Protein AF-A0A8K0PPT0-F1 (afdb_monomer)

Radius of gyration: 47.22 Å; Cα contacts (8 Å, |Δi|>4): 85; chains: 1; bounding box: 112×60×171 Å

pLDDT: mean 74.48, std 22.19, range [29.77, 98.31]

Structure (mmCIF, N/CA/C/O backbone):
data_AF-A0A8K0PPT0-F1
#
_entry.id   AF-A0A8K0PPT0-F1
#
loop_
_atom_site.group_PDB
_atom_site.id
_atom_site.type_symbol
_atom_site.label_atom_id
_atom_site.label_alt_id
_atom_site.label_comp_id
_atom_site.label_asym_id
_atom_site.label_entity_id
_atom_site.label_seq_id
_atom_site.pdbx_PDB_ins_code
_atom_site.Cartn_x
_atom_site.Cartn_y
_atom_site.Cartn_z
_atom_site.occupancy
_atom_site.B_iso_or_equiv
_atom_site.auth_seq_id
_atom_site.auth_comp_id
_atom_site.auth_asym_id
_atom_site.auth_atom_id
_atom_site.pdbx_PDB_model_num
ATOM 1 N N . MET A 1 1 ? 61.661 -2.785 -95.300 1.00 42.56 1 MET A N 1
ATOM 2 C CA . MET A 1 1 ? 60.464 -2.841 -94.440 1.00 42.56 1 MET A CA 1
ATOM 3 C C . MET A 1 1 ? 60.907 -2.337 -93.086 1.00 42.56 1 MET A C 1
ATOM 5 O O . MET A 1 1 ? 61.481 -3.111 -92.334 1.00 42.56 1 MET A O 1
ATOM 9 N N . ASP A 1 2 ? 60.745 -1.040 -92.836 1.00 41.81 2 ASP A N 1
ATOM 10 C CA . ASP A 1 2 ? 61.093 -0.456 -91.543 1.00 41.81 2 ASP A CA 1
ATOM 11 C C . ASP A 1 2 ? 59.909 -0.618 -90.595 1.00 41.81 2 ASP A C 1
ATOM 13 O O . ASP A 1 2 ? 58.799 -0.149 -90.855 1.00 41.81 2 ASP A O 1
ATOM 17 N N . VAL A 1 3 ? 60.153 -1.366 -89.524 1.00 51.78 3 VAL A N 1
ATOM 18 C CA . VAL A 1 3 ? 59.223 -1.580 -88.421 1.00 51.78 3 VAL A CA 1
ATOM 19 C C . VAL A 1 3 ? 59.287 -0.328 -87.553 1.00 51.78 3 VAL A C 1
ATOM 21 O O . VAL A 1 3 ? 60.290 -0.085 -86.886 1.00 51.78 3 VAL A O 1
ATOM 24 N N . PHE A 1 4 ? 58.238 0.494 -87.592 1.00 50.50 4 PHE A N 1
ATOM 25 C CA . PHE A 1 4 ? 58.084 1.600 -86.652 1.00 50.50 4 PHE A CA 1
ATOM 26 C C . PHE A 1 4 ? 57.902 1.025 -85.245 1.00 50.50 4 PHE A C 1
ATOM 28 O O . PHE A 1 4 ? 56.881 0.418 -84.927 1.00 50.50 4 PHE A O 1
ATOM 35 N N . ASP A 1 5 ? 58.929 1.199 -84.422 1.00 55.47 5 ASP A N 1
ATOM 36 C CA . ASP A 1 5 ? 58.973 0.776 -83.030 1.00 55.47 5 ASP A CA 1
ATOM 37 C C . ASP A 1 5 ? 58.080 1.700 -82.178 1.00 55.47 5 ASP A C 1
ATOM 39 O O . ASP A 1 5 ? 58.487 2.775 -81.736 1.00 55.47 5 ASP A O 1
ATOM 43 N N . THR A 1 6 ? 56.814 1.315 -81.990 1.00 58.84 6 THR A N 1
ATOM 44 C CA . THR A 1 6 ? 55.810 2.047 -81.189 1.00 58.84 6 THR A CA 1
ATOM 45 C C . THR A 1 6 ? 55.800 1.626 -79.711 1.00 58.84 6 THR A C 1
ATOM 47 O O . THR A 1 6 ? 54.778 1.732 -79.035 1.00 58.84 6 THR A O 1
ATOM 50 N N . GLY A 1 7 ? 56.914 1.111 -79.183 1.00 60.75 7 GLY A N 1
ATOM 51 C CA . GLY A 1 7 ? 56.963 0.460 -77.867 1.00 60.75 7 GLY A CA 1
ATOM 52 C C . GLY A 1 7 ? 56.892 1.374 -76.634 1.00 60.75 7 GLY A C 1
ATOM 53 O O . GLY A 1 7 ? 56.820 0.865 -75.516 1.00 60.75 7 GLY A O 1
ATOM 54 N N . LYS A 1 8 ? 56.925 2.708 -76.777 1.00 63.50 8 LYS A N 1
ATOM 55 C CA . LYS A 1 8 ? 56.882 3.643 -75.636 1.00 63.50 8 LYS A CA 1
ATOM 56 C C . LYS A 1 8 ? 55.733 4.637 -75.800 1.00 63.50 8 LYS A C 1
ATOM 58 O O . LYS A 1 8 ? 55.718 5.354 -76.798 1.00 63.50 8 LYS A O 1
ATOM 63 N N . PRO A 1 9 ? 54.795 4.713 -74.836 1.00 66.06 9 PRO A N 1
ATOM 64 C CA . PRO A 1 9 ? 53.750 5.722 -74.873 1.00 66.06 9 PRO A CA 1
ATOM 65 C C . PRO A 1 9 ? 54.385 7.111 -74.874 1.00 66.06 9 PRO A C 1
ATOM 67 O O . PRO A 1 9 ? 55.322 7.373 -74.115 1.00 66.06 9 PRO A O 1
ATOM 70 N N . ASP A 1 10 ? 53.865 7.992 -75.720 1.00 77.50 10 ASP A N 1
ATOM 71 C CA . ASP A 1 10 ? 54.256 9.394 -75.757 1.00 77.50 10 ASP A CA 1
ATOM 72 C C . ASP A 1 10 ? 54.106 10.016 -74.350 1.00 77.50 10 ASP A C 1
ATOM 74 O O . ASP A 1 10 ? 53.098 9.824 -73.659 1.00 77.50 10 ASP A O 1
ATOM 78 N N . ARG A 1 11 ? 55.142 10.727 -73.884 1.00 77.62 11 ARG A N 1
ATOM 79 C CA . ARG A 1 11 ? 55.221 11.284 -72.518 1.00 77.62 11 ARG A CA 1
ATOM 80 C C . ARG A 1 11 ? 54.048 12.213 -72.214 1.00 77.62 11 ARG A C 1
ATOM 82 O O . ARG A 1 11 ? 53.605 12.295 -71.068 1.00 77.62 11 ARG A O 1
ATOM 89 N N . LEU A 1 12 ? 53.525 12.876 -73.243 1.00 79.69 12 LEU A N 1
ATOM 90 C CA . LEU A 1 12 ? 52.355 13.735 -73.137 1.00 79.69 12 LEU A CA 1
ATOM 91 C C . LEU A 1 12 ? 51.091 12.932 -72.798 1.00 79.69 12 LEU A C 1
ATOM 93 O O . LEU A 1 12 ? 50.341 13.315 -71.902 1.00 79.69 12 LEU A O 1
ATOM 97 N N . HIS A 1 13 ? 50.898 11.768 -73.423 1.00 82.19 13 HIS A N 1
ATOM 98 C CA . HIS A 1 13 ? 49.774 10.880 -73.127 1.00 82.19 13 HIS A CA 1
ATOM 99 C C . HIS A 1 13 ? 49.839 10.307 -71.704 1.00 82.19 13 HIS A C 1
ATOM 101 O O . HIS A 1 13 ? 48.805 10.203 -71.041 1.00 82.19 13 HIS A O 1
ATOM 107 N N . GLN A 1 14 ? 51.033 9.987 -71.193 1.00 82.12 14 GLN A N 1
ATOM 108 C CA . GLN A 1 14 ? 51.204 9.542 -69.802 1.00 82.12 14 GLN A CA 1
ATOM 109 C C . GLN A 1 14 ? 50.910 10.662 -68.798 1.00 82.12 14 GLN A C 1
ATOM 111 O O . GLN A 1 14 ? 50.194 10.439 -67.823 1.00 82.12 14 GLN A O 1
ATOM 116 N N . SER A 1 15 ? 51.415 11.875 -69.051 1.00 85.88 15 SER A N 1
ATOM 117 C CA . SER A 1 15 ? 51.165 13.036 -68.191 1.00 85.88 15 SER A CA 1
ATOM 118 C C . SER A 1 15 ? 49.682 13.406 -68.155 1.00 85.88 15 SER A C 1
ATOM 120 O O . SER A 1 15 ? 49.133 13.591 -67.071 1.00 85.88 15 SER A O 1
ATOM 122 N N . LEU A 1 16 ? 49.006 13.420 -69.310 1.00 89.75 16 LEU A N 1
ATOM 123 C CA . LEU A 1 16 ? 47.565 13.661 -69.383 1.00 89.75 16 LEU A CA 1
ATOM 124 C C . LEU A 1 16 ? 46.774 12.564 -68.671 1.00 89.75 16 LEU A C 1
ATOM 126 O O . LEU A 1 16 ? 45.889 12.882 -67.884 1.00 89.75 16 LEU A O 1
ATOM 130 N N . SER A 1 17 ? 47.111 11.290 -68.881 1.00 88.31 17 SER A N 1
ATOM 131 C CA . SER A 1 17 ? 46.432 10.177 -68.200 1.00 88.31 17 SER A CA 1
ATOM 132 C C . SER A 1 17 ? 46.598 10.259 -66.680 1.00 88.31 17 SER A C 1
ATOM 134 O O . SER A 1 17 ? 45.637 10.053 -65.943 1.00 88.31 17 SER A O 1
ATOM 136 N N . SER A 1 18 ? 47.788 10.634 -66.197 1.00 90.88 18 SER A N 1
ATOM 137 C CA . SER A 1 18 ? 48.041 10.851 -64.769 1.00 90.88 18 SER A CA 1
ATOM 138 C C . SER A 1 18 ? 47.299 12.073 -64.222 1.00 90.88 18 SER A C 1
ATOM 140 O O . SER A 1 18 ? 46.777 12.013 -63.109 1.00 90.88 18 SER A O 1
ATOM 142 N N . ALA A 1 19 ? 47.240 13.175 -64.974 1.00 91.94 19 ALA A N 1
ATOM 143 C CA . ALA A 1 19 ? 46.509 14.377 -64.579 1.00 91.94 19 ALA A CA 1
ATOM 144 C C . ALA A 1 19 ? 44.999 14.109 -64.505 1.00 91.94 19 ALA A C 1
ATOM 146 O O . ALA A 1 19 ? 44.356 14.507 -63.538 1.00 91.94 19 ALA A O 1
ATOM 147 N N . TRP A 1 20 ? 44.451 13.360 -65.467 1.00 94.25 20 TRP A N 1
ATOM 148 C CA . TRP A 1 20 ? 43.061 12.907 -65.456 1.00 94.25 20 TRP A CA 1
ATOM 149 C C . TRP A 1 20 ? 42.773 11.940 -64.310 1.00 94.25 20 TRP A C 1
ATOM 151 O O . TRP A 1 20 ? 41.778 12.115 -63.613 1.00 94.25 20 TRP A O 1
ATOM 161 N N . GLY A 1 21 ? 43.655 10.969 -64.060 1.00 94.19 21 GLY A N 1
ATOM 162 C CA . GLY A 1 21 ? 43.535 10.069 -62.911 1.00 94.19 21 GLY A CA 1
ATOM 163 C C . GLY A 1 21 ? 43.525 10.828 -61.582 1.00 94.19 21 GLY A C 1
ATOM 164 O O . GLY A 1 21 ? 42.678 10.565 -60.729 1.00 94.19 21 GLY A O 1
ATOM 165 N N . SER A 1 22 ? 44.404 11.825 -61.432 1.00 94.44 22 SER A N 1
ATOM 166 C CA . SER A 1 22 ? 44.446 12.704 -60.256 1.00 94.44 22 SER A CA 1
ATOM 167 C C . SER A 1 22 ? 43.181 13.559 -60.127 1.00 94.44 22 SER A C 1
ATOM 169 O O . SER A 1 22 ? 42.586 13.614 -59.053 1.00 94.44 22 SER A O 1
ATOM 171 N N . PHE A 1 23 ? 42.711 14.163 -61.223 1.00 95.31 23 PHE A N 1
ATOM 172 C CA . PHE A 1 23 ? 41.484 14.963 -61.241 1.00 95.31 23 PHE A CA 1
ATOM 173 C C . PHE A 1 23 ? 40.248 14.139 -60.854 1.00 95.31 23 PHE A C 1
ATOM 175 O O . PHE A 1 23 ? 39.487 14.550 -59.979 1.00 95.31 23 PHE A O 1
ATOM 182 N N . LEU A 1 24 ? 40.073 12.956 -61.450 1.00 95.69 24 LEU A N 1
ATOM 183 C CA . LEU A 1 24 ? 38.957 12.061 -61.136 1.00 95.69 24 LEU A CA 1
ATOM 184 C C . LEU A 1 24 ? 39.029 11.557 -59.691 1.00 95.69 24 LEU A C 1
ATOM 186 O O . LEU A 1 24 ? 38.005 11.514 -59.012 1.00 95.69 24 LEU A O 1
ATOM 190 N N . SER A 1 25 ? 40.231 11.248 -59.195 1.00 94.31 25 SER A N 1
ATOM 191 C CA . SER A 1 25 ? 40.434 10.867 -57.792 1.00 94.31 25 SER A CA 1
ATOM 192 C C . SER A 1 25 ? 40.076 12.017 -56.846 1.00 94.31 25 SER A C 1
ATOM 194 O O . SER A 1 25 ? 39.369 11.808 -55.867 1.00 94.31 25 SER A O 1
ATOM 196 N N . ALA A 1 26 ? 40.481 13.251 -57.157 1.00 95.00 26 ALA A N 1
ATOM 197 C CA . ALA A 1 26 ? 40.121 14.428 -56.369 1.00 95.00 26 ALA A CA 1
ATOM 198 C C . ALA A 1 26 ? 38.604 14.686 -56.374 1.00 95.00 26 ALA A C 1
ATOM 200 O O . ALA A 1 26 ? 38.029 15.022 -55.336 1.00 95.00 26 ALA A O 1
ATOM 201 N N . GLN A 1 27 ? 37.939 14.486 -57.516 1.00 96.69 27 GLN A N 1
ATOM 202 C CA . GLN A 1 27 ? 36.485 14.601 -57.627 1.00 96.69 27 GLN A CA 1
ATOM 203 C C . GLN A 1 27 ? 35.766 13.518 -56.809 1.00 96.69 27 GLN A C 1
ATOM 205 O O . GLN A 1 27 ? 34.796 13.829 -56.115 1.00 96.69 27 GLN A O 1
ATOM 210 N N . HIS A 1 28 ? 36.263 12.277 -56.837 1.00 95.50 28 HIS A N 1
ATOM 211 C CA . HIS A 1 28 ? 35.758 11.181 -56.010 1.00 95.50 28 HIS A CA 1
ATOM 212 C C . HIS A 1 28 ? 35.899 11.498 -54.519 1.00 95.50 28 HIS A C 1
ATOM 214 O O . HIS A 1 28 ? 34.898 11.506 -53.808 1.00 95.50 28 HIS A O 1
ATOM 220 N N . CYS A 1 29 ? 37.097 11.883 -54.067 1.00 96.44 29 CYS A N 1
ATOM 221 C CA . CYS A 1 29 ? 37.335 12.281 -52.678 1.00 96.44 29 CYS A CA 1
ATOM 222 C C . CYS A 1 29 ? 36.425 13.445 -52.255 1.00 96.44 29 CYS A C 1
ATOM 224 O O . CYS A 1 29 ? 35.881 13.442 -51.154 1.00 96.44 29 CYS A O 1
ATOM 226 N N . SER A 1 30 ? 36.205 14.440 -53.124 1.00 96.44 30 SER A N 1
ATOM 227 C CA . SER A 1 30 ? 35.276 15.541 -52.837 1.00 96.44 30 SER A CA 1
ATOM 228 C C . SER A 1 30 ? 33.835 15.047 -52.672 1.00 96.44 30 SER A C 1
ATOM 230 O O . SER A 1 30 ? 33.116 15.502 -51.780 1.00 96.44 30 SER A O 1
ATOM 232 N N . HIS A 1 31 ? 33.399 14.097 -53.501 1.00 96.38 31 HIS A N 1
ATOM 233 C CA . HIS A 1 31 ? 32.073 13.499 -53.386 1.00 96.38 31 HIS A CA 1
ATOM 234 C C . HIS A 1 31 ? 31.915 12.672 -52.102 1.00 96.38 31 HIS A C 1
ATOM 236 O O . HIS A 1 31 ? 30.899 12.805 -51.415 1.00 96.38 31 HIS A O 1
ATOM 242 N N . GLU A 1 32 ? 32.924 11.881 -51.739 1.00 97.50 32 GLU A N 1
ATOM 243 C CA . GLU A 1 32 ? 32.949 11.112 -50.492 1.00 97.50 32 GLU A CA 1
ATOM 244 C C . GLU A 1 32 ? 32.913 12.027 -49.270 1.00 97.50 32 GLU A C 1
ATOM 246 O O . GLU A 1 32 ? 32.062 11.846 -48.404 1.00 97.50 32 GLU A O 1
ATOM 251 N N . VAL A 1 33 ? 33.748 13.072 -49.231 1.00 97.69 33 VAL A N 1
ATOM 252 C CA . VAL A 1 33 ? 33.750 14.063 -48.142 1.00 97.69 33 VAL A CA 1
ATOM 253 C C . VAL A 1 33 ? 32.383 14.733 -48.012 1.00 97.69 33 VAL A C 1
ATOM 255 O O . VAL A 1 33 ? 31.867 14.870 -46.904 1.00 97.69 33 VAL A O 1
ATOM 258 N N . ASN A 1 34 ? 31.754 15.110 -49.128 1.00 96.75 34 ASN A N 1
ATOM 259 C CA . ASN A 1 34 ? 30.412 15.691 -49.106 1.00 96.75 34 ASN A CA 1
ATOM 260 C C . ASN A 1 34 ? 29.351 14.697 -48.615 1.00 96.75 34 ASN A C 1
ATOM 262 O O . ASN A 1 34 ? 28.421 15.094 -47.915 1.00 96.75 34 ASN A O 1
ATOM 266 N N . THR A 1 35 ? 29.479 13.419 -48.966 1.00 97.38 35 THR A N 1
ATOM 267 C CA . THR A 1 35 ? 28.562 12.366 -48.517 1.00 97.38 35 THR A CA 1
ATOM 268 C C . THR A 1 35 ? 28.712 12.123 -47.020 1.00 97.38 35 THR A C 1
ATOM 270 O O . THR A 1 35 ? 27.717 12.193 -46.303 1.00 97.38 35 THR A O 1
ATOM 273 N N . ILE A 1 36 ? 29.947 11.963 -46.535 1.00 97.50 36 ILE A N 1
ATOM 274 C CA . ILE A 1 36 ? 30.261 11.808 -45.108 1.00 97.50 36 ILE A CA 1
ATOM 275 C C . ILE A 1 36 ? 29.744 13.010 -44.317 1.00 97.50 36 ILE A C 1
ATOM 277 O O . ILE A 1 36 ? 29.098 12.840 -43.284 1.00 97.50 36 ILE A O 1
ATOM 281 N N . ARG A 1 37 ? 29.961 14.229 -44.824 1.00 98.31 37 ARG A N 1
ATOM 282 C CA . ARG A 1 37 ? 29.459 15.452 -44.194 1.00 98.31 37 ARG A CA 1
ATOM 283 C C . ARG A 1 37 ? 27.938 15.435 -44.051 1.00 98.31 37 ARG A C 1
ATOM 285 O O . ARG A 1 37 ? 27.445 15.661 -42.956 1.00 98.31 37 ARG A O 1
ATOM 292 N N . ARG A 1 38 ? 27.198 15.102 -45.117 1.00 97.50 38 ARG A N 1
ATOM 293 C CA . ARG A 1 38 ? 25.728 15.005 -45.052 1.00 97.50 38 ARG A CA 1
ATOM 294 C C . ARG A 1 38 ? 25.264 13.938 -44.066 1.00 97.50 38 ARG A C 1
ATOM 296 O O . ARG A 1 38 ? 24.331 14.187 -43.315 1.00 97.50 38 ARG A O 1
ATOM 303 N N . THR A 1 39 ? 25.906 12.768 -44.049 1.00 97.38 39 THR A N 1
ATOM 304 C CA . THR A 1 39 ? 25.549 11.710 -43.092 1.00 97.38 39 THR A CA 1
ATOM 305 C C . THR A 1 39 ? 25.846 12.116 -41.651 1.00 97.38 39 THR A C 1
ATOM 307 O O . THR A 1 39 ? 25.075 11.785 -40.757 1.00 97.38 39 THR A O 1
ATOM 310 N N . LEU A 1 40 ? 26.927 12.867 -41.420 1.00 97.88 40 LEU A N 1
ATOM 311 C CA . LEU A 1 40 ? 27.264 13.396 -40.102 1.00 97.88 40 LEU A CA 1
ATOM 312 C C . LEU A 1 40 ? 26.242 14.445 -39.651 1.00 97.88 40 LEU A C 1
ATOM 314 O O . LEU A 1 40 ? 25.764 14.366 -38.524 1.00 97.88 40 LEU A O 1
ATOM 318 N N . ASP A 1 41 ? 25.874 15.380 -40.529 1.00 98.00 41 ASP A N 1
ATOM 319 C CA . ASP A 1 41 ? 24.869 16.409 -40.237 1.00 98.00 41 ASP A CA 1
ATOM 320 C C . ASP A 1 41 ? 23.502 15.775 -39.908 1.00 98.00 41 ASP A C 1
ATOM 322 O O . ASP A 1 41 ? 22.847 16.177 -38.946 1.00 98.00 41 ASP A O 1
ATOM 326 N N . GLU A 1 42 ? 23.107 14.729 -40.641 1.00 97.56 42 GLU A N 1
ATOM 327 C CA . GLU A 1 42 ? 21.887 13.959 -40.368 1.00 97.56 42 GLU A CA 1
ATOM 328 C C . GLU A 1 42 ? 21.956 13.237 -39.013 1.00 97.56 42 GLU A C 1
ATOM 330 O O . GLU A 1 42 ? 21.026 13.327 -38.212 1.00 97.56 42 GLU A O 1
ATOM 335 N N . HIS A 1 43 ? 23.076 12.579 -38.695 1.00 98.00 43 HIS A N 1
ATOM 336 C CA . HIS A 1 43 ? 23.259 11.937 -37.391 1.00 98.00 43 HIS A CA 1
ATOM 337 C C . HIS A 1 43 ? 23.243 12.940 -36.231 1.00 98.00 43 HIS A C 1
ATOM 339 O O . HIS A 1 43 ? 22.658 12.654 -35.182 1.00 98.00 43 HIS A O 1
ATOM 345 N N . ILE A 1 44 ? 23.843 14.122 -36.404 1.00 97.44 44 ILE A N 1
ATOM 346 C CA . ILE A 1 44 ? 23.784 15.209 -35.418 1.00 97.44 44 ILE A CA 1
ATOM 347 C C . ILE A 1 44 ? 22.332 15.654 -35.225 1.00 97.44 44 ILE A C 1
ATOM 349 O O . ILE A 1 44 ? 21.880 15.805 -34.089 1.00 97.44 44 ILE A O 1
ATOM 353 N N . HIS A 1 45 ? 21.580 15.823 -36.315 1.00 97.69 45 HIS A N 1
ATOM 354 C CA . HIS A 1 45 ? 20.173 16.204 -36.249 1.00 97.69 45 HIS A CA 1
ATOM 355 C C . HIS A 1 45 ? 19.328 15.161 -35.503 1.00 97.69 45 HIS A C 1
ATOM 357 O O . HIS A 1 45 ? 18.617 15.512 -34.560 1.00 97.69 45 HIS A O 1
ATOM 363 N N . GLN A 1 46 ? 19.468 13.879 -35.850 1.00 97.00 46 GLN A N 1
ATOM 364 C CA . GLN A 1 46 ? 18.771 12.776 -35.181 1.00 97.00 46 GLN A CA 1
ATOM 365 C C . GLN A 1 46 ? 19.131 12.678 -33.695 1.00 97.00 46 GLN A C 1
ATOM 367 O O . GLN A 1 46 ? 18.249 12.486 -32.859 1.00 97.00 46 GLN A O 1
ATOM 372 N N . THR A 1 47 ? 20.407 12.869 -33.351 1.00 96.31 47 THR A N 1
ATOM 373 C CA . THR A 1 47 ? 20.864 12.863 -31.954 1.00 96.31 47 THR A CA 1
ATOM 374 C C . THR A 1 47 ? 20.227 14.005 -31.170 1.00 96.31 47 THR A C 1
ATOM 376 O O . THR A 1 47 ? 19.692 13.776 -30.092 1.00 96.31 47 THR A O 1
ATOM 379 N N . ASN A 1 48 ? 20.187 15.217 -31.728 1.00 97.12 48 ASN A N 1
ATOM 380 C CA . ASN A 1 48 ? 19.549 16.363 -31.078 1.00 97.12 48 ASN A CA 1
ATOM 381 C C . ASN A 1 48 ? 18.039 16.150 -30.872 1.00 97.12 48 ASN A C 1
ATOM 383 O O . ASN A 1 48 ? 17.502 16.497 -29.817 1.00 97.12 48 ASN A O 1
ATOM 387 N N . LEU A 1 49 ? 17.346 15.547 -31.843 1.00 97.31 49 LEU A N 1
ATOM 388 C CA . LEU A 1 49 ? 15.937 15.169 -31.692 1.00 97.31 49 LEU A CA 1
ATOM 389 C C . LEU A 1 49 ? 15.747 14.121 -30.585 1.00 97.31 49 LEU A C 1
ATOM 391 O O . LEU A 1 49 ? 14.859 14.268 -29.747 1.00 97.31 49 LEU A O 1
ATOM 395 N N . ALA A 1 50 ? 16.607 13.103 -30.522 1.00 95.94 50 ALA A N 1
ATOM 396 C CA . ALA A 1 50 ? 16.561 12.100 -29.460 1.00 95.94 50 ALA A CA 1
ATOM 397 C C . ALA A 1 50 ? 16.835 12.715 -28.076 1.00 95.94 50 ALA A C 1
ATOM 399 O O . ALA A 1 50 ? 16.092 12.457 -27.130 1.00 95.94 50 ALA A O 1
ATOM 400 N N . THR A 1 51 ? 17.848 13.579 -27.954 1.00 95.88 51 THR A N 1
ATOM 401 C CA . THR A 1 51 ? 18.181 14.271 -26.700 1.00 95.88 51 THR A CA 1
ATOM 402 C C . THR A 1 51 ? 17.041 15.170 -26.230 1.00 95.88 51 THR A C 1
ATOM 404 O O . THR A 1 51 ? 16.684 15.132 -25.055 1.00 95.88 51 THR A O 1
ATOM 407 N N . THR A 1 52 ? 16.426 15.943 -27.128 1.00 96.25 52 THR A N 1
ATOM 408 C CA . THR A 1 52 ? 15.282 16.802 -26.773 1.00 96.25 52 THR A CA 1
ATOM 409 C C . THR A 1 52 ? 14.046 15.990 -26.388 1.00 96.25 52 THR A C 1
ATOM 411 O O . THR A 1 52 ? 13.365 16.345 -25.426 1.00 96.25 52 THR A O 1
ATOM 414 N N . SER A 1 53 ? 13.785 14.868 -27.067 1.00 96.31 53 SER A N 1
ATOM 415 C CA . SER A 1 53 ? 12.713 13.936 -26.698 1.00 96.31 53 SER A CA 1
ATOM 416 C C . SER A 1 53 ? 12.929 13.343 -25.303 1.00 96.31 53 SER A C 1
ATOM 418 O O . SER A 1 53 ? 12.017 13.380 -24.480 1.00 96.31 53 SER A O 1
ATOM 420 N N . LEU A 1 54 ? 14.138 12.853 -25.010 1.00 95.19 54 LEU A N 1
ATOM 421 C CA . LEU A 1 54 ? 14.487 12.304 -23.695 1.00 95.19 54 LEU A CA 1
ATOM 422 C C . LEU A 1 54 ? 14.412 13.363 -22.593 1.00 95.19 54 LEU A C 1
ATOM 424 O O . LEU A 1 54 ? 13.917 13.087 -21.505 1.00 95.19 54 LEU A O 1
ATOM 428 N N . GLN A 1 55 ? 14.859 14.589 -22.869 1.00 96.44 55 GLN A N 1
ATOM 429 C CA . GLN A 1 55 ? 14.756 15.693 -21.918 1.00 96.44 55 GLN A CA 1
ATOM 430 C C . GLN A 1 55 ? 13.293 16.017 -21.590 1.00 96.44 55 GLN A C 1
ATOM 432 O O . GLN A 1 55 ? 12.961 16.255 -20.427 1.00 96.44 55 GLN A O 1
ATOM 437 N N . LYS A 1 56 ? 12.414 15.995 -22.598 1.00 96.12 56 LYS A N 1
ATOM 438 C CA . LYS A 1 56 ? 10.979 16.198 -22.400 1.00 96.12 56 LYS A CA 1
ATOM 439 C C . LYS A 1 56 ? 10.374 15.074 -21.559 1.00 96.12 56 LYS A C 1
ATOM 441 O O . LYS A 1 56 ? 9.722 15.363 -20.559 1.00 96.12 56 LYS A O 1
ATOM 446 N N . GLU A 1 57 ? 10.648 13.817 -21.897 1.00 95.56 57 GLU A N 1
ATOM 447 C CA . GLU A 1 57 ? 10.165 12.665 -21.129 1.00 95.56 57 GLU A CA 1
ATOM 448 C C . GLU A 1 57 ? 10.651 12.709 -19.672 1.00 95.56 57 GLU A C 1
ATOM 450 O O . GLU A 1 57 ? 9.858 12.533 -18.749 1.00 95.56 57 GLU A O 1
ATOM 455 N N . ALA A 1 58 ? 11.926 13.034 -19.442 1.00 93.94 58 ALA A N 1
ATOM 456 C CA . ALA A 1 58 ? 12.471 13.192 -18.096 1.00 93.94 58 ALA A CA 1
ATOM 457 C C . ALA A 1 58 ? 11.748 14.298 -17.307 1.00 93.94 58 ALA A C 1
ATOM 459 O O . ALA A 1 58 ? 11.438 14.110 -16.130 1.00 93.94 58 ALA A O 1
ATOM 460 N N . SER A 1 59 ? 11.430 15.431 -17.946 1.00 94.69 59 SER A N 1
ATOM 461 C CA . SER A 1 59 ? 10.668 16.508 -17.301 1.00 94.69 59 SER A CA 1
ATOM 462 C C . SER A 1 59 ? 9.235 16.090 -16.947 1.00 94.69 59 SER A C 1
ATOM 464 O O . SER A 1 59 ? 8.795 16.335 -15.825 1.00 94.69 59 SER A O 1
ATOM 466 N N . GLU A 1 60 ? 8.550 15.370 -17.841 1.00 95.12 60 GLU A N 1
ATOM 467 C CA . GLU A 1 60 ? 7.201 14.843 -17.603 1.00 95.12 60 GLU A CA 1
ATOM 468 C C . GLU A 1 60 ? 7.204 13.822 -16.448 1.00 95.12 60 GLU A C 1
ATOM 470 O O . GLU A 1 60 ? 6.334 13.850 -15.576 1.00 95.12 60 GLU A O 1
ATOM 475 N N . LYS A 1 61 ? 8.220 12.951 -16.379 1.00 93.38 61 LYS A N 1
ATOM 476 C CA . LYS A 1 61 ? 8.396 12.002 -15.267 1.00 93.38 61 LYS A CA 1
ATOM 477 C C . LYS A 1 61 ? 8.673 12.708 -13.943 1.00 93.38 61 LYS A C 1
ATOM 479 O O . LYS A 1 61 ? 8.120 12.304 -12.921 1.00 93.38 61 LYS A O 1
ATOM 484 N N . HIS A 1 62 ? 9.494 13.757 -13.942 1.00 94.94 62 HIS A N 1
ATOM 485 C CA . HIS A 1 62 ? 9.739 14.552 -12.739 1.00 94.94 62 HIS A CA 1
ATOM 486 C C . HIS A 1 62 ? 8.469 15.238 -12.228 1.00 94.94 62 HIS A C 1
ATOM 488 O O . HIS A 1 62 ? 8.232 15.230 -11.023 1.00 94.94 62 HIS A O 1
ATOM 494 N N . GLU A 1 63 ? 7.627 15.770 -13.115 1.00 95.31 63 GLU A N 1
ATOM 495 C CA . GLU A 1 63 ? 6.342 16.369 -12.739 1.00 95.31 63 GLU A CA 1
ATOM 496 C C . GLU A 1 63 ? 5.364 15.325 -12.168 1.00 95.31 63 GLU A C 1
ATOM 498 O O . GLU A 1 63 ? 4.742 15.546 -11.126 1.00 95.31 63 GLU A O 1
ATOM 503 N N . GLN A 1 64 ? 5.288 14.139 -12.780 1.00 92.44 64 GLN A N 1
ATOM 504 C CA . GLN A 1 64 ? 4.496 13.014 -12.263 1.00 92.44 64 GLN A CA 1
ATOM 505 C C . GLN A 1 64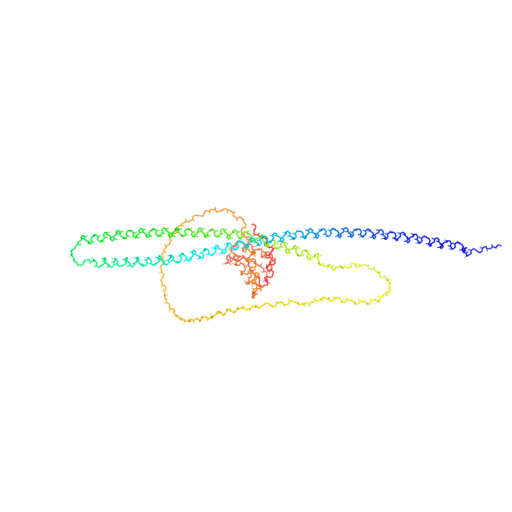 ? 4.978 12.541 -10.884 1.00 92.44 64 GLN A C 1
ATOM 507 O O . GLN A 1 64 ? 4.173 12.230 -10.010 1.00 92.44 64 GLN A O 1
ATOM 512 N N . LEU A 1 65 ? 6.293 12.495 -10.659 1.00 94.62 65 LEU A N 1
ATOM 513 C CA . LEU A 1 65 ? 6.846 12.154 -9.349 1.00 94.62 65 LEU A CA 1
ATOM 514 C C . LEU A 1 65 ? 6.567 13.251 -8.319 1.00 94.62 65 LEU A C 1
ATOM 516 O O . LEU A 1 65 ? 6.194 12.941 -7.193 1.00 94.62 65 LEU A O 1
ATOM 520 N N . ALA A 1 66 ? 6.705 14.524 -8.692 1.00 95.25 66 ALA A N 1
ATOM 521 C CA . ALA A 1 66 ? 6.429 15.644 -7.797 1.00 95.25 66 ALA A CA 1
ATOM 522 C C . ALA A 1 66 ? 4.959 15.670 -7.346 1.00 95.25 66 ALA A C 1
ATOM 524 O O . ALA A 1 66 ? 4.683 15.875 -6.163 1.00 95.25 66 ALA A O 1
ATOM 525 N N . THR A 1 67 ? 4.026 15.408 -8.264 1.00 93.69 67 THR A N 1
ATOM 526 C CA . THR A 1 67 ? 2.590 15.303 -7.956 1.00 93.69 67 THR A CA 1
ATOM 527 C C . THR A 1 67 ? 2.289 14.106 -7.054 1.00 93.69 67 THR A C 1
ATOM 529 O O . THR A 1 67 ? 1.666 14.288 -6.012 1.00 93.69 67 THR A O 1
ATOM 532 N N . ALA A 1 68 ? 2.826 12.919 -7.356 1.00 91.94 68 ALA A N 1
ATOM 533 C CA . ALA A 1 68 ? 2.661 11.737 -6.504 1.00 91.94 68 ALA A CA 1
ATOM 534 C C . ALA A 1 68 ? 3.236 11.937 -5.087 1.00 91.94 68 ALA A C 1
ATOM 536 O O . ALA A 1 68 ? 2.634 11.521 -4.100 1.00 91.94 68 ALA A O 1
ATOM 537 N N . VAL A 1 69 ? 4.387 12.607 -4.959 1.00 94.62 69 VAL A N 1
ATOM 538 C CA . VAL A 1 69 ? 4.980 12.939 -3.652 1.00 94.62 69 VAL A CA 1
ATOM 539 C C . VAL A 1 69 ? 4.095 13.915 -2.872 1.00 94.62 69 VAL A C 1
ATOM 541 O O . VAL A 1 69 ? 3.940 13.757 -1.661 1.00 94.62 69 VAL A O 1
ATOM 544 N N . ALA A 1 70 ? 3.498 14.907 -3.539 1.00 94.31 70 ALA A N 1
ATOM 545 C CA . ALA A 1 70 ? 2.578 15.844 -2.898 1.00 94.31 70 ALA A CA 1
ATOM 546 C C . ALA A 1 70 ? 1.298 15.147 -2.400 1.00 94.31 70 ALA A C 1
ATOM 548 O O . ALA A 1 70 ? 0.868 15.407 -1.276 1.00 94.31 70 ALA A O 1
ATOM 549 N N . GLU A 1 71 ? 0.735 14.228 -3.190 1.00 93.12 71 GLU A N 1
ATOM 550 C CA . GLU A 1 71 ? -0.424 13.414 -2.799 1.00 93.12 71 GLU A CA 1
ATOM 551 C C . GLU A 1 71 ? -0.112 12.540 -1.579 1.00 93.12 71 GLU A C 1
ATOM 553 O O . GLU A 1 71 ? -0.813 12.624 -0.571 1.00 93.12 71 GLU A O 1
ATOM 558 N N . LEU A 1 72 ? 0.992 11.785 -1.608 1.00 93.06 72 LEU A N 1
ATOM 559 C CA . LEU A 1 72 ? 1.408 10.945 -0.478 1.00 93.06 72 LEU A CA 1
ATOM 560 C C . LEU A 1 72 ? 1.662 11.754 0.795 1.00 93.06 72 LEU A C 1
ATOM 562 O O . LEU A 1 72 ? 1.352 11.301 1.896 1.00 93.06 72 LEU A O 1
ATOM 566 N N . LYS A 1 73 ? 2.225 12.959 0.664 1.00 96.31 73 LYS A N 1
ATOM 567 C CA . LYS A 1 73 ? 2.426 13.852 1.806 1.00 96.31 73 LYS A CA 1
ATOM 568 C C . LYS A 1 73 ? 1.088 14.295 2.402 1.00 96.31 73 LYS A C 1
ATOM 570 O O . LYS A 1 73 ? 0.939 14.261 3.621 1.00 96.31 73 LYS A O 1
ATOM 575 N N . SER A 1 74 ? 0.122 14.663 1.561 1.00 94.56 74 SER A N 1
ATOM 576 C CA . SER A 1 74 ? -1.230 15.015 2.007 1.00 94.56 74 SER A CA 1
ATOM 577 C C . SER A 1 74 ? -1.916 13.843 2.716 1.00 94.56 74 SER A C 1
ATOM 579 O O . SER A 1 74 ? -2.533 14.033 3.762 1.00 94.56 74 SER A O 1
ATOM 581 N N . GLU A 1 75 ? -1.783 12.626 2.185 1.00 93.44 75 GLU A N 1
ATOM 582 C CA . GLU A 1 75 ? -2.338 11.411 2.797 1.00 93.44 75 GLU A CA 1
ATOM 583 C C . GLU A 1 75 ? -1.676 11.105 4.150 1.00 93.44 75 GLU A C 1
ATOM 585 O O . GLU A 1 75 ? -2.360 10.808 5.129 1.00 93.44 75 GLU A O 1
ATOM 590 N N . ALA A 1 76 ? -0.354 11.263 4.259 1.00 90.88 76 ALA A N 1
ATOM 591 C CA . ALA A 1 76 ? 0.362 11.088 5.522 1.00 90.88 76 ALA A CA 1
ATOM 592 C C . ALA A 1 76 ? -0.050 12.123 6.587 1.00 90.88 76 ALA A C 1
ATOM 594 O O . ALA A 1 76 ? -0.195 11.787 7.770 1.00 90.88 76 ALA A O 1
ATOM 595 N N . GLU A 1 77 ? -0.260 13.380 6.187 1.00 94.94 77 GLU A N 1
ATOM 596 C CA . GLU A 1 77 ? -0.769 14.436 7.068 1.00 94.94 77 GLU A CA 1
ATOM 597 C C . GLU A 1 77 ? -2.194 14.119 7.553 1.00 94.94 77 GLU A C 1
ATOM 599 O O . GLU A 1 77 ? -2.475 14.251 8.750 1.00 94.94 77 GLU A O 1
ATOM 604 N N . GLN A 1 78 ? -3.056 13.605 6.669 1.00 93.56 78 GLN A N 1
ATOM 605 C CA . GLN A 1 78 ? -4.395 13.137 7.026 1.00 93.56 78 GLN A CA 1
ATOM 606 C C . GLN A 1 78 ? -4.341 11.974 8.030 1.00 93.56 78 GLN A C 1
ATOM 608 O O . GLN A 1 78 ? -4.922 12.089 9.110 1.00 93.56 78 GLN A O 1
ATOM 613 N N . CYS A 1 79 ? -3.577 10.912 7.758 1.00 91.94 79 CYS A N 1
ATOM 614 C CA . CYS A 1 79 ? -3.400 9.787 8.686 1.00 91.94 79 CYS A CA 1
ATOM 615 C C . CYS A 1 79 ? -2.896 10.250 10.062 1.00 91.94 79 CYS A C 1
ATOM 617 O O . CYS A 1 79 ? -3.353 9.784 11.106 1.00 91.94 79 CYS A O 1
ATOM 619 N N . THR A 1 80 ? -1.978 11.217 10.087 1.00 94.00 80 THR A N 1
ATOM 620 C CA . THR A 1 80 ? -1.468 11.790 11.340 1.00 94.00 80 THR A CA 1
ATOM 621 C C . THR A 1 80 ? -2.563 12.523 12.118 1.00 94.00 80 THR A C 1
ATOM 623 O O . THR A 1 80 ? -2.592 12.456 13.350 1.00 94.00 80 THR A O 1
ATOM 626 N N . SER A 1 81 ? -3.467 13.225 11.429 1.00 92.38 81 SER A N 1
ATOM 627 C CA . SER A 1 81 ? -4.615 13.883 12.063 1.00 92.38 81 SER A CA 1
ATOM 628 C C . SER A 1 81 ? -5.600 12.871 12.657 1.00 92.38 81 SER A C 1
ATOM 630 O O . SER A 1 81 ? -5.970 13.000 13.824 1.00 92.38 81 SER A O 1
ATOM 632 N N . GLU A 1 82 ? -5.906 11.795 11.933 1.00 90.81 82 GLU A N 1
ATOM 633 C CA . GLU A 1 82 ? -6.807 10.730 12.386 1.00 90.81 82 GLU A CA 1
ATOM 634 C C . GLU A 1 82 ? -6.237 9.988 13.607 1.00 90.81 82 GLU A C 1
ATOM 636 O O . GLU A 1 82 ? -6.942 9.749 14.588 1.00 90.81 82 GLU A O 1
ATOM 641 N N . ILE A 1 83 ? -4.928 9.705 13.626 1.00 92.19 83 ILE A N 1
ATOM 642 C CA . ILE A 1 83 ? -4.257 9.106 14.793 1.00 92.19 83 ILE A CA 1
ATOM 643 C C . ILE A 1 83 ? -4.390 10.004 16.031 1.00 92.19 83 ILE A C 1
ATOM 645 O O . ILE A 1 83 ? -4.614 9.501 17.139 1.00 92.19 83 ILE A O 1
ATOM 649 N N . LYS A 1 84 ? -4.281 11.331 15.873 1.00 93.50 84 LYS A N 1
ATOM 650 C CA . LYS A 1 84 ? -4.482 12.280 16.982 1.00 93.50 84 LYS A CA 1
ATOM 651 C C . LYS A 1 84 ? -5.920 12.241 17.498 1.00 93.50 84 LYS A C 1
ATOM 653 O O . LYS A 1 84 ? -6.118 12.265 18.714 1.00 93.50 84 LYS A O 1
ATOM 658 N N . GLU A 1 85 ? -6.908 12.128 16.615 1.00 94.00 85 GLU A N 1
ATOM 659 C CA . GLU A 1 85 ? -8.313 11.971 17.010 1.00 94.00 85 GLU A CA 1
ATOM 660 C C . GLU A 1 85 ? -8.550 10.660 17.768 1.00 94.00 85 GLU A C 1
ATOM 662 O O . GLU A 1 85 ? -9.167 10.663 18.835 1.00 94.00 85 GLU A O 1
ATOM 667 N N . VAL A 1 86 ? -7.993 9.544 17.289 1.00 92.12 86 VAL A N 1
ATOM 668 C CA . VAL A 1 86 ? -8.072 8.246 17.978 1.00 92.12 86 VAL A CA 1
ATOM 669 C C . VAL A 1 86 ? -7.414 8.314 19.358 1.00 92.12 86 VAL A C 1
ATOM 671 O O . VAL A 1 86 ? -7.962 7.795 20.335 1.00 92.12 86 VAL A O 1
ATOM 674 N N . ALA A 1 87 ? -6.267 8.987 19.479 1.00 91.50 87 ALA A N 1
ATOM 675 C CA . ALA A 1 87 ? -5.609 9.203 20.764 1.00 91.50 87 ALA A CA 1
ATOM 676 C C . ALA A 1 87 ? -6.482 10.034 21.724 1.00 91.50 87 ALA A C 1
ATOM 678 O O . ALA A 1 87 ? -6.605 9.681 22.901 1.00 91.50 87 ALA A O 1
ATOM 679 N N . ALA A 1 88 ? -7.142 11.085 21.226 1.00 93.06 88 ALA A N 1
ATOM 680 C CA . ALA A 1 88 ? -8.081 11.886 22.008 1.00 93.06 88 ALA A CA 1
ATOM 681 C C . ALA A 1 88 ? -9.291 11.055 22.470 1.00 93.06 88 ALA A C 1
ATOM 683 O O . ALA A 1 88 ? -9.630 11.062 23.655 1.00 93.06 88 ALA A O 1
ATOM 684 N N . LEU A 1 89 ? -9.893 10.260 21.578 1.00 91.69 89 LEU A N 1
ATOM 685 C CA . LEU A 1 89 ? -10.986 9.348 21.925 1.00 91.69 89 LEU A CA 1
ATOM 686 C C . LEU A 1 89 ? -10.553 8.333 22.988 1.00 91.69 89 LEU A C 1
ATOM 688 O O . LEU A 1 89 ? -11.260 8.132 23.977 1.00 91.69 89 LEU A O 1
ATOM 692 N N . ARG A 1 90 ? -9.359 7.750 22.862 1.00 93.12 90 ARG A N 1
ATOM 693 C CA . ARG A 1 90 ? -8.809 6.831 23.866 1.00 93.12 90 ARG A CA 1
ATOM 694 C C . ARG A 1 90 ? -8.658 7.496 25.236 1.00 93.12 90 ARG A C 1
ATOM 696 O O . ARG A 1 90 ? -8.974 6.870 26.249 1.00 93.12 90 ARG A O 1
ATOM 703 N N . ALA A 1 91 ? -8.234 8.760 25.281 1.00 93.44 91 ALA A N 1
ATOM 704 C CA . ALA A 1 91 ? -8.183 9.526 26.523 1.00 93.44 91 ALA A CA 1
ATOM 705 C C . ALA A 1 91 ? -9.586 9.711 27.132 1.00 93.44 91 ALA A C 1
ATOM 707 O O . ALA A 1 91 ? -9.758 9.481 28.329 1.00 93.44 91 ALA A O 1
ATOM 708 N N . THR A 1 92 ? -10.605 10.026 26.321 1.00 94.62 92 THR A N 1
ATOM 709 C CA . THR A 1 92 ? -11.996 10.145 26.809 1.00 94.62 92 THR A CA 1
ATOM 710 C C . THR A 1 92 ? -12.576 8.824 27.322 1.00 94.62 92 THR A C 1
ATOM 712 O O . THR A 1 92 ? -13.296 8.806 28.318 1.00 94.62 92 THR A O 1
ATOM 715 N N . ILE A 1 93 ? -12.230 7.690 26.707 1.00 92.06 93 ILE A N 1
ATOM 716 C CA . ILE A 1 93 ? -12.640 6.369 27.201 1.00 92.06 93 ILE A CA 1
ATOM 717 C C . ILE A 1 93 ? -11.982 6.085 28.552 1.00 92.06 93 ILE A C 1
ATOM 719 O O . ILE A 1 93 ? -12.650 5.618 29.472 1.00 92.06 93 ILE A O 1
ATOM 723 N N . SER A 1 94 ? -10.696 6.408 28.699 1.00 93.94 94 SER A N 1
ATOM 724 C CA . SER A 1 94 ? -9.974 6.234 29.962 1.00 93.94 94 SER A CA 1
ATOM 725 C C . SER A 1 94 ? -10.604 7.052 31.098 1.00 93.94 94 SER A C 1
ATOM 727 O O . SER A 1 94 ? -10.820 6.533 32.197 1.00 93.94 94 SER A O 1
ATOM 729 N N . THR A 1 95 ? -10.992 8.307 30.837 1.00 94.25 95 THR A N 1
ATOM 730 C CA . THR A 1 95 ? -11.673 9.138 31.845 1.00 94.25 95 THR A CA 1
ATOM 731 C C . THR A 1 95 ? -13.059 8.597 32.197 1.00 94.25 95 THR A C 1
ATOM 733 O O . THR A 1 95 ? -13.405 8.536 33.380 1.00 94.25 95 THR A O 1
ATOM 736 N N . LEU A 1 96 ? -13.834 8.130 31.212 1.00 92.25 96 LEU A N 1
ATOM 737 C CA . LEU A 1 96 ? -15.127 7.481 31.450 1.00 92.25 96 LEU A CA 1
ATOM 738 C C . LEU A 1 96 ? -14.984 6.183 32.255 1.00 92.25 96 LEU A C 1
ATOM 740 O O . LEU A 1 96 ? -15.729 5.976 33.211 1.00 92.25 96 LEU A O 1
ATOM 744 N N . GLN A 1 97 ? -13.997 5.341 31.944 1.00 92.88 97 GLN A N 1
ATOM 745 C CA . GLN A 1 97 ? -13.709 4.122 32.705 1.00 92.88 97 GLN A CA 1
ATOM 746 C C . GLN A 1 97 ? -13.342 4.434 34.160 1.00 92.88 97 GLN A C 1
ATOM 748 O O . GLN A 1 97 ? -13.823 3.767 35.078 1.00 92.88 97 GLN A O 1
ATOM 753 N N . GLN A 1 98 ? -12.537 5.473 34.406 1.00 93.88 98 GLN A N 1
ATOM 754 C CA . GLN A 1 98 ? -12.242 5.915 35.772 1.00 93.88 98 GLN A CA 1
ATOM 755 C C . GLN A 1 98 ? -13.497 6.384 36.512 1.00 93.88 98 GLN A C 1
ATOM 757 O O . GLN A 1 98 ? -13.649 6.078 37.697 1.00 93.88 98 GLN A O 1
ATOM 762 N N . LYS A 1 99 ? -14.398 7.100 35.830 1.00 94.12 99 LYS A N 1
ATOM 763 C CA . LYS A 1 99 ? -15.668 7.551 36.407 1.00 94.12 99 LYS A CA 1
ATOM 764 C C . LYS A 1 99 ? -16.565 6.367 36.779 1.00 94.12 99 LYS A C 1
ATOM 766 O O . LYS A 1 99 ? -16.977 6.286 37.931 1.00 94.12 99 LYS A O 1
ATOM 771 N N . ILE A 1 100 ? -16.749 5.404 35.872 1.00 91.31 100 ILE A N 1
ATOM 772 C CA . ILE A 1 100 ? -17.512 4.168 36.126 1.00 91.31 100 ILE A CA 1
ATOM 773 C C . ILE A 1 100 ? -16.927 3.400 37.318 1.00 91.31 100 ILE A C 1
ATOM 775 O O . ILE A 1 100 ? -17.661 2.959 38.198 1.00 91.31 100 ILE A O 1
ATOM 779 N N . ASN A 1 101 ? -15.600 3.279 37.401 1.00 91.12 101 ASN A N 1
ATOM 780 C CA . ASN A 1 101 ? -14.945 2.590 38.514 1.00 91.12 101 ASN A CA 1
ATOM 781 C C . ASN A 1 101 ? -15.127 3.312 39.858 1.00 91.12 101 ASN A C 1
ATOM 783 O O . ASN A 1 101 ? -15.219 2.657 40.899 1.00 91.12 101 ASN A O 1
ATOM 787 N N . LYS A 1 102 ? -15.158 4.651 39.866 1.00 92.88 102 LYS A N 1
ATOM 788 C CA . LYS A 1 102 ? -15.444 5.438 41.075 1.00 92.88 102 LYS A CA 1
ATOM 789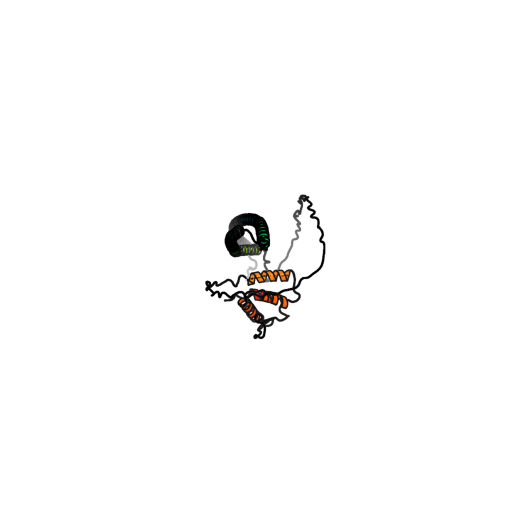 C C . LYS A 1 102 ? -16.900 5.276 41.501 1.00 92.88 102 LYS A C 1
ATOM 791 O O . LYS A 1 102 ? -17.143 4.892 42.642 1.00 92.88 102 LYS A O 1
ATOM 796 N N . GLU A 1 103 ? -17.836 5.477 40.579 1.00 92.94 103 GLU A N 1
ATOM 797 C CA . GLU A 1 103 ? -19.272 5.325 40.833 1.00 92.94 103 GLU A CA 1
ATOM 798 C C . GLU A 1 103 ? -19.600 3.900 41.295 1.00 92.94 103 GLU A C 1
ATOM 800 O O . GLU A 1 103 ? -20.279 3.718 42.301 1.00 92.94 103 GLU A O 1
ATOM 805 N N . GLY A 1 104 ? -19.022 2.874 40.664 1.00 91.81 104 GLY A N 1
ATOM 806 C CA . GLY A 1 104 ? -19.184 1.478 41.078 1.00 91.81 104 GLY A CA 1
ATOM 807 C C . GLY A 1 104 ? -18.730 1.212 42.519 1.00 91.81 104 GLY A C 1
ATOM 808 O O . GLY A 1 104 ? -19.404 0.491 43.256 1.00 91.81 104 GLY A O 1
ATOM 809 N N . LYS A 1 105 ? -17.630 1.834 42.967 1.00 92.81 105 LYS A N 1
ATOM 810 C CA . LYS A 1 105 ? -17.181 1.751 44.370 1.00 92.81 105 LYS A CA 1
ATOM 811 C C . LYS A 1 105 ? -18.138 2.467 45.323 1.00 92.81 105 LYS A C 1
ATOM 813 O O . LYS A 1 105 ? -18.358 1.981 46.431 1.00 92.81 105 LYS A O 1
ATOM 818 N N . GLU A 1 106 ? -18.696 3.605 44.922 1.00 93.31 106 GLU A N 1
ATOM 819 C CA . GLU A 1 106 ? -19.689 4.334 45.718 1.00 93.31 106 GLU A CA 1
ATOM 820 C C . GLU A 1 106 ? -21.002 3.554 45.844 1.00 93.31 106 GLU A C 1
ATOM 822 O O . GLU A 1 106 ? -21.531 3.424 46.949 1.00 93.31 106 GLU A O 1
ATOM 827 N N . PHE A 1 107 ? -21.486 2.960 44.750 1.00 89.75 107 PHE A N 1
ATOM 828 C CA . PHE A 1 107 ? -22.655 2.081 44.765 1.00 89.75 107 PHE A CA 1
ATOM 829 C C . PHE A 1 107 ? -22.424 0.849 45.639 1.00 89.75 107 PHE A C 1
ATOM 831 O O . PHE A 1 107 ? -23.278 0.522 46.461 1.00 89.75 107 PHE A O 1
ATOM 838 N N . ALA A 1 108 ? -21.256 0.205 45.546 1.00 90.81 108 ALA A N 1
ATOM 839 C CA . ALA A 1 108 ? -20.921 -0.935 46.398 1.00 90.81 108 ALA A CA 1
ATOM 840 C C . ALA A 1 108 ? -20.944 -0.573 47.895 1.00 90.81 108 ALA A C 1
ATOM 842 O O . ALA A 1 108 ? -21.477 -1.337 48.701 1.00 90.81 108 ALA A O 1
ATOM 843 N N . LYS A 1 109 ? -20.431 0.609 48.272 1.00 92.88 109 LYS A N 1
ATOM 844 C CA . LYS A 1 109 ? -20.515 1.116 49.653 1.00 92.88 109 LYS A CA 1
ATOM 845 C C . LYS A 1 109 ? -21.962 1.344 50.090 1.00 92.88 109 LYS A C 1
ATOM 847 O O . LYS A 1 109 ? -22.351 0.846 51.140 1.00 92.88 109 LYS A O 1
ATOM 852 N N . LYS A 1 110 ? -22.775 2.020 49.268 1.00 93.88 110 LYS A N 1
ATOM 853 C CA . LYS A 1 110 ? -24.203 2.245 49.563 1.00 93.88 110 LYS A CA 1
ATOM 854 C C . LYS A 1 110 ? -24.966 0.930 49.741 1.00 93.88 110 LYS A C 1
ATOM 856 O O . LYS A 1 110 ? -25.752 0.810 50.676 1.00 93.88 110 LYS A O 1
ATOM 861 N N . ILE A 1 111 ? -24.710 -0.064 48.888 1.00 90.81 111 ILE A N 1
ATOM 862 C CA . ILE A 1 111 ? -25.318 -1.398 48.993 1.00 90.81 111 ILE A CA 1
ATOM 863 C C . ILE A 1 111 ? -24.901 -2.082 50.299 1.00 90.81 111 ILE A C 1
ATOM 865 O O . ILE A 1 111 ? -25.752 -2.662 50.973 1.00 90.81 111 ILE A O 1
ATOM 869 N N . ALA A 1 112 ? -23.625 -2.004 50.687 1.00 91.75 112 ALA A N 1
ATOM 870 C CA . ALA A 1 112 ? -23.150 -2.566 51.951 1.00 91.75 112 ALA A CA 1
ATOM 871 C C . ALA A 1 112 ? -23.801 -1.880 53.168 1.00 91.75 112 ALA A C 1
ATOM 873 O O . ALA A 1 112 ? -24.258 -2.564 54.085 1.00 91.75 112 ALA A O 1
ATOM 874 N N . ASP A 1 113 ? -23.918 -0.550 53.149 1.00 92.81 113 ASP A N 1
ATOM 875 C CA . ASP A 1 113 ? -24.565 0.225 54.212 1.00 92.81 113 ASP A CA 1
ATOM 876 C C . ASP A 1 113 ? -26.062 -0.092 54.328 1.00 92.81 113 ASP A C 1
ATOM 878 O O . ASP A 1 113 ? -26.574 -0.289 55.434 1.00 92.81 113 ASP A O 1
ATOM 882 N N . LEU A 1 114 ? -26.772 -0.186 53.198 1.00 89.88 114 LEU A N 1
ATOM 883 C CA . LEU A 1 114 ? -28.176 -0.602 53.162 1.00 89.88 114 LEU A CA 1
ATOM 884 C C . LEU A 1 114 ? -28.343 -2.041 53.650 1.00 89.88 114 LEU A C 1
ATOM 886 O O . LEU A 1 114 ? -29.216 -2.301 54.472 1.00 89.88 114 LEU A O 1
ATOM 890 N N . SER A 1 115 ? -27.468 -2.956 53.229 1.00 90.25 115 SER A N 1
ATOM 891 C CA . SER A 1 115 ? -27.487 -4.352 53.685 1.00 90.25 115 SER A CA 1
ATOM 892 C C . SER A 1 115 ? -27.287 -4.450 55.199 1.00 90.25 115 SER A C 1
ATOM 894 O O . SER A 1 115 ? -27.993 -5.199 55.870 1.00 90.25 115 SER A O 1
ATOM 896 N N . LYS A 1 116 ? -26.379 -3.643 55.763 1.00 92.31 116 LYS A N 1
ATOM 897 C CA . LYS A 1 116 ? -26.168 -3.555 57.214 1.00 92.31 116 LYS A CA 1
ATOM 898 C C . LYS A 1 116 ? -27.393 -2.989 57.935 1.00 92.31 116 LYS A C 1
ATOM 900 O O . LYS A 1 116 ? -27.773 -3.515 58.978 1.00 92.31 116 LYS A O 1
ATOM 905 N N . LYS A 1 117 ? -28.033 -1.952 57.380 1.00 91.75 117 LYS A N 1
ATOM 906 C CA . LYS A 1 117 ? -29.291 -1.410 57.920 1.00 91.75 117 LYS A CA 1
ATOM 907 C C . LYS A 1 117 ? -30.394 -2.468 57.920 1.00 91.75 117 LYS A C 1
ATOM 909 O O . LYS A 1 117 ? -31.032 -2.644 58.952 1.00 91.75 117 LYS A O 1
ATOM 914 N N . VAL A 1 118 ? -30.569 -3.206 56.824 1.00 89.12 118 VAL A N 1
ATOM 915 C CA . VAL A 1 118 ? -31.543 -4.306 56.729 1.00 89.12 118 VAL A CA 1
ATOM 916 C C . VAL A 1 118 ? -31.251 -5.382 57.773 1.00 89.12 118 VAL A C 1
ATOM 918 O O . VAL A 1 118 ? -32.159 -5.759 58.503 1.00 89.12 118 VAL A O 1
ATOM 921 N N . ALA A 1 119 ? -29.994 -5.811 57.923 1.00 87.69 119 ALA A N 1
ATOM 922 C CA . ALA A 1 119 ? -29.612 -6.786 58.946 1.00 87.69 119 ALA A CA 1
ATOM 923 C C . ALA A 1 119 ? -29.921 -6.288 60.371 1.00 87.69 119 ALA A C 1
ATOM 925 O O . ALA A 1 119 ? -30.514 -7.019 61.155 1.00 87.69 119 ALA A O 1
ATOM 926 N N . SER A 1 120 ? -29.612 -5.024 60.685 1.00 86.44 120 SER A N 1
ATOM 927 C CA . SER A 1 120 ? -29.923 -4.443 62.001 1.00 86.44 120 SER A CA 1
ATOM 928 C C . SER A 1 120 ? -31.429 -4.304 62.264 1.00 86.44 120 SER A C 1
ATOM 930 O O . SER A 1 120 ? -31.882 -4.483 63.391 1.00 86.44 120 SER A O 1
ATOM 932 N N . GLN A 1 121 ? -32.224 -4.009 61.228 1.00 83.31 121 GLN A N 1
ATOM 933 C CA . GLN A 1 121 ? -33.683 -3.967 61.341 1.00 83.31 121 GLN A CA 1
ATOM 934 C C . GLN A 1 121 ? -34.269 -5.375 61.499 1.00 83.31 121 GLN A C 1
ATOM 936 O O . GLN A 1 121 ? -35.204 -5.550 62.275 1.00 83.31 121 GLN A O 1
ATOM 941 N N . GLN A 1 122 ? -33.695 -6.370 60.819 1.00 82.50 122 GLN A N 1
ATOM 942 C CA . GLN A 1 122 ? -34.066 -7.775 60.958 1.00 82.50 122 GLN A CA 1
ATOM 943 C C . GLN A 1 122 ? -33.760 -8.299 62.369 1.00 82.50 122 GLN A C 1
ATOM 945 O O . GLN A 1 122 ? -34.642 -8.883 62.984 1.00 82.50 122 GLN A O 1
ATOM 950 N N . GLU A 1 123 ? -32.578 -8.017 62.931 1.00 81.81 123 GLU A N 1
ATOM 951 C CA . GLU A 1 123 ? -32.246 -8.359 64.327 1.00 81.81 123 GLU A CA 1
ATOM 952 C C . GLU A 1 123 ? -33.185 -7.673 65.332 1.00 81.81 123 GLU A C 1
ATOM 954 O O . GLU A 1 123 ? -33.613 -8.293 66.304 1.00 81.81 123 GLU A O 1
ATOM 959 N N . GLY A 1 124 ? -33.560 -6.411 65.086 1.00 77.94 124 GLY A N 1
ATOM 960 C CA . GLY A 1 124 ? -34.547 -5.701 65.904 1.00 77.94 124 GLY A CA 1
ATOM 961 C C . GLY A 1 124 ? -35.950 -6.319 65.845 1.00 77.94 124 GLY A C 1
ATOM 962 O O . GLY A 1 124 ? -36.654 -6.327 66.853 1.00 77.94 124 GLY A O 1
ATOM 963 N N . LEU A 1 125 ? -36.352 -6.865 64.692 1.00 73.06 125 LEU A N 1
ATOM 964 C CA . LEU A 1 125 ? -37.618 -7.589 64.521 1.00 73.06 125 LEU A CA 1
ATOM 965 C C . LEU A 1 125 ? -37.567 -8.999 65.127 1.00 73.06 125 LEU A C 1
ATOM 967 O O . LEU A 1 125 ? -38.537 -9.425 65.752 1.00 73.06 125 LEU A O 1
ATOM 971 N N . ASP A 1 126 ? -36.439 -9.700 65.009 1.00 69.06 126 ASP A N 1
ATOM 972 C CA . ASP A 1 126 ? -36.232 -11.017 65.623 1.00 69.06 126 ASP A CA 1
ATOM 973 C C . ASP A 1 126 ? -36.133 -10.927 67.160 1.00 69.06 126 ASP A C 1
ATOM 975 O O . ASP A 1 126 ? -36.573 -11.839 67.858 1.00 69.06 126 ASP A O 1
ATOM 979 N N . GLY A 1 127 ? -35.646 -9.804 67.705 1.00 61.97 127 GLY A N 1
ATOM 980 C CA . GLY A 1 127 ? -35.677 -9.489 69.141 1.00 61.97 127 GLY A CA 1
ATOM 981 C C . GLY A 1 127 ? -37.063 -9.107 69.682 1.00 61.97 127 GLY A C 1
ATOM 982 O O . GLY A 1 127 ? -37.281 -9.138 70.889 1.00 61.97 127 GLY A O 1
ATOM 983 N N . LEU A 1 128 ? -38.016 -8.790 68.799 1.00 59.00 128 LEU A N 1
ATOM 984 C CA . LEU A 1 128 ? -39.426 -8.536 69.121 1.00 59.00 128 LEU A CA 1
ATOM 985 C C . LEU A 1 128 ? -40.299 -9.800 69.001 1.00 59.00 128 LEU A C 1
ATOM 987 O O . LEU A 1 128 ? -41.531 -9.729 69.050 1.00 59.00 128 LEU A O 1
ATOM 991 N N . ARG A 1 129 ? -39.671 -10.973 68.868 1.00 51.09 129 ARG A N 1
ATOM 992 C CA . ARG A 1 129 ? -40.338 -12.272 68.950 1.00 51.09 129 ARG A CA 1
ATOM 993 C C . ARG A 1 129 ? -40.868 -12.462 70.386 1.00 51.09 129 ARG A C 1
ATOM 995 O O . ARG A 1 129 ? -40.075 -12.459 71.322 1.00 51.09 129 ARG A O 1
ATOM 1002 N N . PRO A 1 130 ? -42.190 -12.584 70.591 1.00 50.66 130 PRO A N 1
ATOM 1003 C CA . PRO A 1 130 ? -42.791 -12.318 71.893 1.00 50.66 130 PRO A CA 1
ATOM 1004 C C . PRO A 1 130 ? -42.616 -13.482 72.874 1.00 50.66 130 PRO A C 1
ATOM 1006 O O . PRO A 1 130 ? -43.276 -14.513 72.747 1.00 50.66 130 PRO A O 1
ATOM 1009 N N . GLU A 1 131 ? -41.825 -13.265 73.924 1.00 48.47 131 GLU A N 1
ATOM 1010 C CA . GLU A 1 131 ? -42.163 -13.754 75.262 1.00 48.47 131 GLU A CA 1
ATOM 1011 C C . GLU A 1 131 ? -42.958 -12.649 75.977 1.00 48.47 131 GLU A C 1
ATOM 1013 O O . GLU A 1 131 ? -42.395 -11.720 76.542 1.00 48.47 131 GLU A O 1
ATOM 1018 N N . GLY A 1 132 ? -44.290 -12.747 75.922 1.00 43.84 132 GLY A N 1
ATOM 1019 C CA . GLY A 1 132 ? -45.194 -12.029 76.830 1.00 43.84 132 GLY A CA 1
ATOM 1020 C C . GLY A 1 132 ? -45.662 -10.627 76.404 1.00 43.84 132 GLY A C 1
ATOM 1021 O O . GLY A 1 132 ? -44.886 -9.687 76.312 1.00 43.84 132 GLY A O 1
ATOM 1022 N N . PHE A 1 133 ? -46.983 -10.519 76.201 1.00 50.59 133 PHE A N 1
ATOM 1023 C CA . PHE A 1 133 ? -47.872 -9.343 76.324 1.00 50.59 133 PHE A CA 1
ATOM 1024 C C . PHE A 1 133 ? -47.218 -8.060 76.899 1.00 50.59 133 PHE A C 1
ATOM 1026 O O . PHE A 1 133 ? -46.723 -8.073 78.022 1.00 50.59 133 PHE A O 1
ATOM 1033 N N . SER A 1 134 ? -47.297 -6.880 76.269 1.00 48.94 134 SER A N 1
ATOM 1034 C CA . SER A 1 134 ? -48.502 -6.025 76.276 1.00 48.94 134 SER A CA 1
ATOM 1035 C C . SER A 1 134 ? -48.307 -4.757 75.410 1.00 48.94 134 SER A C 1
ATOM 1037 O O . SER A 1 134 ? -48.113 -3.694 75.972 1.00 48.94 134 SER A O 1
ATOM 1039 N N . ASP A 1 135 ? -48.330 -4.838 74.073 1.00 56.69 135 ASP A N 1
ATOM 1040 C CA . ASP A 1 135 ? -48.845 -3.750 73.205 1.00 56.69 135 ASP A CA 1
ATOM 1041 C C . ASP A 1 135 ? -48.959 -4.226 71.741 1.00 56.69 135 ASP A C 1
ATOM 1043 O O . ASP A 1 135 ? -48.085 -4.018 70.898 1.00 56.69 135 ASP A O 1
ATOM 1047 N N . SER A 1 136 ? -50.019 -4.978 71.426 1.00 60.62 136 SER A N 1
ATOM 1048 C CA . SER A 1 136 ? -50.156 -5.602 70.096 1.00 60.62 136 SER A CA 1
ATOM 1049 C C . SER A 1 136 ? -50.299 -4.588 68.953 1.00 60.62 136 SER A C 1
ATOM 1051 O O . SER A 1 136 ? -50.019 -4.925 67.805 1.00 60.62 136 SER A O 1
ATOM 1053 N N . ARG A 1 137 ? -50.696 -3.344 69.261 1.00 66.75 137 ARG A N 1
ATOM 1054 C CA . ARG A 1 137 ? -50.972 -2.311 68.259 1.00 66.75 137 ARG A CA 1
ATOM 1055 C C . ARG A 1 137 ? -49.695 -1.637 67.766 1.00 66.75 137 ARG A C 1
ATOM 1057 O O . ARG A 1 137 ? -49.495 -1.564 66.559 1.00 66.75 137 ARG A O 1
ATOM 1064 N N . GLU A 1 138 ? -48.799 -1.246 68.673 1.00 69.44 138 GLU A N 1
ATOM 1065 C CA . GLU A 1 138 ? -47.482 -0.711 68.293 1.00 69.44 138 GLU A CA 1
ATOM 1066 C C . GLU A 1 138 ? -46.631 -1.749 67.554 1.00 69.44 138 GLU A C 1
ATOM 1068 O O . GLU A 1 138 ? -45.895 -1.417 66.623 1.00 69.44 138 GLU A O 1
ATOM 1073 N N . LEU A 1 139 ? -46.731 -3.023 67.947 1.00 70.69 139 LEU A N 1
ATOM 1074 C CA . LEU A 1 139 ? -46.017 -4.102 67.271 1.00 70.69 139 LEU A CA 1
ATOM 1075 C C . LEU A 1 139 ? -46.541 -4.296 65.842 1.00 70.69 139 LEU A C 1
ATOM 1077 O O . LEU A 1 139 ? -45.754 -4.409 64.904 1.00 70.69 139 LEU A O 1
ATOM 1081 N N . GLN A 1 140 ? -47.865 -4.286 65.669 1.00 77.19 140 GLN A N 1
ATOM 1082 C CA . GLN A 1 140 ? -48.506 -4.390 64.362 1.00 77.19 140 GLN A CA 1
ATOM 1083 C C . GLN A 1 140 ? -48.158 -3.199 63.458 1.00 77.19 140 GLN A C 1
ATOM 1085 O O . GLN A 1 140 ? -47.815 -3.416 62.298 1.00 77.19 140 GLN A O 1
ATOM 1090 N N . GLU A 1 141 ? -48.153 -1.970 63.984 1.00 79.00 141 GLU A N 1
ATOM 1091 C CA . GLU A 1 141 ? -47.729 -0.777 63.237 1.00 79.00 141 GLU A CA 1
ATOM 1092 C C . GLU A 1 141 ? -46.249 -0.847 62.833 1.00 79.00 141 GLU A C 1
ATOM 1094 O O . GLU A 1 141 ? -45.913 -0.546 61.689 1.00 79.00 141 GLU A O 1
ATOM 1099 N N . LYS A 1 142 ? -45.357 -1.332 63.709 1.00 77.69 142 LYS A N 1
ATOM 1100 C CA . LYS A 1 142 ? -43.939 -1.548 63.363 1.00 77.69 142 LYS A CA 1
ATOM 1101 C C . LYS A 1 142 ? -43.747 -2.607 62.280 1.00 77.69 142 LYS A C 1
ATOM 1103 O O . LYS A 1 142 ? -42.899 -2.423 61.408 1.00 77.69 142 LYS A O 1
ATOM 1108 N N . PHE A 1 143 ? -44.527 -3.689 62.303 1.00 78.81 143 PHE A N 1
ATOM 1109 C CA . PHE A 1 143 ? -44.507 -4.684 61.228 1.00 78.81 143 PHE A CA 1
ATOM 1110 C C . PHE A 1 143 ? -45.017 -4.098 59.913 1.00 78.81 143 PHE A C 1
ATOM 1112 O O . PHE A 1 143 ? -44.398 -4.314 58.876 1.00 78.81 143 PHE A O 1
ATOM 1119 N N . GLN A 1 144 ? -46.099 -3.323 59.951 1.00 84.19 144 GLN A N 1
ATOM 1120 C CA . GLN A 1 144 ? -46.697 -2.718 58.763 1.00 84.19 144 GLN A CA 1
ATOM 1121 C C . GLN A 1 144 ? -45.748 -1.704 58.107 1.00 84.19 144 GLN A C 1
ATOM 1123 O O . GLN A 1 144 ? -45.495 -1.779 56.907 1.00 84.19 144 GLN A O 1
ATOM 1128 N N . LEU A 1 145 ? -45.107 -0.860 58.916 1.00 87.19 145 LEU A N 1
ATOM 1129 C CA . LEU A 1 145 ? -44.097 0.103 58.469 1.00 87.19 145 LEU A CA 1
ATOM 1130 C C . LEU A 1 145 ? -42.810 -0.595 57.986 1.00 87.19 145 LEU A C 1
ATOM 1132 O O . LEU A 1 145 ? -42.137 -0.132 57.065 1.00 87.19 145 LEU A O 1
ATOM 1136 N N . GLY A 1 146 ? -42.479 -1.751 58.571 1.00 86.81 146 GLY A N 1
ATOM 1137 C CA . GLY A 1 146 ? -41.420 -2.636 58.085 1.00 86.81 146 GLY A CA 1
ATOM 1138 C C . GLY A 1 146 ? -41.721 -3.218 56.702 1.00 86.81 146 GLY A C 1
ATOM 1139 O O . GLY A 1 146 ? -40.842 -3.213 55.843 1.00 86.81 146 GLY A O 1
ATOM 1140 N N . PHE A 1 147 ? -42.958 -3.662 56.461 1.00 86.38 147 PHE A N 1
ATOM 1141 C CA . PHE A 1 147 ? -43.386 -4.176 55.158 1.00 86.38 147 PHE A CA 1
ATOM 1142 C C . PHE A 1 147 ? -43.371 -3.096 54.073 1.00 86.38 147 PHE A C 1
ATOM 1144 O O . PHE A 1 147 ? -42.805 -3.344 53.011 1.00 86.38 147 PHE A O 1
ATOM 1151 N N . GLU A 1 148 ? -43.876 -1.891 54.351 1.00 89.31 148 GLU A N 1
ATOM 1152 C CA . GLU A 1 148 ? -43.797 -0.757 53.411 1.00 89.31 148 GLU A CA 1
ATOM 1153 C C . GLU A 1 148 ? -42.340 -0.404 53.068 1.00 89.31 148 GLU A C 1
ATOM 1155 O O . GLU A 1 148 ? -41.984 -0.127 51.919 1.00 89.31 148 GLU A O 1
ATOM 1160 N N . LYS A 1 149 ? -41.444 -0.469 54.057 1.00 91.62 149 LYS A N 1
ATOM 1161 C CA . LYS A 1 149 ? -40.019 -0.216 53.832 1.00 91.62 149 LYS A CA 1
ATOM 1162 C C . LYS A 1 149 ? -39.334 -1.316 53.016 1.00 91.62 149 LYS A C 1
ATOM 1164 O O . LYS A 1 149 ? -38.428 -1.034 52.237 1.00 91.62 149 LYS A O 1
ATOM 1169 N N . VAL A 1 150 ? -39.744 -2.571 53.183 1.00 88.62 150 VAL A N 1
ATOM 1170 C CA . VAL A 1 150 ? -39.263 -3.673 52.337 1.00 88.62 150 VAL A CA 1
ATOM 1171 C C . VAL A 1 150 ? -39.778 -3.513 50.908 1.00 88.62 150 VAL A C 1
ATOM 1173 O O . VAL A 1 150 ? -39.009 -3.723 49.975 1.00 88.62 150 VAL A O 1
ATOM 1176 N N . GLU A 1 151 ? -41.032 -3.100 50.729 1.00 91.31 151 GLU A N 1
ATOM 1177 C CA . GLU A 1 151 ? -41.636 -2.880 49.413 1.00 91.31 151 GLU A CA 1
ATOM 1178 C C . GLU A 1 151 ? -40.922 -1.760 48.644 1.00 91.31 151 GLU A C 1
ATOM 1180 O O . GLU A 1 151 ? -40.466 -1.984 47.523 1.00 91.31 151 GLU A O 1
ATOM 1185 N N . THR A 1 152 ? -40.695 -0.608 49.283 1.00 90.94 152 THR A N 1
ATOM 1186 C CA . THR A 1 152 ? -39.914 0.500 48.697 1.00 90.94 152 THR A CA 1
ATOM 1187 C C . THR A 1 152 ? -38.490 0.089 48.317 1.00 90.94 152 THR A C 1
ATOM 1189 O O . THR A 1 152 ? -38.055 0.345 47.197 1.00 90.94 152 THR A O 1
ATOM 1192 N N . LEU A 1 153 ? -37.769 -0.630 49.186 1.00 89.94 153 LEU A N 1
ATOM 1193 C CA . LEU A 1 153 ? -36.431 -1.142 48.856 1.00 89.94 153 LEU A CA 1
ATOM 1194 C C . LEU A 1 153 ? -36.463 -2.154 47.703 1.00 89.94 153 LEU A C 1
ATOM 1196 O O . LEU A 1 153 ? -35.524 -2.236 46.909 1.00 89.94 153 LEU A O 1
ATOM 1200 N N . GLN A 1 154 ? -37.527 -2.949 47.599 1.00 90.94 154 GLN A N 1
ATOM 1201 C CA . GLN A 1 154 ? -37.699 -3.905 46.512 1.00 90.94 154 GLN A CA 1
ATOM 1202 C C . GLN A 1 154 ? -37.975 -3.199 45.177 1.00 90.94 154 GLN A C 1
ATOM 1204 O O . GLN A 1 154 ? -37.561 -3.697 44.125 1.00 90.94 154 GLN A O 1
ATOM 1209 N N . GLU A 1 155 ? -38.639 -2.046 45.216 1.00 90.38 155 GLU A N 1
ATOM 1210 C CA . GLU A 1 155 ? -38.893 -1.186 44.063 1.00 90.38 155 GLU A CA 1
ATOM 1211 C C . GLU A 1 155 ? -37.620 -0.456 43.606 1.00 90.38 155 GLU A C 1
ATOM 1213 O O . GLU A 1 155 ? -37.249 -0.575 42.437 1.00 90.38 155 GLU A O 1
ATOM 1218 N N . GLU A 1 156 ? -36.852 0.132 44.530 1.00 90.38 156 GLU A N 1
ATOM 1219 C CA . GLU A 1 156 ? -35.527 0.713 44.243 1.00 90.38 156 GLU A CA 1
ATOM 1220 C C . GLU A 1 156 ? -34.569 -0.319 43.622 1.00 90.38 156 GLU A C 1
ATOM 1222 O O . GLU A 1 156 ? -33.807 -0.014 42.701 1.00 90.38 156 GLU A O 1
ATOM 1227 N N . LEU A 1 157 ? -34.619 -1.576 44.083 1.00 89.31 157 LEU A N 1
ATOM 1228 C CA . LEU A 1 157 ? -33.795 -2.666 43.549 1.00 89.31 157 LEU A CA 1
ATOM 1229 C C . LEU A 1 157 ? -34.210 -3.048 42.118 1.00 89.31 157 LEU A C 1
ATOM 1231 O O . LEU A 1 157 ? -33.362 -3.390 41.287 1.00 89.31 157 LEU A O 1
ATOM 1235 N N . LYS A 1 158 ? -35.509 -2.989 41.797 1.00 91.81 158 LYS A N 1
ATOM 1236 C CA . LYS A 1 158 ? -35.988 -3.166 40.417 1.00 91.81 158 LYS A CA 1
ATOM 1237 C C . LYS A 1 158 ? -35.520 -2.018 39.526 1.00 91.81 158 LYS A C 1
ATOM 1239 O O . LYS A 1 158 ? -35.052 -2.290 38.421 1.00 91.81 158 LYS A O 1
ATOM 1244 N N . GLU A 1 159 ? -35.595 -0.782 40.009 1.00 91.62 159 GLU A N 1
ATOM 1245 C CA . GLU A 1 159 ? -35.144 0.404 39.278 1.00 91.62 159 GLU A CA 1
ATOM 1246 C C . GLU A 1 159 ? -33.641 0.337 38.977 1.00 91.62 159 GLU A C 1
ATOM 1248 O O . GLU A 1 159 ? -33.242 0.398 37.815 1.00 91.62 159 GLU A O 1
ATOM 1253 N N . THR A 1 160 ? -32.804 0.039 39.975 1.00 89.19 160 THR A N 1
ATOM 1254 C CA . THR A 1 160 ? -31.351 -0.118 39.754 1.00 89.19 160 THR A CA 1
ATOM 1255 C C . THR A 1 160 ? -31.013 -1.259 38.795 1.00 89.19 160 THR A C 1
ATOM 1257 O O . THR A 1 160 ? -30.053 -1.168 38.026 1.00 89.19 160 THR A O 1
ATOM 1260 N N . ARG A 1 161 ? -31.786 -2.353 38.793 1.00 89.38 161 ARG A N 1
ATOM 1261 C CA . ARG A 1 161 ? -31.615 -3.424 37.795 1.00 89.38 161 ARG A CA 1
ATOM 1262 C C . ARG A 1 161 ? -31.961 -2.954 36.383 1.00 89.38 161 ARG A C 1
ATOM 1264 O O . ARG A 1 161 ? -31.269 -3.357 35.450 1.00 89.38 161 ARG A O 1
ATOM 1271 N N . ALA A 1 162 ? -32.986 -2.119 36.225 1.00 89.94 162 ALA A N 1
ATOM 1272 C CA . ALA A 1 162 ? -33.343 -1.535 34.936 1.00 89.94 162 ALA A CA 1
ATOM 1273 C C . ALA A 1 162 ? -32.260 -0.561 34.441 1.00 89.94 162 ALA A C 1
ATOM 1275 O O . ALA A 1 162 ? -31.840 -0.646 33.287 1.00 89.94 162 ALA A O 1
ATOM 1276 N N . GLU A 1 163 ? -31.732 0.293 35.321 1.00 88.19 163 GLU A N 1
ATOM 1277 C CA . GLU A 1 163 ? -30.632 1.209 34.992 1.00 88.19 163 GLU A CA 1
ATOM 1278 C C . GLU A 1 163 ? -29.355 0.467 34.576 1.00 88.19 163 GLU A C 1
ATOM 1280 O O . GLU A 1 163 ? -28.711 0.842 33.592 1.00 88.19 163 GLU A O 1
ATOM 1285 N N . LYS A 1 164 ? -29.012 -0.625 35.275 1.00 90.94 164 LYS A N 1
ATOM 1286 C CA . LYS A 1 164 ? -27.881 -1.489 34.909 1.00 90.94 164 LYS A CA 1
ATOM 1287 C C . LYS A 1 164 ? -28.036 -2.045 33.494 1.00 90.94 164 LYS A C 1
ATOM 1289 O O . LYS A 1 164 ? -27.081 -2.015 32.723 1.00 90.94 164 LYS A O 1
ATOM 1294 N N . LEU A 1 165 ? -29.229 -2.530 33.152 1.00 90.38 165 LEU A N 1
ATOM 1295 C CA . LEU A 1 165 ? -29.517 -3.103 31.836 1.00 90.38 165 LEU A CA 1
ATOM 1296 C C . LEU A 1 165 ? -29.405 -2.031 30.737 1.00 90.38 165 LEU A C 1
ATOM 1298 O O . LEU A 1 165 ? -28.745 -2.250 29.725 1.00 90.38 165 LEU A O 1
ATOM 1302 N N . ALA A 1 166 ? -29.923 -0.824 30.985 1.00 89.56 166 ALA A N 1
ATOM 1303 C CA . ALA A 1 166 ? -29.781 0.307 30.066 1.00 89.56 166 ALA A CA 1
ATOM 1304 C C . ALA A 1 166 ? -28.313 0.744 29.871 1.00 89.56 166 ALA A C 1
ATOM 1306 O O . ALA A 1 166 ? -27.916 1.170 28.783 1.00 89.56 166 ALA A O 1
ATOM 1307 N N . ALA A 1 167 ? -27.483 0.654 30.915 1.00 84.25 167 ALA A N 1
ATOM 1308 C CA . ALA A 1 167 ? -26.050 0.919 30.809 1.00 84.25 167 ALA A CA 1
ATOM 1309 C C . ALA A 1 167 ? -25.323 -0.156 29.981 1.00 84.25 167 ALA A C 1
ATOM 1311 O O . ALA A 1 167 ? -24.490 0.192 29.144 1.00 84.25 167 ALA A O 1
ATOM 1312 N N . GLU A 1 168 ? -25.665 -1.435 30.163 1.00 86.62 168 GLU A N 1
ATOM 1313 C CA . GLU A 1 168 ? -25.129 -2.550 29.369 1.00 86.62 168 GLU A CA 1
ATOM 1314 C C . GLU A 1 168 ? -25.497 -2.421 27.882 1.00 86.62 168 GLU A C 1
ATOM 1316 O O . GLU A 1 168 ? -24.634 -2.594 27.021 1.00 86.62 168 GLU A O 1
ATOM 1321 N N . GLU A 1 169 ? -26.732 -2.024 27.562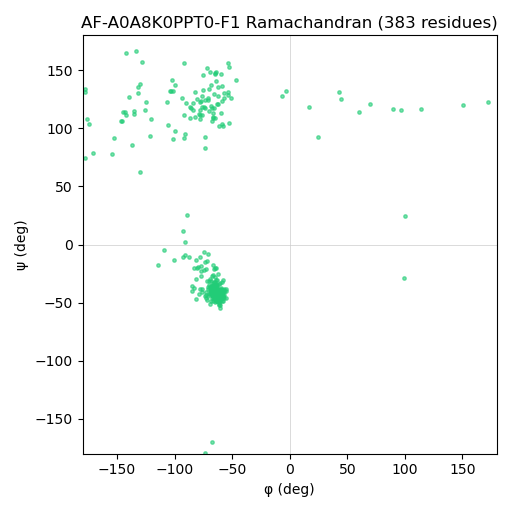 1.00 89.81 169 GLU A N 1
ATOM 1322 C CA . GLU A 1 169 ? -27.162 -1.762 26.181 1.00 89.81 169 GLU A CA 1
ATOM 1323 C C . GLU A 1 169 ? -26.376 -0.615 25.527 1.00 89.81 169 GLU A C 1
ATOM 1325 O O . GLU A 1 169 ? -25.955 -0.727 24.372 1.00 89.81 169 GLU A O 1
ATOM 1330 N N . ARG A 1 170 ? -26.112 0.477 26.260 1.00 90.88 170 ARG A N 1
ATOM 1331 C CA . ARG A 1 170 ? -25.263 1.575 25.761 1.00 90.88 170 ARG A CA 1
ATOM 1332 C C . ARG A 1 170 ? -23.827 1.123 25.506 1.00 90.88 170 ARG A C 1
ATOM 1334 O O . ARG A 1 170 ? -23.218 1.566 24.532 1.00 90.88 170 ARG A O 1
ATOM 1341 N N . LEU A 1 171 ? -23.294 0.253 26.362 1.00 86.62 171 LEU A N 1
ATOM 1342 C CA . LEU A 1 171 ? -21.951 -0.308 26.213 1.00 86.62 171 LEU A CA 1
ATOM 1343 C C . LEU A 1 171 ? -21.872 -1.195 24.963 1.00 86.62 171 LEU A C 1
ATOM 1345 O O . LEU A 1 171 ? -20.992 -0.990 24.131 1.00 86.62 171 LEU A O 1
ATOM 1349 N N . ALA A 1 172 ? -22.859 -2.070 24.758 1.00 85.25 172 ALA A N 1
ATOM 1350 C CA . ALA A 1 172 ? -22.967 -2.894 23.555 1.00 85.25 172 ALA A CA 1
ATOM 1351 C C . ALA A 1 172 ? -23.101 -2.050 22.270 1.00 85.25 172 ALA A C 1
ATOM 1353 O O . ALA A 1 172 ? -22.486 -2.358 21.246 1.00 85.25 172 ALA A O 1
ATOM 1354 N N . ALA A 1 173 ? -23.856 -0.947 22.311 1.00 87.19 173 ALA A N 1
ATOM 1355 C CA . ALA A 1 173 ? -23.971 -0.023 21.181 1.00 87.19 173 ALA A CA 1
ATOM 1356 C C . ALA A 1 173 ? -22.634 0.669 20.851 1.00 87.19 173 ALA A C 1
ATOM 1358 O O . ALA A 1 173 ? -22.290 0.830 19.677 1.00 87.19 173 ALA A O 1
ATOM 1359 N N . LEU A 1 174 ? -21.857 1.051 21.870 1.00 83.94 174 LEU A N 1
ATOM 1360 C CA . LEU A 1 174 ? -20.521 1.624 21.689 1.00 83.94 174 LEU A CA 1
ATOM 1361 C C . LEU A 1 174 ? -19.528 0.603 21.126 1.00 83.94 174 LEU A C 1
ATOM 1363 O O . LEU A 1 174 ? -18.796 0.933 20.194 1.00 83.94 174 LEU A O 1
ATOM 1367 N N . GLU A 1 175 ? -19.537 -0.633 21.625 1.00 86.62 175 GLU A N 1
ATOM 1368 C CA . GLU A 1 175 ? -18.718 -1.727 21.087 1.00 86.62 175 GLU A CA 1
ATOM 1369 C C . GLU A 1 175 ? -19.041 -1.995 19.612 1.00 86.62 175 GLU A C 1
ATOM 1371 O O . GLU A 1 175 ? -18.133 -2.082 18.783 1.00 86.62 175 GLU A O 1
ATOM 1376 N N . SER A 1 176 ? -20.330 -2.028 19.253 1.00 82.25 176 SER A N 1
ATOM 1377 C CA . SER A 1 176 ? -20.759 -2.167 17.858 1.00 82.25 176 SER A CA 1
ATOM 1378 C C . SER A 1 176 ? -20.266 -1.010 16.987 1.00 82.25 176 SER A C 1
ATOM 1380 O O . SER A 1 176 ? -19.843 -1.236 15.854 1.00 82.25 176 SER A O 1
ATOM 1382 N N . ARG A 1 177 ? -20.291 0.226 17.502 1.00 83.31 177 ARG A N 1
ATOM 1383 C CA . ARG A 1 177 ? -19.802 1.403 16.773 1.00 83.31 177 ARG A CA 1
ATOM 1384 C C . ARG A 1 177 ? -18.282 1.357 16.582 1.00 83.31 177 ARG A C 1
ATOM 1386 O O . ARG A 1 177 ? -17.775 1.735 15.526 1.00 83.31 177 ARG A O 1
ATOM 1393 N N . MET A 1 178 ? -17.556 0.837 17.567 1.00 76.00 178 MET A N 1
ATOM 1394 C CA . MET A 1 178 ? -16.112 0.640 17.486 1.00 76.00 178 MET A CA 1
ATOM 1395 C C . MET A 1 178 ? -15.749 -0.436 16.457 1.00 76.00 178 MET A C 1
ATOM 1397 O O . MET A 1 178 ? -14.848 -0.211 15.652 1.00 76.00 178 MET A O 1
ATOM 1401 N N . MET A 1 179 ? -16.495 -1.546 16.418 1.00 74.56 179 MET A N 1
ATOM 1402 C CA . MET A 1 179 ? -16.371 -2.598 15.398 1.00 74.56 179 MET A CA 1
ATOM 1403 C C . MET A 1 179 ? -16.628 -2.062 13.984 1.00 74.56 179 MET A C 1
ATOM 1405 O O . MET A 1 179 ? -15.921 -2.432 13.056 1.00 74.56 179 MET A O 1
ATOM 1409 N N . THR A 1 180 ? -17.586 -1.146 13.795 1.00 75.31 180 THR A N 1
ATOM 1410 C CA . THR A 1 180 ? -17.792 -0.508 12.481 1.00 75.31 180 THR A CA 1
ATOM 1411 C C . THR A 1 180 ? -16.654 0.428 12.080 1.00 75.31 180 THR A C 1
ATOM 1413 O O . THR A 1 180 ? -16.296 0.460 10.909 1.00 75.31 180 THR A O 1
ATOM 1416 N N . ILE A 1 181 ? -16.058 1.162 13.025 1.00 71.00 181 ILE A N 1
ATOM 1417 C CA . ILE A 1 181 ? -14.916 2.048 12.739 1.00 71.00 181 ILE A CA 1
ATOM 1418 C C . ILE A 1 181 ? -13.661 1.218 12.433 1.00 71.00 181 ILE A C 1
ATOM 1420 O O . ILE A 1 181 ? -12.970 1.484 11.456 1.00 71.00 181 ILE A O 1
ATOM 1424 N N . THR A 1 182 ? -13.395 0.169 13.214 1.00 67.56 182 THR A N 1
ATOM 1425 C CA . THR A 1 182 ? -12.275 -0.754 12.953 1.00 67.56 182 THR A CA 1
ATOM 1426 C C . THR A 1 182 ? -12.485 -1.566 11.676 1.00 67.56 182 THR A C 1
ATOM 1428 O O . THR A 1 182 ? -11.549 -1.708 10.899 1.00 67.56 182 THR A O 1
ATOM 1431 N N . GLY A 1 183 ? -13.710 -2.006 11.382 1.00 60.12 183 GLY A N 1
ATOM 1432 C CA . GLY A 1 183 ? -14.044 -2.658 10.113 1.00 60.12 183 GLY A CA 1
ATOM 1433 C C . GLY A 1 183 ? -13.944 -1.724 8.899 1.00 60.12 183 GLY A C 1
ATOM 1434 O O . GLY A 1 183 ? -13.540 -2.157 7.823 1.00 60.12 183 GLY A O 1
ATOM 1435 N N . ALA A 1 184 ? -14.245 -0.429 9.048 1.00 60.22 184 ALA A N 1
ATOM 1436 C CA . ALA A 1 184 ? -13.972 0.567 8.007 1.00 60.22 184 ALA A CA 1
ATOM 1437 C C . ALA A 1 184 ? -12.459 0.740 7.777 1.00 60.22 184 ALA A C 1
ATOM 1439 O O . ALA A 1 184 ? -12.019 0.875 6.637 1.00 60.22 184 ALA A O 1
ATOM 1440 N N . HIS A 1 185 ? -11.666 0.638 8.845 1.00 53.50 185 HIS A N 1
ATOM 1441 C CA . HIS A 1 185 ? -10.208 0.698 8.801 1.00 53.50 185 HIS A CA 1
ATOM 1442 C C . HIS A 1 185 ? -9.554 -0.577 8.233 1.00 53.50 185 HIS A C 1
ATOM 1444 O O . HIS A 1 185 ? -8.439 -0.496 7.739 1.00 53.50 185 HIS A O 1
ATOM 1450 N N . GLU A 1 186 ? -10.214 -1.742 8.249 1.00 53.12 186 GLU A N 1
ATOM 1451 C CA . GLU A 1 186 ? -9.723 -2.970 7.589 1.00 53.12 186 GLU A CA 1
ATOM 1452 C C . GLU A 1 186 ? -9.983 -2.990 6.071 1.00 53.12 186 GLU A C 1
ATOM 1454 O O . GLU A 1 186 ? -9.287 -3.691 5.337 1.00 53.12 186 GLU A O 1
ATOM 1459 N N . ASN A 1 187 ? -10.920 -2.178 5.571 1.00 52.38 187 ASN A N 1
ATOM 1460 C CA . ASN A 1 187 ? -11.207 -2.060 4.134 1.00 52.38 187 ASN A CA 1
ATOM 1461 C C . ASN A 1 187 ? -10.337 -1.007 3.404 1.00 52.38 187 ASN A C 1
ATOM 1463 O O . ASN A 1 187 ? -10.334 -0.977 2.175 1.00 52.38 187 ASN A O 1
ATOM 1467 N N . GLY A 1 188 ? -9.594 -0.164 4.133 1.00 48.94 188 GLY A N 1
ATOM 1468 C CA . GLY A 1 188 ? -8.668 0.853 3.599 1.00 48.94 188 GLY A CA 1
ATOM 1469 C C . GLY A 1 188 ? -7.225 0.412 3.247 1.00 48.94 188 GLY A C 1
ATOM 1470 O O . GLY A 1 188 ? -6.735 0.815 2.192 1.00 48.94 188 GLY A O 1
ATOM 1471 N N . PRO A 1 189 ? -6.526 -0.448 4.022 1.00 52.12 189 PRO A N 1
ATOM 1472 C CA . PRO A 1 189 ? -5.076 -0.657 3.883 1.00 52.12 189 PRO A CA 1
ATOM 1473 C C . PRO A 1 189 ? -4.681 -1.435 2.623 1.00 52.12 189 PRO A C 1
ATOM 1475 O O . PRO A 1 189 ? -3.520 -1.436 2.220 1.00 52.12 189 PRO A O 1
ATOM 1478 N N . GLY A 1 190 ? -5.647 -2.075 1.955 1.00 53.62 190 GLY A N 1
ATOM 1479 C CA . GLY A 1 190 ? -5.410 -2.747 0.679 1.00 53.62 190 GLY A CA 1
ATOM 1480 C C . GLY A 1 190 ? -5.035 -1.794 -0.461 1.00 53.62 190 GLY A C 1
ATOM 1481 O O . GLY A 1 190 ? -4.448 -2.247 -1.443 1.00 53.62 190 GLY A O 1
ATOM 1482 N N . ASN A 1 191 ? -5.353 -0.499 -0.350 1.00 54.81 191 ASN A N 1
ATOM 1483 C CA . ASN A 1 191 ? -4.984 0.499 -1.355 1.00 54.81 191 ASN A CA 1
ATOM 1484 C C . ASN A 1 191 ? -3.563 1.037 -1.138 1.00 54.81 191 ASN A C 1
ATOM 1486 O O . ASN A 1 191 ? -2.833 1.216 -2.113 1.00 54.81 191 ASN A O 1
ATOM 1490 N N . ASP A 1 192 ? -3.137 1.191 0.115 1.00 58.72 192 ASP A N 1
ATOM 1491 C CA . ASP A 1 192 ? -1.821 1.738 0.464 1.00 58.72 192 ASP A CA 1
ATOM 1492 C C . ASP A 1 192 ? -0.699 0.742 0.159 1.00 58.72 192 ASP A C 1
ATOM 1494 O O . ASP A 1 192 ? 0.282 1.088 -0.498 1.00 58.72 192 ASP A O 1
ATOM 1498 N N . ASP A 1 193 ? -0.892 -0.538 0.495 1.00 60.88 193 ASP A N 1
ATOM 1499 C CA . ASP A 1 193 ? 0.045 -1.613 0.134 1.00 60.88 193 ASP A CA 1
ATOM 1500 C C . ASP A 1 193 ? 0.142 -1.819 -1.386 1.00 60.88 193 ASP A C 1
ATOM 1502 O O . ASP A 1 193 ? 1.183 -2.222 -1.921 1.00 60.88 193 ASP A O 1
ATOM 1506 N N . ARG A 1 194 ? -0.953 -1.554 -2.109 1.00 65.00 194 ARG A N 1
ATOM 1507 C CA . ARG A 1 194 ? -1.004 -1.669 -3.569 1.00 65.00 194 ARG A CA 1
ATOM 1508 C C . ARG A 1 194 ? -0.299 -0.493 -4.239 1.00 65.00 194 ARG A C 1
ATOM 1510 O O . ARG A 1 194 ? 0.473 -0.729 -5.165 1.00 65.00 194 ARG A O 1
ATOM 1517 N N . ARG A 1 195 ? -0.483 0.727 -3.729 1.00 64.94 195 ARG A N 1
ATOM 1518 C CA . ARG A 1 195 ? 0.238 1.935 -4.161 1.00 64.94 195 ARG A CA 1
ATOM 1519 C C . ARG A 1 195 ? 1.729 1.852 -3.851 1.00 64.94 195 ARG A C 1
ATOM 1521 O O . ARG A 1 195 ? 2.542 2.176 -4.713 1.00 64.94 195 ARG A O 1
ATOM 1528 N N . LEU A 1 196 ? 2.103 1.328 -2.682 1.00 69.81 196 LEU A N 1
ATOM 1529 C CA . LEU A 1 196 ? 3.502 1.107 -2.312 1.00 69.81 196 LEU A CA 1
ATOM 1530 C C . LEU A 1 196 ? 4.169 0.071 -3.230 1.00 69.81 196 LEU A C 1
ATOM 1532 O O . LEU A 1 196 ? 5.283 0.289 -3.702 1.00 69.81 196 LEU A O 1
ATOM 1536 N N . LYS A 1 197 ? 3.477 -1.029 -3.557 1.00 73.56 197 LYS A N 1
ATOM 1537 C CA . LYS A 1 197 ? 3.955 -2.000 -4.558 1.00 73.56 197 LYS A CA 1
ATOM 1538 C C . LYS A 1 197 ? 4.070 -1.411 -5.957 1.00 73.56 197 LYS A C 1
ATOM 1540 O O . LYS A 1 197 ? 4.995 -1.773 -6.681 1.00 73.56 197 LYS A O 1
ATOM 1545 N N . GLU A 1 198 ? 3.143 -0.544 -6.348 1.00 74.06 198 GLU A N 1
ATOM 1546 C CA . GLU A 1 198 ? 3.176 0.107 -7.655 1.00 74.06 198 GLU A CA 1
ATOM 1547 C C . GLU A 1 198 ? 4.346 1.096 -7.757 1.00 74.06 198 GLU A C 1
ATOM 1549 O O . GLU A 1 198 ? 5.049 1.105 -8.763 1.00 74.06 198 GLU A O 1
ATOM 1554 N N . LEU A 1 199 ? 4.631 1.847 -6.689 1.00 73.00 199 LEU A N 1
ATOM 1555 C CA . LEU A 1 199 ? 5.808 2.716 -6.595 1.00 73.00 199 LEU A CA 1
ATOM 1556 C C . LEU A 1 199 ? 7.120 1.933 -6.620 1.00 73.00 199 LEU A C 1
ATOM 1558 O O . LEU A 1 199 ? 8.032 2.307 -7.353 1.00 73.00 199 LEU A O 1
ATOM 1562 N N . LEU A 1 200 ? 7.205 0.831 -5.870 1.00 76.50 200 LEU A N 1
ATOM 1563 C CA . LEU A 1 200 ? 8.387 -0.035 -5.869 1.00 76.50 200 LEU A CA 1
ATOM 1564 C C . LEU A 1 200 ? 8.618 -0.686 -7.239 1.00 76.50 200 LEU A C 1
ATOM 1566 O O . LEU A 1 200 ? 9.748 -0.718 -7.706 1.00 76.50 200 LEU A O 1
ATOM 1570 N N . S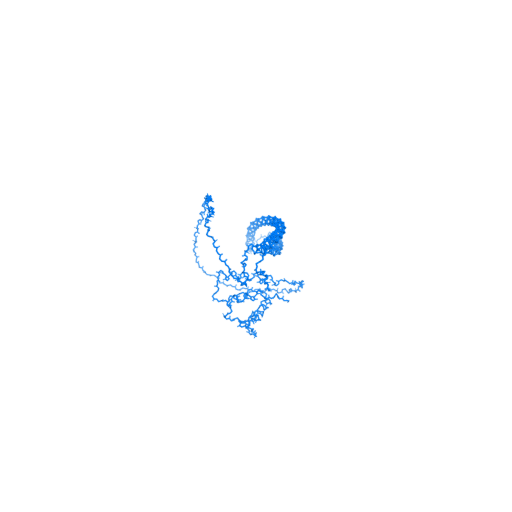ER A 1 201 ? 7.555 -1.115 -7.925 1.00 74.25 201 SER A N 1
ATOM 1571 C CA . SER A 1 201 ? 7.676 -1.686 -9.277 1.00 74.25 201 SER A CA 1
ATOM 1572 C C . SER A 1 201 ? 8.141 -0.638 -10.293 1.00 74.25 201 SER A C 1
ATOM 1574 O O . SER A 1 201 ? 9.028 -0.906 -11.094 1.00 74.25 201 SER A O 1
ATOM 1576 N N . ARG A 1 202 ? 7.610 0.591 -10.219 1.00 76.75 202 ARG A N 1
ATOM 1577 C CA . ARG A 1 202 ? 8.055 1.700 -11.081 1.00 76.75 202 ARG A CA 1
ATOM 1578 C C . ARG A 1 202 ? 9.506 2.103 -10.808 1.00 76.75 202 ARG A C 1
ATOM 1580 O O . ARG A 1 202 ? 10.192 2.532 -11.730 1.00 76.75 202 ARG A O 1
ATOM 1587 N N . TYR A 1 203 ? 9.965 1.983 -9.563 1.00 76.88 203 TYR A N 1
ATOM 1588 C CA . TYR A 1 203 ? 11.355 2.230 -9.185 1.00 76.88 203 TYR A CA 1
ATOM 1589 C C . TYR A 1 203 ? 12.299 1.152 -9.736 1.00 76.88 203 TYR A C 1
ATOM 1591 O O . TYR A 1 203 ? 13.339 1.497 -10.292 1.00 76.88 203 TYR A O 1
ATOM 1599 N N . ASP A 1 204 ? 11.910 -0.124 -9.664 1.00 73.06 204 ASP A N 1
ATOM 1600 C CA . ASP A 1 204 ? 12.674 -1.233 -10.248 1.00 73.06 204 ASP A CA 1
ATOM 1601 C C . ASP A 1 204 ? 12.769 -1.118 -11.783 1.00 73.06 204 ASP A C 1
ATOM 1603 O O . ASP A 1 204 ? 13.842 -1.333 -12.345 1.00 73.06 204 ASP A O 1
ATOM 1607 N N . ASP A 1 205 ? 11.698 -0.687 -12.460 1.00 73.75 205 ASP A N 1
ATOM 1608 C CA . ASP A 1 205 ? 11.709 -0.418 -13.907 1.00 73.75 205 ASP A CA 1
ATOM 1609 C C . ASP A 1 205 ? 12.646 0.752 -14.274 1.00 73.75 205 ASP A C 1
ATOM 1611 O O . ASP A 1 205 ? 13.351 0.710 -15.284 1.00 73.75 205 ASP A O 1
ATOM 1615 N N . LEU A 1 206 ? 12.694 1.794 -13.435 1.00 67.50 206 LEU A N 1
ATOM 1616 C CA . LEU A 1 206 ? 13.594 2.945 -13.593 1.00 67.50 206 LEU A CA 1
ATOM 1617 C C . LEU A 1 206 ? 15.062 2.575 -13.350 1.00 67.50 206 LEU A C 1
ATOM 1619 O O . LEU A 1 206 ? 15.936 3.042 -14.078 1.00 67.50 206 LEU A O 1
ATOM 1623 N N . ILE A 1 207 ? 15.339 1.718 -12.367 1.00 71.56 207 ILE A N 1
ATOM 1624 C CA . ILE A 1 207 ? 16.683 1.176 -12.134 1.00 71.56 207 ILE A CA 1
ATOM 1625 C C . ILE A 1 207 ? 17.097 0.237 -13.268 1.00 71.56 207 ILE A C 1
ATOM 1627 O O . ILE A 1 207 ? 18.242 0.295 -13.706 1.00 71.56 207 ILE A O 1
ATOM 1631 N N . GLY A 1 208 ? 16.177 -0.570 -13.802 1.00 67.81 208 GLY A N 1
ATOM 1632 C CA . GLY A 1 208 ? 16.439 -1.443 -14.949 1.00 67.81 208 GLY A CA 1
ATOM 1633 C C . GLY A 1 208 ? 16.814 -0.688 -16.230 1.00 67.81 208 GLY A C 1
ATOM 1634 O O . GLY A 1 208 ? 17.533 -1.227 -17.065 1.00 67.81 208 GLY A O 1
ATOM 1635 N N . LEU A 1 209 ? 16.386 0.571 -16.372 1.00 62.31 209 LEU A N 1
ATOM 1636 C CA . LEU A 1 209 ? 16.796 1.467 -17.463 1.00 62.31 209 LEU A CA 1
ATOM 1637 C C . LEU A 1 209 ? 18.168 2.124 -17.233 1.00 62.31 209 LEU A C 1
ATOM 1639 O O . LEU A 1 209 ? 18.787 2.600 -18.184 1.00 62.31 209 LEU A O 1
ATOM 1643 N N . LEU A 1 210 ? 18.634 2.166 -15.982 1.00 59.44 210 LEU A N 1
ATOM 1644 C CA . LEU A 1 210 ? 19.942 2.691 -15.581 1.00 59.44 210 LEU A CA 1
ATOM 1645 C C . LEU A 1 210 ? 21.022 1.603 -15.515 1.00 59.44 210 LEU A C 1
ATOM 1647 O O . LEU A 1 210 ? 22.198 1.946 -15.397 1.00 59.44 210 LEU A O 1
ATOM 1651 N N . ASP A 1 211 ? 20.645 0.323 -15.594 1.00 51.34 211 ASP A N 1
ATOM 1652 C CA . ASP A 1 211 ? 21.586 -0.792 -15.639 1.00 51.34 211 ASP A CA 1
ATOM 1653 C C . ASP A 1 211 ? 22.170 -0.913 -17.061 1.00 51.34 211 ASP A C 1
ATOM 1655 O O . ASP A 1 211 ? 21.443 -1.212 -18.017 1.00 51.34 211 ASP A O 1
ATOM 1659 N N . PRO A 1 212 ? 23.470 -0.633 -17.265 1.00 50.44 212 PRO A N 1
ATOM 1660 C CA . PRO A 1 212 ? 24.082 -0.744 -18.577 1.00 50.44 212 PRO A CA 1
ATOM 1661 C C . PRO A 1 212 ? 24.123 -2.219 -18.987 1.00 50.44 212 PRO A C 1
ATOM 1663 O O . PRO A 1 212 ? 24.951 -2.990 -18.500 1.00 50.44 212 PRO A O 1
ATOM 1666 N N . GLN A 1 213 ? 23.256 -2.620 -19.923 1.00 46.94 213 GLN A N 1
ATOM 1667 C CA . GLN A 1 213 ? 23.396 -3.920 -20.574 1.00 46.94 213 GLN A CA 1
ATOM 1668 C C . GLN A 1 213 ? 24.816 -4.057 -21.155 1.00 46.94 213 GLN A C 1
ATOM 1670 O O . GLN A 1 213 ? 25.241 -3.199 -21.938 1.00 46.94 213 GLN A O 1
ATOM 1675 N N . PRO A 1 214 ? 25.542 -5.151 -20.858 1.00 43.75 214 PRO A N 1
ATOM 1676 C CA . PRO A 1 214 ? 26.723 -5.506 -21.619 1.00 43.75 214 PRO A CA 1
ATOM 1677 C C . PRO A 1 214 ? 26.252 -5.884 -23.024 1.00 43.75 214 PRO A C 1
ATOM 1679 O O . PRO A 1 214 ? 25.617 -6.918 -23.227 1.00 43.75 214 PRO A O 1
ATOM 1682 N N . LEU A 1 215 ? 26.538 -5.026 -24.000 1.00 42.25 215 LEU A N 1
ATOM 1683 C CA . LEU A 1 215 ? 26.420 -5.372 -25.410 1.00 42.25 215 LEU A CA 1
ATOM 1684 C C . LEU A 1 215 ? 27.377 -6.536 -25.694 1.00 42.25 215 LEU A C 1
ATOM 1686 O O . LEU A 1 215 ? 28.584 -6.338 -25.823 1.00 42.25 215 LEU A O 1
ATOM 1690 N N . GLU A 1 216 ? 26.842 -7.752 -25.788 1.00 42.38 216 GLU A N 1
ATOM 1691 C CA . GLU A 1 216 ? 27.556 -8.879 -26.384 1.00 42.38 216 GLU A CA 1
ATOM 1692 C C . GLU A 1 216 ? 27.823 -8.577 -27.870 1.00 42.38 216 GLU A C 1
ATOM 1694 O O . GLU A 1 216 ? 26.877 -8.375 -28.644 1.00 42.38 216 GLU A O 1
ATOM 1699 N N . PRO A 1 217 ? 29.090 -8.549 -28.319 1.00 40.88 217 PRO A N 1
ATOM 1700 C CA . PRO A 1 217 ? 29.396 -8.362 -29.723 1.00 40.88 217 PRO A CA 1
ATOM 1701 C C . PRO A 1 217 ? 29.141 -9.668 -30.483 1.00 40.88 217 PRO A C 1
ATOM 1703 O O . PRO A 1 217 ? 29.802 -10.686 -30.268 1.00 40.88 217 PRO A O 1
ATOM 1706 N N . LYS A 1 218 ? 28.207 -9.630 -31.440 1.00 34.22 218 LYS A N 1
ATOM 1707 C CA . LYS A 1 218 ? 28.099 -10.662 -32.478 1.00 34.22 218 LYS A CA 1
ATOM 1708 C C . LYS A 1 218 ? 29.409 -10.722 -33.270 1.00 34.22 218 LYS A C 1
ATOM 1710 O O . LYS A 1 218 ? 29.752 -9.804 -34.007 1.00 34.22 218 LYS A O 1
ATOM 1715 N N . SER A 1 219 ? 30.107 -11.842 -33.119 1.00 37.38 219 SER A N 1
ATOM 1716 C CA . SER A 1 219 ? 31.252 -12.259 -33.925 1.00 37.38 219 SER A CA 1
ATOM 1717 C C . SER A 1 219 ? 30.861 -12.464 -35.392 1.00 37.38 219 SER A C 1
ATOM 1719 O O . SER A 1 219 ? 30.035 -13.331 -35.674 1.00 37.38 219 SER A O 1
ATOM 1721 N N . GLN A 1 220 ? 31.499 -11.727 -36.311 1.00 34.19 220 GLN A N 1
ATOM 1722 C CA . GLN A 1 220 ? 31.861 -12.205 -37.653 1.00 34.19 220 GLN A CA 1
ATOM 1723 C C . GLN A 1 220 ? 33.195 -11.574 -38.109 1.00 34.19 220 GLN A C 1
ATOM 1725 O O . GLN A 1 220 ? 33.275 -10.394 -38.423 1.00 34.19 220 GLN A O 1
ATOM 1730 N N . ASN A 1 221 ? 34.240 -12.408 -38.086 1.00 34.56 221 ASN A N 1
ATOM 1731 C CA . ASN A 1 221 ? 35.452 -12.462 -38.918 1.00 34.56 221 ASN A CA 1
ATOM 1732 C C . ASN A 1 221 ? 35.862 -11.234 -39.763 1.00 34.56 221 ASN A C 1
ATOM 1734 O O . ASN A 1 221 ? 35.243 -10.941 -40.780 1.00 34.56 221 ASN A O 1
ATOM 1738 N N . SER A 1 222 ? 37.044 -10.669 -39.489 1.00 35.06 222 SER A N 1
ATOM 1739 C CA . SER A 1 222 ? 38.336 -10.952 -40.168 1.00 35.06 222 SER A CA 1
ATOM 1740 C C . SER A 1 222 ? 39.271 -9.725 -40.157 1.00 35.06 222 SER A C 1
ATOM 1742 O O . SER A 1 222 ? 38.944 -8.651 -40.645 1.00 35.06 222 SER A O 1
ATOM 1744 N N . SER A 1 223 ? 40.444 -9.901 -39.543 1.00 36.81 223 SER A N 1
ATOM 1745 C CA . SER A 1 223 ? 41.613 -8.994 -39.542 1.00 36.81 223 SER A CA 1
ATOM 1746 C C . SER A 1 223 ? 42.349 -9.036 -40.910 1.00 36.81 223 SER A C 1
ATOM 1748 O O . SER A 1 223 ? 41.946 -9.863 -41.732 1.00 36.81 223 SER A O 1
ATOM 1750 N N . PRO A 1 224 ? 43.466 -8.300 -41.173 1.00 53.34 224 PRO A N 1
ATOM 1751 C CA . PRO A 1 224 ? 44.291 -7.494 -40.251 1.00 53.34 224 PRO A CA 1
ATOM 1752 C C . PRO A 1 224 ? 44.854 -6.158 -40.805 1.00 53.34 224 PRO A C 1
ATOM 1754 O O . PRO A 1 224 ? 44.931 -5.951 -42.010 1.00 53.34 224 PRO A O 1
ATOM 1757 N N . SER A 1 225 ? 45.323 -5.275 -39.912 1.00 29.77 225 SER A N 1
ATOM 1758 C CA . SER A 1 225 ? 46.715 -4.774 -39.923 1.00 29.77 225 SER A CA 1
ATOM 1759 C C . SER A 1 225 ? 46.956 -3.635 -38.926 1.00 29.77 225 SER A C 1
ATOM 1761 O O . SER A 1 225 ? 46.308 -2.598 -38.969 1.00 29.77 225 SER A O 1
ATOM 1763 N N . GLN A 1 226 ? 47.922 -3.907 -38.049 1.00 35.97 226 GLN A N 1
ATOM 1764 C CA . GLN A 1 226 ? 49.059 -3.080 -37.637 1.00 35.97 226 GLN A CA 1
ATOM 1765 C C . GLN A 1 226 ? 48.924 -1.578 -37.311 1.00 35.97 226 GLN A C 1
ATOM 1767 O O . GLN A 1 226 ? 48.630 -0.740 -38.153 1.00 35.97 226 GLN A O 1
ATOM 1772 N N . ASP A 1 227 ? 49.396 -1.309 -36.087 1.00 32.88 227 ASP A N 1
ATOM 1773 C CA . ASP A 1 227 ? 50.404 -0.310 -35.698 1.00 32.88 227 ASP A CA 1
ATOM 1774 C C . ASP A 1 227 ? 49.979 0.877 -34.816 1.00 32.88 227 ASP A C 1
ATOM 1776 O O . ASP A 1 227 ? 49.264 1.788 -35.208 1.00 32.88 227 ASP A O 1
ATOM 1780 N N . ASN A 1 228 ? 50.596 0.857 -33.625 1.00 32.66 228 ASN A N 1
ATOM 1781 C CA . ASN A 1 228 ? 51.164 1.968 -32.860 1.00 32.66 228 ASN A CA 1
ATOM 1782 C C . ASN A 1 228 ? 50.253 3.128 -32.421 1.00 32.66 228 ASN A C 1
ATOM 1784 O O . ASN A 1 228 ? 49.950 4.027 -33.191 1.00 32.66 228 ASN A O 1
ATOM 1788 N N . ALA A 1 229 ? 50.057 3.257 -31.103 1.00 35.12 229 ALA A N 1
ATOM 1789 C CA . ALA A 1 229 ? 50.815 4.237 -30.313 1.00 35.12 229 ALA A CA 1
ATOM 1790 C C . ALA A 1 229 ? 50.461 4.169 -28.817 1.00 35.12 229 ALA A C 1
ATOM 1792 O O . ALA A 1 229 ? 49.305 4.222 -28.408 1.00 35.12 229 ALA A O 1
ATOM 1793 N N . LYS A 1 230 ? 51.513 4.116 -27.994 1.00 44.12 230 LYS A N 1
ATOM 1794 C CA . LYS A 1 230 ? 51.507 4.481 -26.575 1.00 44.12 230 LYS A CA 1
ATOM 1795 C C . LYS A 1 230 ? 51.164 5.965 -26.433 1.00 44.12 230 LYS A C 1
ATOM 1797 O O . LYS A 1 230 ? 51.922 6.767 -26.965 1.00 44.12 230 LYS A O 1
ATOM 1802 N N . ILE A 1 231 ? 50.181 6.325 -25.606 1.00 39.66 231 ILE A N 1
ATOM 1803 C CA . ILE A 1 231 ? 50.244 7.536 -24.769 1.00 39.66 231 ILE A CA 1
ATOM 1804 C C . ILE A 1 231 ? 49.611 7.216 -23.414 1.00 39.66 231 ILE A C 1
ATOM 1806 O O . ILE A 1 231 ? 48.407 7.011 -23.291 1.00 39.66 231 ILE A O 1
ATOM 1810 N N . SER A 1 232 ? 50.459 7.185 -22.391 1.00 43.62 232 SER A N 1
ATOM 1811 C CA . SER A 1 232 ? 50.068 7.274 -20.991 1.00 43.62 232 SER A CA 1
ATOM 1812 C C . SER A 1 232 ? 49.605 8.700 -20.685 1.00 43.62 232 SER A C 1
ATOM 1814 O O . SER A 1 232 ? 50.380 9.640 -20.866 1.00 43.62 232 SER A O 1
ATOM 1816 N N . HIS A 1 233 ? 48.406 8.870 -20.130 1.00 38.88 233 HIS A N 1
ATOM 1817 C CA . HIS A 1 233 ? 48.143 9.997 -19.237 1.00 38.88 233 HIS A CA 1
ATOM 1818 C C . HIS A 1 233 ? 47.145 9.619 -18.144 1.00 38.88 233 HIS A C 1
ATOM 1820 O O . HIS A 1 233 ? 45.950 9.448 -18.354 1.00 38.88 233 HIS A O 1
ATOM 1826 N N . SER A 1 234 ? 47.714 9.469 -16.957 1.00 43.25 234 SER A N 1
ATOM 1827 C CA . SER A 1 234 ? 47.075 9.464 -15.654 1.00 43.25 234 SER A CA 1
ATOM 1828 C C . SER A 1 234 ? 46.284 10.750 -15.417 1.00 43.25 234 SER A C 1
ATOM 1830 O O . SER A 1 234 ? 46.860 11.832 -15.502 1.00 43.25 234 SER A O 1
ATOM 1832 N N . GLN A 1 235 ? 45.027 10.636 -14.991 1.00 39.72 235 GLN A N 1
ATOM 1833 C CA . GLN A 1 235 ? 44.430 11.589 -14.054 1.00 39.72 235 GLN A CA 1
ATOM 1834 C C . GLN A 1 235 ? 43.321 10.896 -13.258 1.00 39.72 235 GLN A C 1
ATOM 1836 O O . GLN A 1 235 ? 42.159 10.844 -13.647 1.00 39.72 235 GLN A O 1
ATOM 1841 N N . ALA A 1 236 ? 43.726 10.350 -12.113 1.00 39.31 236 ALA A N 1
ATOM 1842 C CA . ALA A 1 236 ? 42.833 10.069 -11.008 1.00 39.31 236 ALA A CA 1
ATOM 1843 C C . ALA A 1 236 ? 42.342 11.415 -10.452 1.00 39.31 236 ALA A C 1
ATOM 1845 O O . ALA A 1 236 ? 43.136 12.189 -9.915 1.00 39.31 236 ALA A O 1
ATOM 1846 N N . ARG A 1 237 ? 41.047 11.714 -10.591 1.00 40.34 237 ARG A N 1
ATOM 1847 C CA . ARG A 1 237 ? 40.392 12.724 -9.754 1.00 40.34 237 ARG A CA 1
ATOM 1848 C C . ARG A 1 237 ? 39.797 12.014 -8.552 1.00 40.34 237 ARG A C 1
ATOM 1850 O O . ARG A 1 237 ? 38.885 11.205 -8.688 1.00 40.34 237 ARG A O 1
ATOM 1857 N N . GLY A 1 238 ? 40.390 12.304 -7.400 1.00 30.77 238 GLY A N 1
ATOM 1858 C CA . GLY A 1 238 ? 39.920 11.866 -6.100 1.00 30.77 238 GLY A CA 1
ATOM 1859 C C . GLY A 1 238 ? 38.536 12.427 -5.797 1.00 30.77 238 GLY A C 1
ATOM 1860 O O . GLY A 1 238 ? 38.267 13.610 -6.000 1.00 30.77 238 GLY A O 1
ATOM 1861 N N . PHE A 1 239 ? 37.681 11.550 -5.290 1.00 39.56 239 PHE A N 1
ATOM 1862 C CA . PHE A 1 239 ? 36.514 11.924 -4.510 1.00 39.56 239 PHE A CA 1
ATOM 1863 C C . PHE A 1 239 ? 36.980 12.203 -3.074 1.00 39.56 239 PHE A C 1
ATOM 1865 O O . PHE A 1 239 ? 37.626 11.331 -2.488 1.00 39.56 239 PHE A O 1
ATOM 1872 N N . PRO A 1 240 ? 36.696 13.377 -2.489 1.00 50.66 240 PRO A N 1
ATOM 1873 C CA . PRO A 1 240 ? 36.896 13.581 -1.064 1.00 50.66 240 PRO A CA 1
ATOM 1874 C C . PRO A 1 240 ? 35.747 12.921 -0.291 1.00 50.66 240 PRO A C 1
ATOM 1876 O O . PRO A 1 240 ? 34.573 13.215 -0.517 1.00 50.66 240 PRO A O 1
ATOM 1879 N N . TYR A 1 241 ? 36.112 12.007 0.605 1.00 34.81 241 TYR A N 1
ATOM 1880 C CA . TYR A 1 241 ? 35.243 11.370 1.588 1.00 34.81 241 TYR A CA 1
ATOM 1881 C C . TYR A 1 241 ? 35.483 12.063 2.947 1.00 34.81 241 TYR A C 1
ATOM 1883 O O . TYR A 1 241 ? 36.634 12.191 3.352 1.00 34.81 241 TYR A O 1
ATOM 1891 N N . VAL A 1 242 ? 34.376 12.430 3.613 1.00 38.22 242 VAL A N 1
ATOM 1892 C CA . VAL A 1 242 ? 34.150 12.698 5.063 1.00 38.22 242 VAL A CA 1
ATOM 1893 C C . VAL A 1 242 ? 34.777 13.944 5.700 1.00 38.22 242 VAL A C 1
ATOM 1895 O O . VAL A 1 242 ? 35.989 14.078 5.754 1.00 38.22 242 VAL A O 1
ATOM 1898 N N . ASP A 1 243 ? 33.931 14.816 6.264 1.00 36.69 243 ASP A N 1
ATOM 1899 C CA . ASP A 1 243 ? 33.825 14.968 7.729 1.00 36.69 243 ASP A CA 1
ATOM 1900 C C . ASP A 1 243 ? 32.715 15.952 8.121 1.00 36.69 243 ASP A C 1
ATOM 1902 O O . ASP A 1 243 ? 32.862 17.161 7.975 1.00 36.69 243 ASP A O 1
ATOM 1906 N N . THR A 1 244 ? 31.618 15.421 8.664 1.00 36.41 244 THR A N 1
ATOM 1907 C CA . THR A 1 244 ? 30.732 16.134 9.598 1.00 36.41 244 THR A CA 1
ATOM 1908 C C . THR A 1 244 ? 30.009 15.107 10.470 1.00 36.41 244 THR A C 1
ATOM 1910 O O . THR A 1 244 ? 28.842 14.780 10.261 1.00 36.41 244 THR A O 1
ATOM 1913 N N . TYR A 1 245 ? 30.717 14.582 11.472 1.00 39.59 245 TYR A N 1
ATOM 1914 C CA . TYR A 1 245 ? 30.067 14.086 12.682 1.00 39.59 245 TYR A CA 1
ATOM 1915 C C . TYR A 1 245 ? 29.815 15.288 13.588 1.00 39.59 245 TYR A C 1
ATOM 1917 O O . TYR A 1 245 ? 30.749 15.892 14.110 1.00 39.59 245 TYR A O 1
ATOM 1925 N N . GLN A 1 246 ? 28.546 15.656 13.728 1.00 39.84 246 GLN A N 1
ATOM 1926 C CA . GLN A 1 246 ? 28.091 16.558 14.773 1.00 39.84 246 GLN A CA 1
ATOM 1927 C C . GLN A 1 246 ? 27.497 15.669 15.872 1.00 39.84 246 GLN A C 1
ATOM 1929 O O . GLN A 1 246 ? 26.382 15.167 15.745 1.00 39.84 246 GLN A O 1
ATOM 1934 N N . GLU A 1 247 ? 28.305 15.391 16.895 1.00 39.53 247 GLU A N 1
ATOM 1935 C CA . GLU A 1 247 ? 27.841 14.832 18.165 1.00 39.53 247 GLU A CA 1
ATOM 1936 C C . GLU A 1 247 ? 26.986 15.892 18.870 1.00 39.53 247 GLU A C 1
ATOM 1938 O O . GLU A 1 247 ? 27.484 16.966 19.211 1.00 39.53 247 GLU A O 1
ATOM 1943 N N . GLU A 1 248 ? 25.705 15.593 19.095 1.00 46.25 248 GLU A N 1
ATOM 1944 C CA . GLU A 1 248 ? 24.917 16.250 20.139 1.00 46.25 248 GLU A CA 1
ATOM 1945 C C . GLU A 1 248 ? 24.788 15.325 21.361 1.00 46.25 248 GLU A C 1
ATOM 1947 O O . GLU A 1 248 ? 24.641 14.107 21.204 1.00 46.25 248 GLU A O 1
ATOM 1952 N N . PRO A 1 249 ? 24.852 15.885 22.582 1.00 47.59 249 PRO A N 1
ATOM 1953 C CA . PRO A 1 249 ? 24.864 15.123 23.820 1.00 47.59 249 PRO A CA 1
ATOM 1954 C C . PRO A 1 249 ? 23.445 14.723 24.241 1.00 47.59 249 PRO A C 1
ATOM 1956 O O . PRO A 1 249 ? 22.549 15.558 24.337 1.00 47.59 249 PRO A O 1
ATOM 1959 N N . LEU A 1 250 ? 23.256 13.444 24.567 1.00 41.44 250 LEU A N 1
ATOM 1960 C CA . LEU A 1 250 ? 22.093 12.958 25.312 1.00 41.44 250 LEU A CA 1
ATOM 1961 C C . LEU A 1 250 ? 22.500 12.742 26.772 1.00 41.44 250 LEU A C 1
ATOM 1963 O O . LEU A 1 250 ? 22.945 11.662 27.159 1.00 41.44 250 LEU A O 1
ATOM 1967 N N . GLU A 1 251 ? 22.327 13.786 27.578 1.00 45.25 251 GLU A N 1
ATOM 1968 C CA . GLU A 1 251 ? 22.042 13.637 29.002 1.00 45.25 251 GLU A CA 1
ATOM 1969 C C . GLU A 1 251 ? 20.526 13.429 29.140 1.00 45.25 251 GLU A C 1
ATOM 1971 O O . GLU A 1 251 ? 19.740 14.278 28.734 1.00 45.25 251 GLU A O 1
ATOM 1976 N N . ASP A 1 252 ? 20.090 12.265 29.615 1.00 36.66 252 ASP A N 1
ATOM 1977 C CA . ASP A 1 252 ? 19.541 12.203 30.968 1.00 36.66 252 ASP A CA 1
ATOM 1978 C C . ASP A 1 252 ? 19.140 10.784 31.371 1.00 36.66 252 ASP A C 1
ATOM 1980 O O . ASP A 1 252 ? 18.507 10.006 30.653 1.00 36.66 252 ASP A O 1
ATOM 1984 N N . SER A 1 253 ? 19.561 10.471 32.588 1.00 37.31 253 SER A N 1
ATOM 1985 C CA . SER A 1 253 ? 19.386 9.215 33.288 1.00 37.31 253 SER A CA 1
ATOM 1986 C C . SER A 1 253 ? 17.951 9.105 33.811 1.00 37.31 253 SER A C 1
ATOM 1988 O O . SER A 1 253 ? 17.506 9.960 34.577 1.00 37.31 253 SER A O 1
ATOM 1990 N N . ILE A 1 254 ? 17.260 8.003 33.511 1.00 38.03 254 ILE A N 1
ATOM 1991 C CA . ILE A 1 254 ? 16.155 7.526 34.350 1.00 38.03 254 ILE A CA 1
ATOM 1992 C C . ILE A 1 254 ? 16.485 6.108 34.804 1.00 38.03 254 ILE A C 1
ATOM 1994 O O . ILE A 1 254 ? 16.219 5.112 34.132 1.00 38.03 254 ILE A O 1
ATOM 1998 N N . VAL A 1 255 ? 17.091 6.058 35.986 1.00 38.06 255 VAL A N 1
ATOM 1999 C CA . VAL A 1 255 ? 17.171 4.888 36.856 1.00 38.06 255 VAL A CA 1
ATOM 2000 C C . VAL A 1 255 ? 15.755 4.581 37.344 1.00 38.06 255 VAL A C 1
ATOM 2002 O O . VAL A 1 255 ? 15.193 5.331 38.140 1.00 38.06 255 VAL A O 1
ATOM 2005 N N . LEU A 1 256 ? 15.167 3.482 36.873 1.00 36.94 256 LEU A N 1
ATOM 2006 C CA . LEU A 1 256 ? 13.981 2.890 37.488 1.00 36.94 256 LEU A CA 1
ATOM 2007 C C . LEU A 1 256 ? 14.403 1.633 38.241 1.00 36.94 256 LEU A C 1
ATOM 2009 O O . LEU A 1 256 ? 14.698 0.584 37.670 1.00 36.94 256 LEU A O 1
ATOM 2013 N N . SER A 1 257 ? 14.471 1.820 39.554 1.00 35.09 257 SER A N 1
ATOM 2014 C CA . SER A 1 257 ? 14.740 0.831 40.581 1.00 35.09 257 SER A CA 1
ATOM 2015 C C . SER A 1 257 ? 13.833 -0.389 40.438 1.00 35.09 257 SER A C 1
ATOM 2017 O O . SER A 1 257 ? 12.607 -0.279 40.427 1.00 35.09 257 SER A O 1
ATOM 2019 N N . SER A 1 258 ? 14.463 -1.559 40.374 1.00 36.44 258 SER A N 1
ATOM 2020 C CA . SER A 1 258 ? 13.819 -2.846 40.615 1.00 36.44 258 SER A CA 1
ATOM 2021 C C . SER A 1 258 ? 13.443 -2.925 42.094 1.00 36.44 258 SER A C 1
ATOM 2023 O O . SER A 1 258 ? 14.318 -2.829 42.951 1.00 36.44 258 SER A O 1
ATOM 2025 N N . VAL A 1 259 ? 12.148 -3.055 42.382 1.00 42.03 259 VAL A N 1
ATOM 2026 C CA . VAL A 1 259 ? 11.640 -3.402 43.713 1.00 42.03 259 VAL A CA 1
ATOM 2027 C C . VAL A 1 259 ? 11.235 -4.869 43.692 1.00 42.03 259 VAL A C 1
ATOM 2029 O O . VAL A 1 259 ? 10.586 -5.341 42.761 1.00 42.03 259 VAL A O 1
ATOM 2032 N N . GLU A 1 260 ? 11.717 -5.541 44.725 1.00 39.44 260 GLU A N 1
ATOM 2033 C CA . GLU A 1 260 ? 11.755 -6.969 44.990 1.00 39.44 260 GLU A CA 1
ATOM 2034 C C . GLU A 1 260 ? 10.374 -7.642 45.037 1.00 39.44 260 GLU A C 1
ATOM 2036 O O . GLU A 1 260 ? 9.385 -7.080 45.514 1.00 39.44 260 GLU A O 1
ATOM 2041 N N . GLU A 1 261 ? 10.356 -8.898 44.581 1.00 46.25 261 GLU A N 1
ATOM 2042 C CA . GLU A 1 261 ? 9.409 -9.922 45.026 1.00 46.25 261 GLU A CA 1
ATOM 2043 C C . GLU A 1 261 ? 9.419 -10.053 46.556 1.00 46.25 261 GLU A C 1
ATOM 2045 O O . GLU A 1 261 ? 10.441 -9.833 47.211 1.00 46.25 261 GLU A O 1
ATOM 2050 N N . PRO A 1 262 ? 8.314 -10.554 47.122 1.00 50.59 262 PRO A N 1
ATOM 2051 C CA . PRO A 1 262 ? 8.520 -11.744 47.933 1.00 50.59 262 PRO A CA 1
ATOM 2052 C C . PRO A 1 262 ? 7.562 -12.887 47.592 1.00 50.59 262 PRO A C 1
ATOM 2054 O O . PRO A 1 262 ? 6.351 -12.713 47.433 1.00 50.59 262 PRO A O 1
ATOM 2057 N N . ASP A 1 263 ? 8.165 -14.072 47.565 1.00 41.44 263 ASP A N 1
ATOM 2058 C CA . ASP A 1 263 ? 7.562 -15.382 47.773 1.00 41.44 263 ASP A CA 1
ATOM 2059 C C . ASP A 1 263 ? 6.639 -15.422 49.003 1.00 41.44 263 ASP A C 1
ATOM 2061 O O . ASP A 1 263 ? 6.996 -14.896 50.058 1.00 41.44 263 ASP A O 1
ATOM 2065 N N . GLN A 1 264 ? 5.514 -16.145 48.898 1.00 41.78 264 GLN A N 1
ATOM 2066 C CA . GLN A 1 264 ? 5.100 -17.148 49.900 1.00 41.78 264 GLN A CA 1
ATOM 2067 C C . GLN A 1 264 ? 3.837 -17.932 49.483 1.00 41.78 264 GLN A C 1
ATOM 2069 O O . GLN A 1 264 ? 2.711 -17.447 49.530 1.00 41.78 264 GLN A O 1
ATOM 2074 N N . ASP A 1 265 ? 4.085 -19.169 49.052 1.00 36.62 265 ASP A N 1
ATOM 2075 C CA . ASP A 1 265 ? 3.520 -20.444 49.518 1.00 36.62 265 ASP A CA 1
ATOM 2076 C C . ASP A 1 265 ? 2.017 -20.654 49.851 1.00 36.62 265 ASP A C 1
ATOM 2078 O O . ASP A 1 265 ? 1.425 -20.065 50.749 1.00 36.62 265 ASP A O 1
ATOM 2082 N N . TYR A 1 266 ? 1.532 -21.761 49.262 1.00 41.94 266 TYR A N 1
ATOM 2083 C CA . TYR A 1 266 ? 0.664 -22.816 49.830 1.00 41.94 266 TYR A CA 1
ATOM 2084 C C . TYR A 1 266 ? -0.879 -22.801 49.624 1.00 41.94 266 TYR A C 1
ATOM 2086 O O . TYR A 1 266 ? -1.636 -21.973 50.116 1.00 41.94 266 TYR A O 1
ATOM 2094 N N . TYR A 1 267 ? -1.318 -23.848 48.905 1.00 43.12 267 TYR A N 1
ATOM 2095 C CA . TYR A 1 267 ? -2.656 -24.357 48.518 1.00 43.12 267 TYR A CA 1
ATOM 2096 C C . TYR A 1 267 ? -3.524 -24.908 49.692 1.00 43.12 267 TYR A C 1
ATOM 2098 O O . TYR A 1 267 ? -3.025 -24.974 50.812 1.00 43.12 267 TYR A O 1
ATOM 2106 N N . PRO A 1 268 ? -4.690 -25.588 49.471 1.00 56.03 268 PRO A N 1
ATOM 2107 C CA . PRO A 1 268 ? -5.812 -25.437 48.511 1.00 56.03 268 PRO A CA 1
ATOM 2108 C C . PRO A 1 268 ? -7.211 -25.537 49.194 1.00 56.03 268 PRO A C 1
ATOM 2110 O O . PRO A 1 268 ? -7.343 -26.130 50.261 1.00 56.03 268 PRO A O 1
ATOM 2113 N N . VAL A 1 269 ? -8.313 -25.155 48.522 1.00 35.94 269 VAL A N 1
ATOM 2114 C CA . VAL A 1 269 ? -9.667 -25.634 48.908 1.00 35.94 269 VAL A CA 1
ATOM 2115 C C . VAL A 1 269 ? -10.471 -26.154 47.713 1.00 35.94 269 VAL A C 1
ATOM 2117 O O . VAL A 1 269 ? -10.484 -25.605 46.615 1.00 35.94 269 VAL A O 1
ATOM 2120 N N . ARG A 1 270 ? -11.097 -27.308 47.961 1.00 34.84 270 ARG A N 1
ATOM 2121 C CA . ARG A 1 270 ? -11.768 -28.219 47.036 1.00 34.84 270 ARG A CA 1
ATOM 2122 C C . ARG A 1 270 ? -13.143 -27.730 46.560 1.00 34.84 270 ARG A C 1
ATOM 2124 O O . ARG A 1 270 ? -13.948 -27.222 47.327 1.00 34.84 270 ARG A O 1
ATOM 2131 N N . ARG A 1 271 ? -13.413 -28.076 45.296 1.00 39.72 271 ARG A N 1
ATOM 2132 C CA . ARG A 1 271 ? -14.695 -28.420 44.646 1.00 39.72 271 ARG A CA 1
ATOM 2133 C C . ARG A 1 271 ? -15.942 -28.465 45.545 1.00 39.72 271 ARG A C 1
ATOM 2135 O O . ARG A 1 271 ? -16.030 -29.331 46.407 1.00 39.72 271 ARG A O 1
ATOM 2142 N N . THR A 1 272 ? -17.013 -27.817 45.087 1.00 34.88 272 THR A N 1
ATOM 2143 C CA . THR A 1 272 ? -18.311 -28.498 44.932 1.00 34.88 272 THR A CA 1
ATOM 2144 C C . THR A 1 272 ? -19.004 -28.073 43.638 1.00 34.88 272 THR A C 1
ATOM 2146 O O . THR A 1 272 ? -19.178 -26.900 43.331 1.00 34.88 272 THR A O 1
ATOM 2149 N N . ARG A 1 273 ? -19.375 -29.088 42.853 1.00 44.56 273 ARG A N 1
ATOM 2150 C CA . ARG A 1 273 ? -20.314 -29.012 41.734 1.00 44.56 273 ARG A CA 1
ATOM 2151 C C . ARG A 1 273 ? -21.699 -28.674 42.284 1.00 44.56 273 ARG A C 1
ATOM 2153 O O . ARG A 1 273 ? -22.202 -29.450 43.092 1.00 44.56 273 ARG A O 1
ATOM 2160 N N . ARG A 1 274 ? -22.381 -27.673 41.728 1.00 35.91 274 ARG A N 1
ATOM 2161 C CA . ARG A 1 274 ? -23.835 -27.750 41.540 1.00 35.91 274 ARG A CA 1
ATOM 2162 C C . ARG A 1 274 ? -24.207 -27.269 40.146 1.00 35.91 274 ARG A C 1
ATOM 2164 O O . ARG A 1 274 ? -23.971 -26.138 39.753 1.00 35.91 274 ARG A O 1
ATOM 2171 N N . ARG A 1 275 ? -24.729 -28.245 39.415 1.00 40.34 275 ARG A N 1
ATOM 2172 C CA . ARG A 1 275 ? -25.395 -28.190 38.126 1.00 40.34 275 ARG A CA 1
ATOM 2173 C C . ARG A 1 275 ? -26.803 -27.659 38.401 1.00 40.34 275 ARG A C 1
ATOM 2175 O O . ARG A 1 275 ? -27.505 -28.276 39.197 1.00 40.34 275 ARG A O 1
ATOM 2182 N N . LEU A 1 276 ? -27.202 -26.565 37.765 1.00 42.59 276 LEU A N 1
ATOM 2183 C CA . LEU A 1 276 ? -28.614 -26.258 37.575 1.00 42.59 276 LEU A CA 1
ATOM 2184 C C . LEU A 1 276 ? -28.810 -25.884 36.110 1.00 42.59 276 LEU A C 1
ATOM 2186 O O . LEU A 1 276 ? -28.005 -25.164 35.526 1.00 42.59 276 LEU A O 1
ATOM 2190 N N . GLU A 1 277 ? -29.801 -26.528 35.518 1.00 35.88 277 GLU A N 1
ATOM 2191 C CA . GLU A 1 277 ? -30.083 -26.558 34.096 1.00 35.88 277 GLU A CA 1
ATOM 2192 C C . GLU A 1 277 ? -30.600 -25.206 33.605 1.00 35.88 277 GLU A C 1
ATOM 2194 O O . GLU A 1 277 ? -31.483 -24.602 34.208 1.00 35.88 277 GLU A O 1
ATOM 2199 N N . GLU A 1 278 ? -30.048 -24.754 32.484 1.00 35.38 278 GLU A N 1
ATOM 2200 C CA . GLU A 1 278 ? -30.499 -23.580 31.748 1.00 35.38 278 GLU A CA 1
ATOM 2201 C C . GLU A 1 278 ? -31.482 -24.048 30.653 1.00 35.38 278 GLU A C 1
ATOM 2203 O O . GLU A 1 278 ? -31.149 -24.959 29.880 1.00 35.38 278 GLU A O 1
ATOM 2208 N N . PRO A 1 279 ? -32.711 -23.507 30.573 1.00 41.97 279 PRO A N 1
ATOM 2209 C CA . PRO A 1 279 ? -33.679 -23.924 29.570 1.00 41.97 279 PRO A CA 1
ATOM 2210 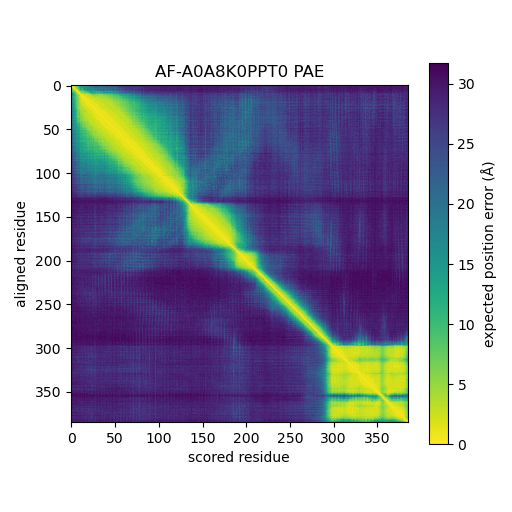C C . PRO A 1 279 ? -33.304 -23.381 28.184 1.00 41.97 279 PRO A C 1
ATOM 2212 O O . PRO A 1 279 ? -33.161 -22.182 27.956 1.00 41.97 279 PRO A O 1
ATOM 2215 N N . ARG A 1 280 ? -33.181 -24.310 27.231 1.00 38.72 280 ARG A N 1
ATOM 2216 C CA . ARG A 1 280 ? -32.980 -24.064 25.799 1.00 38.72 280 ARG A CA 1
ATOM 2217 C C . ARG A 1 280 ? -34.130 -23.239 25.209 1.00 38.72 280 ARG A C 1
ATO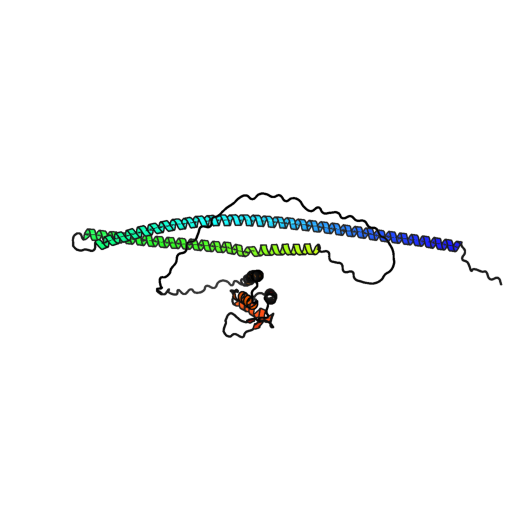M 2219 O O . ARG A 1 280 ? -35.167 -23.798 24.858 1.00 38.72 280 ARG A O 1
ATOM 2226 N N . SER A 1 281 ? -33.892 -21.952 24.969 1.00 33.84 281 SER A N 1
ATOM 2227 C CA . SER A 1 281 ? -34.685 -21.169 24.018 1.00 33.84 281 SER A CA 1
ATOM 2228 C C . SER A 1 281 ? -34.115 -21.308 22.607 1.00 33.84 281 SER A C 1
ATOM 2230 O O . SER A 1 281 ? -33.036 -20.832 22.260 1.00 33.84 281 SER A O 1
ATOM 2232 N N . ARG A 1 282 ? -34.892 -22.031 21.807 1.00 42.53 282 ARG A N 1
ATOM 2233 C CA . ARG A 1 282 ? -34.768 -22.324 20.381 1.00 42.53 282 ARG A CA 1
ATOM 2234 C C . ARG A 1 282 ? -34.747 -21.016 19.570 1.00 42.53 282 ARG A C 1
ATOM 2236 O O . ARG A 1 282 ? -35.798 -20.431 19.338 1.00 42.53 282 ARG A O 1
ATOM 2243 N N . ARG A 1 283 ? -33.572 -20.566 19.112 1.00 33.25 283 ARG A N 1
ATOM 2244 C CA . ARG A 1 283 ? -33.470 -19.546 18.052 1.00 33.25 283 ARG A CA 1
ATOM 2245 C C . ARG A 1 283 ? -33.513 -20.234 16.686 1.00 33.25 283 ARG A C 1
ATOM 2247 O O . ARG A 1 283 ? -32.670 -21.074 16.383 1.00 33.25 283 ARG A O 1
ATOM 2254 N N . GLN A 1 284 ? -34.532 -19.900 15.896 1.00 36.62 284 GLN A N 1
ATOM 2255 C CA . GLN A 1 284 ? -34.560 -20.150 14.455 1.00 36.62 284 GLN A CA 1
ATOM 2256 C C . GLN A 1 284 ? -33.465 -19.314 13.762 1.00 36.62 284 GLN A C 1
ATOM 2258 O O . GLN A 1 284 ? -33.188 -18.204 14.219 1.00 36.62 284 GLN A O 1
ATOM 2263 N N . PRO A 1 285 ? -32.848 -19.813 12.676 1.00 38.84 285 PRO A N 1
ATOM 2264 C CA . PRO A 1 285 ? -31.880 -19.054 11.899 1.00 38.84 285 PRO A CA 1
ATOM 2265 C C . PRO A 1 285 ? -32.597 -18.161 10.878 1.00 38.84 285 PRO A C 1
ATOM 2267 O O . PRO A 1 285 ? -33.329 -18.647 10.017 1.00 38.84 285 PRO A O 1
ATOM 2270 N N . THR A 1 286 ? -32.369 -16.855 10.958 1.00 35.28 286 THR A N 1
ATOM 2271 C CA . THR A 1 286 ? -32.696 -15.901 9.892 1.00 35.28 286 THR A CA 1
ATOM 2272 C C . THR A 1 286 ? -31.660 -16.048 8.766 1.00 35.28 286 THR A C 1
ATOM 2274 O O . THR A 1 286 ? -30.464 -16.099 9.067 1.00 35.28 286 THR A O 1
ATOM 2277 N N . PRO A 1 287 ? -32.057 -16.132 7.483 1.00 40.59 287 PRO A N 1
ATOM 2278 C CA . PRO A 1 287 ? -31.116 -16.238 6.375 1.00 40.59 287 PRO A CA 1
ATOM 2279 C C . PRO A 1 287 ? -30.497 -14.862 6.103 1.00 40.59 287 PRO A C 1
ATOM 2281 O O . PRO A 1 287 ? -31.181 -13.933 5.679 1.00 40.59 287 PRO A O 1
ATOM 2284 N N . GLY A 1 288 ? -29.203 -14.723 6.389 1.00 31.81 288 GLY A N 1
ATOM 2285 C CA . GLY A 1 288 ? -28.418 -13.562 5.976 1.00 31.81 288 GLY A CA 1
ATOM 2286 C C . GLY A 1 288 ? -28.147 -13.584 4.465 1.00 31.81 288 GLY A C 1
ATOM 2287 O O . GLY A 1 288 ? -28.108 -14.666 3.871 1.00 31.81 288 GLY A O 1
ATOM 2288 N N . PRO A 1 289 ? -27.973 -12.411 3.833 1.00 37.06 289 PRO A N 1
ATOM 2289 C CA . PRO A 1 289 ? -27.737 -12.307 2.402 1.00 37.06 289 PRO A CA 1
ATOM 2290 C C . PRO A 1 289 ? -26.404 -12.965 2.041 1.00 37.06 289 PRO A C 1
ATOM 2292 O O . PRO A 1 289 ? -25.420 -12.861 2.773 1.00 37.06 289 PRO A O 1
ATOM 2295 N N . ALA A 1 290 ? -26.404 -13.664 0.909 1.00 44.91 290 ALA A N 1
ATOM 2296 C CA . ALA A 1 290 ? -25.245 -14.324 0.333 1.00 44.91 290 ALA A CA 1
ATOM 2297 C C . ALA A 1 290 ? -24.073 -13.340 0.187 1.00 44.91 290 ALA A C 1
ATOM 2299 O O . ALA A 1 290 ? -24.067 -12.503 -0.713 1.00 44.91 290 ALA A O 1
ATOM 2300 N N . SER A 1 291 ? -23.083 -13.453 1.074 1.00 34.66 291 SER A N 1
ATOM 2301 C CA . SER A 1 291 ? -21.789 -12.799 0.906 1.00 34.66 291 SER A CA 1
ATOM 2302 C C . SER A 1 291 ? -20.864 -13.778 0.193 1.00 34.66 291 SER A C 1
ATOM 2304 O O . SER A 1 291 ? -20.245 -14.651 0.803 1.00 34.66 291 SER A O 1
ATOM 2306 N N . ALA A 1 292 ? -20.846 -13.678 -1.132 1.00 43.25 292 ALA A N 1
ATOM 2307 C CA . ALA A 1 292 ? -19.744 -14.186 -1.926 1.00 43.25 292 ALA A CA 1
ATOM 2308 C C . ALA A 1 292 ? -18.503 -13.316 -1.635 1.00 43.25 292 ALA A C 1
ATOM 2310 O O . ALA A 1 292 ? -18.615 -12.092 -1.608 1.00 43.25 292 ALA A O 1
ATOM 2311 N N . ASN A 1 293 ? -17.339 -13.959 -1.468 1.00 43.88 293 ASN A N 1
ATOM 2312 C CA . ASN A 1 293 ? -15.977 -13.383 -1.526 1.00 43.88 293 ASN A CA 1
ATOM 2313 C C . ASN A 1 293 ? -15.219 -13.044 -0.216 1.00 43.88 293 ASN A C 1
ATOM 2315 O O . ASN A 1 293 ? -14.267 -12.269 -0.266 1.00 43.88 293 ASN A O 1
ATOM 2319 N N . HIS A 1 294 ? -15.514 -13.665 0.935 1.00 43.69 294 HIS A N 1
ATOM 2320 C CA . HIS A 1 294 ? -14.671 -13.524 2.151 1.00 43.69 294 HIS A CA 1
ATOM 2321 C C . HIS A 1 294 ? -13.539 -14.567 2.314 1.00 43.69 294 HIS A C 1
ATOM 2323 O O . HIS A 1 294 ? -12.820 -14.535 3.311 1.00 43.69 294 HIS A O 1
ATOM 2329 N N . SER A 1 295 ? -13.335 -15.491 1.370 1.00 52.25 295 SER A N 1
ATOM 2330 C CA . SER A 1 295 ? -12.382 -16.608 1.526 1.00 52.25 295 SER A CA 1
ATOM 2331 C C . SER A 1 295 ? -10.915 -16.262 1.239 1.00 52.25 295 SER A C 1
ATOM 2333 O O . SER A 1 295 ? -10.012 -16.861 1.824 1.00 52.25 295 SER A O 1
ATOM 2335 N N . ASP A 1 296 ? -10.652 -15.298 0.356 1.00 51.94 296 ASP A N 1
ATOM 2336 C CA . ASP A 1 296 ? -9.296 -15.073 -0.168 1.00 51.94 296 ASP A CA 1
ATOM 2337 C C . ASP A 1 296 ? -8.407 -14.214 0.747 1.00 51.94 296 ASP A C 1
ATOM 2339 O O . ASP A 1 296 ? -7.176 -14.285 0.665 1.00 51.94 296 ASP A O 1
ATOM 2343 N N . PHE A 1 297 ? -9.009 -13.437 1.653 1.00 51.91 297 PHE A N 1
ATOM 2344 C CA . PHE A 1 297 ? -8.288 -12.511 2.535 1.00 51.91 297 PHE A CA 1
ATOM 2345 C C . PHE A 1 297 ? -7.583 -13.200 3.723 1.00 51.91 297 PHE A C 1
ATOM 2347 O O . PHE A 1 297 ? -6.590 -12.677 4.231 1.00 51.91 297 PHE A O 1
ATOM 2354 N N . ASP A 1 298 ? -8.021 -14.396 4.138 1.00 75.25 298 ASP A N 1
ATOM 2355 C CA . ASP A 1 298 ? -7.482 -15.073 5.335 1.00 75.25 298 ASP A CA 1
ATOM 2356 C C . ASP A 1 298 ? -6.183 -15.862 5.037 1.00 75.25 298 ASP A C 1
ATOM 2358 O O . ASP A 1 298 ? -5.219 -15.843 5.804 1.00 75.25 298 ASP A O 1
ATOM 2362 N N . ILE A 1 299 ? -6.079 -16.505 3.866 1.00 83.38 299 ILE A N 1
ATOM 2363 C CA . ILE A 1 299 ? -4.964 -17.427 3.557 1.00 83.38 299 ILE A CA 1
ATOM 2364 C C . ILE A 1 299 ? -3.646 -16.677 3.312 1.00 83.38 299 ILE A C 1
ATOM 2366 O O . ILE A 1 299 ? -2.582 -17.130 3.743 1.00 83.38 299 ILE A O 1
ATOM 2370 N N . ARG A 1 300 ? -3.694 -15.539 2.603 1.00 83.44 300 ARG A N 1
ATOM 2371 C CA . ARG A 1 300 ? -2.495 -14.744 2.269 1.00 83.44 300 ARG A CA 1
ATOM 2372 C C . ARG A 1 300 ? -1.867 -14.139 3.522 1.00 83.44 300 ARG A C 1
ATOM 2374 O O . ARG A 1 300 ? -0.654 -14.231 3.700 1.00 83.44 300 ARG A O 1
ATOM 2381 N N . SER A 1 301 ? -2.699 -13.601 4.405 1.00 86.00 301 SER A N 1
ATOM 2382 C CA . SER A 1 301 ? -2.293 -13.067 5.707 1.00 86.00 301 SER A CA 1
ATOM 2383 C C . SER A 1 301 ? -1.683 -14.166 6.580 1.00 86.00 301 SER A C 1
ATOM 2385 O O . SER A 1 301 ? -0.583 -14.007 7.111 1.00 86.00 301 SER A O 1
ATOM 2387 N N . LEU A 1 302 ? -2.321 -15.343 6.629 1.00 88.56 302 LEU A N 1
ATOM 2388 C CA . LEU A 1 302 ? -1.789 -16.508 7.335 1.00 88.56 302 LEU A CA 1
ATOM 2389 C C . LEU A 1 302 ? -0.428 -16.959 6.776 1.00 88.56 302 LEU A C 1
ATOM 2391 O O . LEU A 1 302 ? 0.477 -17.310 7.535 1.00 88.56 302 LEU A O 1
ATOM 2395 N N . TYR A 1 303 ? -0.252 -16.929 5.453 1.00 90.25 303 TYR A N 1
ATOM 2396 C CA . TYR A 1 303 ? 1.022 -17.257 4.814 1.00 90.25 303 TYR A CA 1
ATOM 2397 C C . TYR A 1 303 ? 2.142 -16.297 5.226 1.00 90.25 303 TYR A C 1
ATOM 2399 O O . TYR A 1 303 ? 3.245 -16.766 5.509 1.00 90.25 303 TYR A O 1
ATOM 2407 N N . LEU A 1 304 ? 1.881 -14.987 5.297 1.00 90.56 304 LEU A N 1
ATOM 2408 C CA . LEU A 1 304 ? 2.888 -14.001 5.708 1.00 90.56 304 LEU A CA 1
ATOM 2409 C C . LEU A 1 304 ? 3.382 -14.266 7.135 1.00 90.56 304 LEU A C 1
ATOM 2411 O O . LEU A 1 304 ? 4.591 -14.370 7.344 1.00 90.56 304 LEU A O 1
ATOM 2415 N N . VAL A 1 305 ? 2.465 -14.517 8.074 1.00 91.75 305 VAL A N 1
ATOM 2416 C CA . VAL A 1 305 ? 2.806 -14.863 9.465 1.00 91.75 305 VAL A CA 1
ATOM 2417 C C . VAL A 1 305 ? 3.678 -16.121 9.529 1.00 91.75 305 VAL A C 1
ATOM 2419 O O . VAL A 1 305 ? 4.698 -16.157 10.219 1.00 91.75 305 VAL A O 1
ATOM 2422 N N . PHE A 1 306 ? 3.318 -17.170 8.785 1.00 92.81 306 PHE A N 1
ATOM 2423 C CA . PHE A 1 306 ? 4.100 -18.410 8.765 1.00 92.81 306 PHE A CA 1
ATOM 2424 C C . PHE A 1 306 ? 5.434 -18.258 8.024 1.00 92.81 306 PHE A C 1
ATOM 2426 O O . PHE A 1 306 ? 6.421 -18.889 8.401 1.00 92.81 306 PHE A O 1
ATOM 2433 N N . ARG A 1 307 ? 5.511 -17.401 7.004 1.00 92.56 307 ARG A N 1
ATOM 2434 C CA . ARG A 1 307 ? 6.762 -17.085 6.309 1.00 92.56 307 ARG A CA 1
ATOM 2435 C C . ARG A 1 307 ? 7.749 -16.397 7.247 1.00 92.56 307 ARG A C 1
ATOM 2437 O O . ARG A 1 307 ? 8.912 -16.797 7.280 1.00 92.56 307 ARG A O 1
ATOM 2444 N N . GLU A 1 308 ? 7.295 -15.402 8.003 1.00 91.50 308 GLU A N 1
ATOM 2445 C CA . GLU A 1 308 ? 8.125 -14.725 9.001 1.00 91.50 308 GLU A CA 1
ATOM 2446 C C . GLU A 1 308 ? 8.560 -15.688 10.099 1.00 91.50 308 GLU A C 1
ATOM 2448 O O . GLU A 1 308 ? 9.754 -15.803 10.365 1.00 91.50 308 GLU A O 1
ATOM 2453 N N . LYS A 1 309 ? 7.625 -16.477 10.643 1.00 92.06 309 LYS A N 1
ATOM 2454 C CA . LYS A 1 309 ? 7.918 -17.476 11.678 1.00 92.06 309 LYS A CA 1
ATOM 2455 C C . LYS A 1 309 ? 8.961 -18.505 11.237 1.00 92.06 309 LYS A C 1
ATOM 2457 O O . LYS A 1 309 ? 9.813 -18.886 12.031 1.00 92.06 309 LYS A O 1
ATOM 2462 N N . TYR A 1 310 ? 8.912 -18.949 9.981 1.00 92.19 310 TYR A N 1
ATOM 2463 C CA . TYR A 1 310 ? 9.912 -19.866 9.427 1.00 92.19 310 TYR A CA 1
ATOM 2464 C C . TYR A 1 310 ? 11.291 -19.202 9.301 1.00 92.19 310 TYR A C 1
ATOM 2466 O O . TYR A 1 310 ? 12.310 -19.851 9.524 1.00 92.19 310 TYR A O 1
ATOM 2474 N N . LYS A 1 311 ? 11.333 -17.911 8.938 1.00 91.62 311 LYS A N 1
ATOM 2475 C CA . LYS A 1 311 ? 12.577 -17.139 8.805 1.00 91.62 311 LYS A CA 1
ATOM 2476 C C . LYS A 1 311 ? 13.226 -16.879 10.166 1.00 91.62 311 LYS A C 1
ATOM 2478 O O . LYS A 1 311 ? 14.443 -16.978 10.270 1.00 91.62 311 LYS A O 1
ATOM 2483 N N . THR A 1 312 ? 12.433 -16.542 11.183 1.00 90.94 312 THR A N 1
ATOM 2484 C CA . THR A 1 312 ? 12.939 -16.246 12.530 1.00 90.94 312 THR A CA 1
ATOM 2485 C C . THR A 1 312 ? 13.294 -17.512 13.305 1.00 90.94 312 THR A C 1
ATOM 2487 O O . THR A 1 312 ? 14.307 -17.533 13.999 1.00 90.94 312 THR A O 1
ATOM 2490 N N . TYR A 1 313 ? 12.505 -18.581 13.158 1.00 89.50 313 TYR A N 1
ATOM 2491 C CA . TYR A 1 313 ? 12.694 -19.842 13.874 1.00 89.50 313 TYR A CA 1
ATOM 2492 C C . TYR A 1 313 ? 12.497 -21.045 12.938 1.00 89.50 313 TYR A C 1
ATOM 2494 O O . TYR A 1 313 ? 11.402 -21.621 12.889 1.00 89.50 313 TYR A O 1
ATOM 2502 N N . PRO A 1 314 ? 13.551 -21.463 12.208 1.00 87.25 314 PRO A N 1
ATOM 2503 C CA . PRO A 1 314 ? 13.473 -22.596 11.297 1.00 87.25 314 PRO A CA 1
ATOM 2504 C C . PRO A 1 314 ? 13.051 -23.873 12.044 1.00 87.25 314 PRO A C 1
ATOM 2506 O O . PRO A 1 314 ? 13.693 -24.266 13.026 1.00 87.25 314 PRO A O 1
ATOM 2509 N N . PRO A 1 315 ? 11.965 -24.538 11.623 1.00 90.50 315 PRO A N 1
ATOM 2510 C CA . PRO A 1 315 ? 11.482 -25.740 12.280 1.00 90.50 315 PRO A CA 1
ATOM 2511 C C . PRO A 1 315 ? 12.447 -26.908 12.047 1.00 90.50 315 PRO A C 1
ATOM 2513 O O . PRO A 1 315 ? 13.029 -27.061 10.980 1.00 90.50 315 PRO A O 1
ATOM 2516 N N . ARG A 1 316 ? 12.542 -27.823 13.020 1.00 90.06 316 ARG A N 1
ATOM 2517 C CA . ARG A 1 316 ? 13.296 -29.084 12.853 1.00 90.06 316 ARG A CA 1
ATOM 2518 C C . ARG A 1 316 ? 12.677 -30.033 11.818 1.00 90.06 316 ARG A C 1
ATOM 2520 O O . ARG A 1 316 ? 13.324 -30.981 11.392 1.00 90.06 316 ARG A O 1
ATOM 2527 N N . SER A 1 317 ? 11.405 -29.831 11.471 1.00 93.88 317 SER A N 1
ATOM 2528 C CA . SER A 1 317 ? 10.676 -30.643 10.499 1.00 93.88 317 SER A CA 1
ATOM 2529 C C . SER A 1 317 ? 9.732 -29.769 9.684 1.00 93.88 317 SER A C 1
ATOM 2531 O O . SER A 1 317 ? 8.728 -29.274 10.204 1.00 93.88 317 SER A O 1
ATOM 2533 N N . ASP A 1 318 ? 10.023 -29.653 8.390 1.00 92.44 318 ASP A N 1
ATOM 2534 C CA . ASP A 1 318 ? 9.176 -28.946 7.427 1.00 92.44 318 ASP A CA 1
ATOM 2535 C C . ASP A 1 318 ? 7.776 -29.545 7.373 1.00 92.44 318 ASP A C 1
ATOM 2537 O O . ASP A 1 318 ? 6.785 -28.824 7.404 1.00 92.44 318 ASP A O 1
ATOM 2541 N N . THR A 1 319 ? 7.668 -30.873 7.400 1.00 93.19 319 THR A N 1
ATOM 2542 C CA . THR A 1 319 ? 6.377 -31.566 7.412 1.00 93.19 319 THR A CA 1
ATOM 2543 C C . THR A 1 319 ? 5.515 -31.155 8.608 1.00 93.19 319 THR A C 1
ATOM 2545 O O . THR A 1 319 ? 4.321 -30.900 8.450 1.00 93.19 319 THR A O 1
ATOM 2548 N N . ALA A 1 320 ? 6.096 -31.067 9.810 1.00 91.50 320 ALA A N 1
ATOM 2549 C CA . ALA A 1 320 ? 5.361 -30.634 10.998 1.00 91.50 320 ALA A CA 1
ATOM 2550 C C . ALA A 1 320 ? 4.913 -29.171 10.880 1.00 91.50 320 ALA A C 1
ATOM 2552 O O . ALA A 1 320 ? 3.788 -28.836 11.251 1.00 91.50 320 ALA A O 1
ATOM 2553 N N . PHE A 1 321 ? 5.770 -28.320 10.319 1.00 94.75 321 PHE A N 1
ATOM 2554 C CA . PHE A 1 321 ? 5.479 -26.909 10.100 1.00 94.75 321 PHE A CA 1
ATOM 2555 C C . PHE A 1 321 ? 4.374 -26.686 9.060 1.00 94.75 321 PHE A C 1
ATOM 2557 O O . PHE A 1 321 ? 3.442 -25.922 9.300 1.00 94.75 321 PHE A O 1
ATOM 2564 N N . ILE A 1 322 ? 4.403 -27.430 7.953 1.00 94.56 322 ILE A N 1
ATOM 2565 C CA . ILE A 1 322 ? 3.344 -27.424 6.937 1.00 94.56 322 ILE A CA 1
ATOM 2566 C C . ILE A 1 322 ? 2.004 -27.833 7.557 1.00 94.56 322 ILE A C 1
ATOM 2568 O O . ILE A 1 322 ? 0.980 -27.196 7.312 1.00 94.56 322 ILE A O 1
ATOM 2572 N N . TRP A 1 323 ? 1.994 -28.852 8.421 1.00 93.75 323 TRP A N 1
ATOM 2573 C CA . TRP A 1 323 ? 0.778 -29.224 9.143 1.00 93.75 323 TRP A CA 1
ATOM 2574 C C . TRP A 1 323 ? 0.298 -28.135 10.107 1.00 93.75 323 TRP A C 1
ATOM 2576 O O . TRP A 1 323 ? -0.910 -27.950 10.235 1.00 93.75 323 TRP A O 1
ATOM 2586 N N . GLN A 1 324 ? 1.196 -27.403 10.772 1.00 92.88 324 GLN A N 1
ATOM 2587 C CA . GLN A 1 324 ? 0.804 -26.252 11.595 1.00 92.88 324 GLN A CA 1
ATOM 2588 C C . GLN A 1 324 ? 0.134 -25.164 10.753 1.00 92.88 324 GLN A C 1
ATOM 2590 O O . GLN A 1 324 ? -0.895 -24.636 11.174 1.00 92.88 324 GLN A O 1
ATOM 2595 N N . PHE A 1 325 ? 0.659 -24.885 9.559 1.00 94.06 325 PHE A N 1
ATOM 2596 C CA . PHE A 1 325 ? 0.043 -23.945 8.626 1.00 94.06 325 PHE A CA 1
ATOM 2597 C C . PHE A 1 325 ? -1.364 -24.412 8.221 1.00 94.06 325 PHE A C 1
ATOM 2599 O O . PHE A 1 325 ? -2.339 -23.703 8.454 1.00 94.06 325 PHE A O 1
ATOM 2606 N N . LEU A 1 326 ? -1.501 -25.647 7.721 1.00 92.25 326 LEU A N 1
ATOM 2607 C CA . LEU A 1 326 ? -2.790 -26.192 7.267 1.00 92.25 326 LEU A CA 1
ATOM 2608 C C . LEU A 1 326 ? -3.849 -26.265 8.380 1.00 92.25 326 LEU A C 1
ATOM 2610 O O . LEU A 1 326 ? -5.036 -26.090 8.111 1.00 92.25 326 LEU A O 1
ATOM 2614 N N . ASN A 1 327 ? -3.428 -26.512 9.625 1.00 90.62 327 ASN A N 1
ATOM 2615 C CA . ASN A 1 327 ? -4.320 -26.546 10.788 1.00 90.62 327 ASN A CA 1
ATOM 2616 C C . ASN A 1 327 ? -4.740 -25.153 11.278 1.00 90.62 327 ASN A C 1
ATOM 2618 O O . ASN A 1 327 ? -5.714 -25.057 12.022 1.00 90.62 327 ASN A O 1
ATOM 2622 N N . SER A 1 328 ? -4.006 -24.103 10.902 1.00 90.94 328 SER A N 1
ATOM 2623 C CA . SER A 1 328 ? -4.326 -22.720 11.276 1.00 90.94 328 SER A CA 1
ATOM 2624 C C . SER A 1 328 ? -5.399 -22.098 10.379 1.00 90.94 328 SER A C 1
ATOM 2626 O O . SER A 1 328 ? -5.971 -21.073 10.737 1.00 90.94 328 SER A O 1
ATOM 2628 N N . ILE A 1 329 ? -5.709 -22.730 9.241 1.00 90.38 329 ILE A N 1
ATOM 2629 C CA . ILE A 1 329 ? -6.790 -22.311 8.346 1.00 90.38 329 ILE A CA 1
ATOM 2630 C C . ILE A 1 329 ? -8.130 -22.596 9.036 1.00 90.38 329 ILE A C 1
ATOM 2632 O O . ILE A 1 329 ? -8.471 -23.756 9.289 1.00 90.38 329 ILE A O 1
ATOM 2636 N N . LYS A 1 330 ? -8.884 -21.537 9.357 1.00 86.81 330 LYS A N 1
ATOM 2637 C CA . LYS A 1 330 ? -10.154 -21.635 10.096 1.00 86.81 330 LYS A CA 1
ATOM 2638 C C . LYS A 1 330 ? -11.269 -22.254 9.257 1.00 86.81 330 LYS A C 1
ATOM 2640 O O . LYS A 1 330 ? -12.055 -23.041 9.786 1.00 86.81 330 LYS A O 1
ATOM 2645 N N . ASP A 1 331 ? -11.321 -21.919 7.970 1.00 87.62 331 ASP A N 1
ATOM 2646 C CA . ASP A 1 331 ? -12.335 -22.433 7.057 1.00 87.62 331 ASP A CA 1
ATOM 2647 C C . ASP A 1 331 ? -11.999 -23.877 6.611 1.00 87.62 331 ASP A C 1
ATOM 2649 O O . ASP A 1 331 ? -10.985 -24.115 5.940 1.00 87.62 331 ASP A O 1
ATOM 2653 N N . PRO A 1 332 ? -12.838 -24.871 6.963 1.00 85.25 332 PRO A N 1
ATOM 2654 C CA . PRO A 1 332 ? -12.608 -26.263 6.597 1.00 85.25 332 PRO A CA 1
ATOM 2655 C C . PRO A 1 332 ? -12.730 -26.530 5.089 1.00 85.25 332 PRO A C 1
ATOM 2657 O O . PRO A 1 332 ? -12.102 -27.472 4.603 1.00 85.25 332 PRO A O 1
ATOM 2660 N N . VAL A 1 333 ? -13.517 -25.740 4.352 1.00 86.69 333 VAL A N 1
ATOM 2661 C CA . VAL A 1 333 ? -13.693 -25.878 2.898 1.00 86.69 333 VAL A CA 1
ATOM 2662 C C . VAL A 1 333 ? -12.423 -25.429 2.187 1.00 86.69 333 VAL A C 1
ATOM 2664 O O . VAL A 1 333 ? -11.875 -26.176 1.379 1.00 86.69 333 VAL A O 1
ATOM 2667 N N . ILE A 1 334 ? -11.889 -24.271 2.574 1.00 87.75 334 ILE A N 1
ATOM 2668 C CA . ILE A 1 334 ? -10.617 -23.745 2.065 1.00 87.75 334 ILE A CA 1
ATOM 2669 C C . ILE A 1 334 ? -9.458 -24.673 2.421 1.00 87.75 334 ILE A C 1
ATOM 2671 O O . ILE A 1 334 ? -8.643 -25.017 1.565 1.00 87.75 334 ILE A O 1
ATOM 2675 N N . SER A 1 335 ? -9.390 -25.119 3.680 1.00 89.25 335 SER A N 1
ATOM 2676 C CA . SER A 1 335 ? -8.348 -26.048 4.126 1.00 89.25 335 SER A CA 1
ATOM 2677 C C . SER A 1 335 ? -8.363 -27.332 3.294 1.00 89.25 335 SER A C 1
ATOM 2679 O O . SER A 1 335 ? -7.307 -27.831 2.901 1.00 89.25 335 SER A O 1
ATOM 2681 N N . LYS A 1 336 ? -9.554 -27.845 2.964 1.00 89.88 336 LYS A N 1
ATOM 2682 C CA . LYS A 1 336 ? -9.712 -28.999 2.079 1.00 89.88 336 LYS A CA 1
ATOM 2683 C C . LYS A 1 336 ? -9.271 -28.688 0.643 1.00 89.88 336 LYS A C 1
ATOM 2685 O O . LYS A 1 336 ? -8.482 -29.459 0.103 1.00 89.88 336 LYS A O 1
ATOM 2690 N N . HIS A 1 337 ? -9.724 -27.578 0.054 1.00 89.81 337 HIS A N 1
ATOM 2691 C CA . HIS A 1 337 ? -9.354 -27.153 -1.307 1.00 89.81 337 HIS A CA 1
ATOM 2692 C C . HIS A 1 337 ? -7.837 -27.043 -1.479 1.00 89.81 337 HIS A C 1
ATOM 2694 O O . HIS A 1 337 ? -7.269 -27.588 -2.425 1.00 89.81 337 HIS A O 1
ATOM 2700 N N . ILE A 1 338 ? -7.160 -26.418 -0.514 1.00 90.38 338 ILE A N 1
ATOM 2701 C CA . ILE A 1 338 ? -5.700 -26.282 -0.512 1.00 90.38 338 ILE A CA 1
ATOM 2702 C C . ILE A 1 338 ? -5.032 -27.653 -0.398 1.00 90.38 338 ILE A C 1
ATOM 2704 O O . ILE A 1 338 ? -4.146 -27.964 -1.190 1.00 90.38 338 ILE A O 1
ATOM 2708 N N . GLN A 1 339 ? -5.469 -28.502 0.539 1.00 92.31 339 GLN A N 1
ATOM 2709 C CA . GLN A 1 339 ? -4.923 -29.856 0.683 1.00 92.31 339 GLN A CA 1
ATOM 2710 C C . GLN A 1 339 ? -5.064 -30.667 -0.617 1.00 92.31 339 GLN A C 1
ATOM 2712 O O . GLN A 1 339 ? -4.102 -31.288 -1.066 1.00 92.31 339 GLN A O 1
ATOM 2717 N N . GLU A 1 340 ? -6.235 -30.640 -1.252 1.00 91.44 340 GLU A N 1
ATOM 2718 C CA . GLU A 1 340 ? -6.489 -31.368 -2.499 1.00 91.44 340 GLU A CA 1
ATOM 2719 C C . GLU A 1 340 ? -5.691 -30.804 -3.678 1.00 91.44 340 GLU A C 1
ATOM 2721 O O . GLU A 1 340 ? -5.159 -31.589 -4.466 1.00 91.44 340 GLU A O 1
ATOM 2726 N N . SER A 1 341 ? -5.549 -29.480 -3.761 1.00 91.94 341 SER A N 1
ATOM 2727 C CA . SER A 1 341 ? -4.773 -28.794 -4.800 1.00 91.94 341 SER A CA 1
ATOM 2728 C C . SER A 1 341 ? -3.276 -29.080 -4.684 1.00 91.94 341 SER A C 1
ATOM 2730 O O . SER A 1 341 ? -2.618 -29.359 -5.685 1.00 91.94 341 SER A O 1
ATOM 2732 N N . ILE A 1 342 ? -2.733 -29.112 -3.463 1.00 92.56 342 ILE A N 1
ATOM 2733 C CA . ILE A 1 342 ? -1.332 -29.488 -3.232 1.00 92.56 342 ILE A CA 1
ATOM 2734 C C . ILE A 1 342 ? -1.089 -30.940 -3.649 1.00 92.56 342 ILE A C 1
ATOM 2736 O O . ILE A 1 342 ? -0.062 -31.230 -4.255 1.00 92.56 342 ILE A O 1
ATOM 2740 N N . ALA A 1 343 ? -2.029 -31.849 -3.376 1.00 92.00 343 ALA A N 1
ATOM 2741 C CA . ALA A 1 343 ? -1.904 -33.239 -3.813 1.00 92.00 343 ALA A CA 1
ATOM 2742 C C . ALA A 1 343 ? -1.914 -33.399 -5.342 1.00 92.00 343 ALA A C 1
ATOM 2744 O O . ALA A 1 343 ? -1.335 -34.352 -5.851 1.00 92.00 343 ALA A O 1
ATOM 2745 N N . VAL A 1 344 ? -2.568 -32.491 -6.079 1.00 92.12 344 VAL A N 1
ATOM 2746 C CA . VAL A 1 344 ? -2.497 -32.469 -7.553 1.00 92.12 344 VAL A CA 1
ATOM 2747 C C . VAL A 1 344 ? -1.149 -31.943 -8.024 1.00 92.12 344 VAL A C 1
ATOM 2749 O O . VAL A 1 344 ? -0.563 -32.501 -8.944 1.00 92.12 344 VAL A O 1
ATOM 2752 N N . ALA A 1 345 ? -0.669 -30.863 -7.411 1.00 91.75 345 ALA A N 1
ATOM 2753 C CA . ALA A 1 345 ? 0.541 -30.183 -7.852 1.00 91.75 345 ALA A CA 1
ATOM 2754 C C . ALA A 1 345 ? 1.836 -30.907 -7.448 1.00 91.75 345 ALA A C 1
ATOM 2756 O O . ALA A 1 345 ? 2.849 -30.750 -8.123 1.00 91.75 345 ALA A O 1
ATOM 2757 N N . LEU A 1 346 ? 1.820 -31.684 -6.358 1.00 92.19 346 LEU A N 1
ATOM 2758 C CA . LEU A 1 346 ? 2.977 -32.419 -5.831 1.00 92.19 346 LEU A CA 1
ATOM 2759 C C . LEU A 1 346 ? 2.637 -33.896 -5.572 1.00 92.19 346 LEU A C 1
ATOM 2761 O O . LEU A 1 346 ? 2.712 -34.341 -4.423 1.00 92.19 346 LEU A O 1
ATOM 2765 N N . PRO A 1 347 ? 2.284 -34.675 -6.609 1.00 91.19 347 PRO A N 1
ATOM 2766 C CA . PRO A 1 347 ? 1.825 -36.055 -6.439 1.00 91.19 347 PRO A CA 1
ATOM 2767 C C . PRO A 1 347 ? 2.897 -36.976 -5.830 1.00 91.19 347 PRO A C 1
ATOM 2769 O O . PRO A 1 347 ? 2.564 -37.878 -5.064 1.00 91.19 347 PRO A O 1
ATOM 2772 N N . ASP A 1 348 ? 4.181 -36.707 -6.089 1.00 92.12 348 ASP A N 1
ATOM 2773 C CA . ASP A 1 348 ? 5.306 -37.500 -5.564 1.00 92.12 348 ASP A CA 1
ATOM 2774 C C . ASP A 1 348 ? 5.556 -37.277 -4.064 1.00 92.12 348 ASP A C 1
ATOM 2776 O O . ASP A 1 348 ? 6.167 -38.100 -3.379 1.00 92.12 348 ASP A O 1
ATOM 2780 N N . TYR A 1 349 ? 5.080 -36.149 -3.532 1.00 92.75 349 TYR A N 1
ATOM 2781 C CA . TYR A 1 349 ? 5.335 -35.725 -2.155 1.00 92.75 349 TYR A CA 1
ATOM 2782 C C . TYR A 1 349 ? 4.074 -35.697 -1.299 1.00 92.75 349 TYR A C 1
ATOM 2784 O O . TYR A 1 349 ? 4.174 -35.671 -0.069 1.00 92.75 349 TYR A O 1
ATOM 2792 N N . VAL A 1 350 ? 2.898 -35.686 -1.926 1.00 91.81 350 VAL A N 1
ATOM 2793 C CA . VAL A 1 350 ? 1.611 -35.561 -1.255 1.00 91.81 350 VAL A CA 1
ATOM 2794 C C . VAL A 1 350 ? 0.618 -36.560 -1.831 1.00 91.81 350 VAL A C 1
ATOM 2796 O O . VAL A 1 350 ? 0.150 -36.429 -2.957 1.00 91.81 350 VAL A O 1
ATOM 2799 N N . LEU A 1 351 ? 0.241 -37.544 -1.014 1.00 88.75 351 LEU A N 1
ATOM 2800 C CA . LEU A 1 351 ? -0.703 -38.590 -1.402 1.00 88.75 351 LEU A CA 1
ATOM 2801 C C . LEU A 1 351 ? -2.100 -38.276 -0.874 1.00 88.75 351 LEU A C 1
ATOM 2803 O O . LEU A 1 351 ? -2.280 -37.908 0.288 1.00 88.75 351 LEU A O 1
ATOM 2807 N N . ARG A 1 352 ? -3.123 -38.476 -1.706 1.00 86.38 352 ARG A N 1
ATOM 2808 C CA . ARG A 1 352 ? -4.522 -38.373 -1.272 1.00 86.38 352 ARG A CA 1
ATOM 2809 C C . ARG A 1 352 ? -4.868 -39.562 -0.379 1.00 86.38 352 ARG A C 1
ATOM 2811 O O . ARG A 1 352 ? -4.740 -40.711 -0.797 1.00 86.38 352 ARG A O 1
ATOM 2818 N N . LYS A 1 353 ? -5.354 -39.308 0.839 1.00 81.31 353 LYS A N 1
ATOM 2819 C CA . LYS A 1 353 ? -5.871 -40.379 1.702 1.00 81.31 353 LYS A CA 1
ATOM 2820 C C . LYS A 1 353 ? -7.360 -40.574 1.460 1.00 81.31 353 LYS A C 1
ATOM 2822 O O . LYS A 1 353 ? -8.168 -39.691 1.744 1.00 81.31 353 LYS A O 1
ATOM 2827 N N . HIS A 1 354 ? -7.752 -41.785 1.068 1.00 62.31 354 HIS A N 1
ATOM 2828 C CA . HIS A 1 354 ? -9.152 -42.205 1.102 1.00 62.31 354 HIS A CA 1
ATOM 2829 C C . HIS A 1 354 ? -9.596 -42.463 2.554 1.00 62.31 354 HIS A C 1
ATOM 2831 O O . HIS A 1 354 ? -9.553 -43.572 3.077 1.00 62.31 354 HIS A O 1
ATOM 2837 N N . ARG A 1 355 ? -9.962 -41.362 3.218 1.00 60.94 355 ARG A N 1
ATOM 2838 C CA . ARG A 1 355 ? -10.828 -41.218 4.399 1.00 60.94 355 ARG A CA 1
ATOM 2839 C C . ARG A 1 355 ? -10.939 -42.444 5.323 1.00 60.94 355 ARG A C 1
ATOM 2841 O O . ARG A 1 355 ? -11.873 -43.229 5.198 1.00 60.94 355 ARG A O 1
ATOM 2848 N N . ARG A 1 356 ? -10.098 -42.517 6.362 1.00 52.03 356 ARG A N 1
ATOM 2849 C CA . ARG A 1 356 ? -10.396 -43.259 7.605 1.00 52.03 356 ARG A CA 1
ATOM 2850 C C . ARG A 1 356 ? -9.785 -42.508 8.802 1.00 52.03 356 ARG A C 1
ATOM 2852 O O . ARG A 1 356 ? -8.570 -42.427 8.906 1.00 52.03 356 ARG A O 1
ATOM 2859 N N . ARG A 1 357 ? -10.633 -41.987 9.702 1.00 59.03 357 ARG A N 1
ATOM 2860 C CA . ARG A 1 357 ? -10.359 -41.493 11.081 1.00 59.03 357 ARG A CA 1
ATOM 2861 C C . ARG A 1 357 ? -10.186 -39.993 11.388 1.00 59.03 357 ARG A C 1
ATOM 2863 O O . ARG A 1 357 ? -10.569 -39.629 12.492 1.00 59.03 357 ARG A O 1
ATOM 2870 N N . THR A 1 358 ? -9.717 -39.106 10.505 1.00 63.88 358 THR A N 1
ATOM 2871 C CA . THR A 1 358 ? -9.552 -37.669 10.863 1.00 63.88 358 THR A CA 1
ATOM 2872 C C . THR A 1 358 ? -10.275 -36.723 9.903 1.00 63.88 358 THR A C 1
ATOM 2874 O O . THR A 1 358 ? -9.868 -36.639 8.747 1.00 63.88 358 THR A O 1
ATOM 2877 N N . PRO A 1 359 ? -11.292 -35.958 10.353 1.00 66.00 359 PRO A N 1
ATOM 2878 C CA . PRO A 1 359 ? -12.109 -35.123 9.465 1.00 66.00 359 PRO A CA 1
ATOM 2879 C C . PRO A 1 359 ? -11.381 -33.896 8.890 1.00 66.00 359 PRO A C 1
ATOM 2881 O O . PRO A 1 359 ? -11.935 -33.237 8.020 1.00 66.00 359 PRO A O 1
ATOM 2884 N N . ARG A 1 360 ? -10.162 -33.586 9.357 1.00 71.44 360 ARG A N 1
ATOM 2885 C CA . ARG A 1 360 ? -9.384 -32.400 8.945 1.00 71.44 360 ARG A CA 1
ATOM 2886 C C . ARG A 1 360 ? -8.149 -32.698 8.082 1.00 71.44 360 ARG A C 1
ATOM 2888 O O . ARG A 1 360 ? -7.489 -31.764 7.642 1.00 71.44 360 ARG A O 1
ATOM 2895 N N . LYS A 1 361 ? -7.816 -33.976 7.854 1.00 82.19 361 LYS A N 1
ATOM 2896 C CA . LYS A 1 361 ? -6.626 -34.387 7.086 1.00 82.19 361 LYS A CA 1
ATOM 2897 C C . LYS A 1 361 ? -7.041 -35.217 5.877 1.00 82.19 361 LYS A C 1
ATOM 2899 O O . LYS A 1 361 ? -7.448 -36.367 6.041 1.00 82.19 361 LYS A O 1
ATOM 2904 N N . PHE A 1 362 ? -6.922 -34.635 4.690 1.00 84.69 362 PHE A N 1
ATOM 2905 C CA . PHE A 1 362 ? -7.285 -35.255 3.410 1.00 84.69 362 PHE A CA 1
ATOM 2906 C C . PHE A 1 362 ? -6.070 -35.805 2.652 1.00 84.69 362 PHE A C 1
ATOM 2908 O O . PHE A 1 362 ? -6.218 -36.609 1.730 1.00 84.69 362 PHE A O 1
ATOM 2915 N N . ILE A 1 363 ? -4.866 -35.424 3.080 1.00 89.62 363 ILE A N 1
ATOM 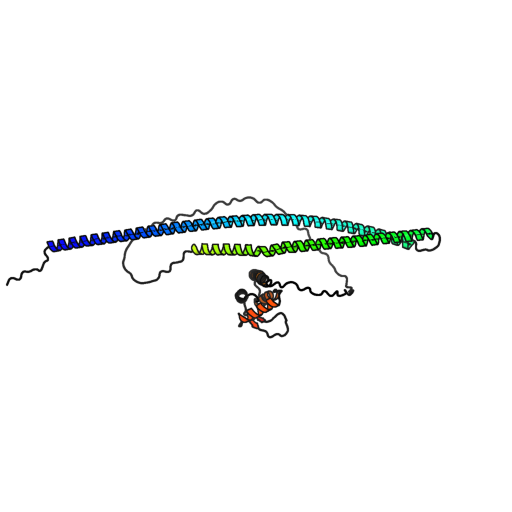2916 C CA . ILE A 1 363 ? -3.602 -35.778 2.436 1.00 89.62 363 ILE A CA 1
ATOM 2917 C C . ILE A 1 363 ? -2.591 -36.375 3.419 1.00 89.62 363 ILE A C 1
ATOM 2919 O O . ILE A 1 363 ? -2.650 -36.147 4.630 1.00 89.62 363 ILE A O 1
ATOM 2923 N N . GLU A 1 364 ? -1.650 -37.144 2.886 1.00 90.88 364 GLU A N 1
ATOM 2924 C CA . GLU A 1 364 ? -0.402 -37.536 3.533 1.00 90.88 364 GLU A CA 1
ATOM 2925 C C . GLU A 1 364 ? 0.737 -36.721 2.949 1.00 90.88 364 GLU A C 1
ATOM 2927 O O . GLU A 1 364 ? 0.857 -36.637 1.733 1.00 90.88 364 GLU A O 1
ATOM 2932 N N . ILE A 1 365 ? 1.579 -36.151 3.806 1.00 92.31 365 ILE A N 1
ATOM 2933 C CA . ILE A 1 365 ? 2.735 -35.370 3.375 1.00 92.31 365 ILE A CA 1
ATOM 2934 C C . ILE A 1 365 ? 3.991 -36.198 3.629 1.00 92.31 365 ILE A C 1
ATOM 2936 O O . ILE A 1 365 ? 4.251 -36.600 4.766 1.00 92.31 365 ILE A O 1
ATOM 2940 N N . SER A 1 366 ? 4.764 -36.440 2.573 1.00 93.31 366 SER A N 1
ATOM 2941 C CA . SER A 1 366 ? 6.067 -37.095 2.641 1.00 93.31 366 SER A CA 1
ATOM 2942 C C . SER A 1 366 ? 7.068 -36.253 3.435 1.00 93.31 366 SER A C 1
ATOM 2944 O O . SER A 1 366 ? 7.048 -35.022 3.395 1.00 93.31 366 SER A O 1
ATOM 2946 N N . LYS A 1 367 ? 8.010 -36.916 4.115 1.00 92.06 367 LYS A N 1
ATOM 2947 C CA . LYS A 1 367 ? 9.119 -36.245 4.820 1.00 92.06 367 LYS A CA 1
ATOM 2948 C C . LYS A 1 367 ? 10.067 -35.502 3.875 1.00 92.06 367 LYS A C 1
ATOM 2950 O O . LYS A 1 367 ? 10.787 -34.622 4.325 1.00 92.06 367 LYS A O 1
ATOM 2955 N N . ALA A 1 368 ? 10.067 -35.862 2.591 1.00 92.06 368 ALA A N 1
ATOM 2956 C CA . ALA A 1 368 ? 10.862 -35.192 1.566 1.00 92.06 368 ALA A CA 1
ATOM 2957 C C . ALA A 1 368 ? 10.251 -33.854 1.110 1.00 92.06 368 ALA A C 1
ATOM 2959 O O . ALA A 1 368 ? 10.913 -33.100 0.401 1.00 92.06 368 ALA A O 1
ATOM 2960 N N . LEU A 1 369 ? 9.004 -33.545 1.501 1.00 93.81 369 LEU A N 1
ATOM 2961 C CA . LEU A 1 369 ? 8.397 -32.260 1.174 1.00 93.81 369 LEU A CA 1
ATOM 2962 C C . LEU A 1 369 ? 9.017 -31.150 2.025 1.00 93.81 36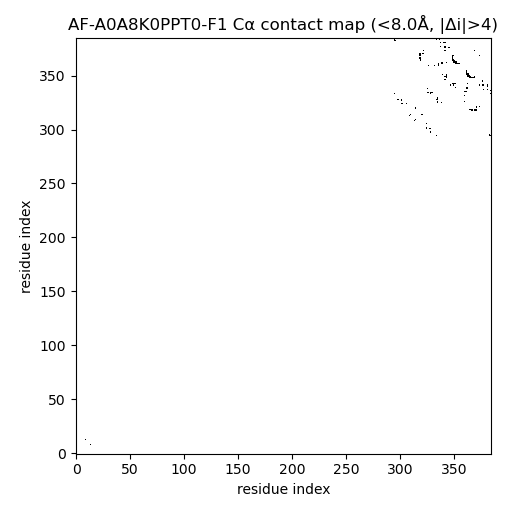9 LEU A C 1
ATOM 2964 O O . LEU A 1 369 ? 8.855 -31.134 3.247 1.00 93.81 369 LEU A O 1
ATOM 2968 N N . THR A 1 370 ? 9.662 -30.194 1.361 1.00 94.75 370 THR A N 1
ATOM 2969 C CA . THR A 1 370 ? 10.226 -29.009 2.014 1.00 94.75 370 THR A CA 1
ATOM 2970 C C . THR A 1 370 ? 9.242 -27.842 2.026 1.00 94.75 370 THR A C 1
ATOM 2972 O O . THR A 1 370 ? 8.369 -27.726 1.157 1.00 94.75 370 THR A O 1
ATOM 2975 N N . TRP A 1 371 ? 9.418 -26.913 2.970 1.00 93.44 371 TRP A N 1
ATOM 2976 C CA . TRP A 1 371 ? 8.621 -25.679 3.030 1.00 93.44 371 TRP A CA 1
ATOM 2977 C C . TRP A 1 371 ? 8.750 -24.845 1.745 1.00 93.44 371 TRP A C 1
ATOM 2979 O O . TRP A 1 371 ? 7.790 -24.211 1.304 1.00 93.44 371 TRP A O 1
ATOM 2989 N N . ARG A 1 372 ? 9.924 -24.888 1.097 1.00 93.56 372 ARG A N 1
ATOM 2990 C CA . ARG A 1 372 ? 10.184 -24.206 -0.178 1.00 93.56 372 ARG A CA 1
ATOM 2991 C C . ARG A 1 372 ? 9.330 -24.750 -1.325 1.00 93.56 372 ARG A C 1
ATOM 2993 O O . ARG A 1 372 ? 8.772 -23.962 -2.081 1.00 93.56 372 ARG A O 1
ATOM 3000 N N . MET A 1 373 ? 9.213 -26.067 -1.449 1.00 94.12 373 MET A N 1
ATOM 3001 C CA . MET A 1 373 ? 8.376 -26.675 -2.489 1.00 94.12 373 MET A CA 1
ATOM 3002 C C . MET A 1 373 ? 6.895 -26.413 -2.216 1.00 94.12 373 MET A C 1
ATOM 3004 O O . MET A 1 373 ? 6.140 -26.056 -3.117 1.00 94.12 373 MET A O 1
ATOM 3008 N N . PHE A 1 374 ? 6.496 -26.507 -0.946 1.00 94.00 374 PHE A N 1
ATOM 3009 C CA . PHE A 1 374 ? 5.136 -26.211 -0.514 1.00 94.00 374 PHE A CA 1
ATOM 3010 C C . PHE A 1 374 ? 4.713 -24.769 -0.845 1.00 94.00 374 PHE A C 1
ATOM 3012 O O . PHE A 1 374 ? 3.655 -24.571 -1.439 1.00 94.00 374 PHE A O 1
ATOM 3019 N N . ARG A 1 375 ? 5.535 -23.755 -0.525 1.00 91.69 375 ARG A N 1
ATOM 3020 C CA . ARG A 1 375 ? 5.197 -22.341 -0.801 1.00 91.69 375 ARG A CA 1
ATOM 3021 C C . ARG A 1 375 ? 5.074 -22.040 -2.297 1.00 91.69 375 ARG A C 1
ATOM 3023 O O . ARG A 1 375 ? 4.209 -21.264 -2.681 1.00 91.69 375 ARG A O 1
ATOM 3030 N N . GLU A 1 376 ? 5.933 -22.630 -3.131 1.00 92.38 376 GLU A N 1
ATOM 3031 C CA . GLU A 1 376 ? 5.947 -22.367 -4.577 1.00 92.38 376 GLU A CA 1
ATOM 3032 C C . GLU A 1 376 ? 4.660 -22.865 -5.229 1.00 92.38 376 GLU A C 1
ATOM 3034 O O . GLU A 1 376 ? 4.156 -22.256 -6.171 1.00 92.38 376 GLU A O 1
ATOM 3039 N N . VAL A 1 377 ? 4.101 -23.942 -4.682 1.00 91.81 377 VAL A N 1
ATOM 3040 C CA . VAL A 1 377 ? 2.806 -24.475 -5.086 1.00 91.81 377 VAL A CA 1
ATOM 3041 C C . VAL A 1 377 ? 1.663 -23.676 -4.484 1.00 91.81 377 VAL A C 1
ATOM 3043 O O . VAL A 1 377 ? 0.734 -23.346 -5.209 1.00 91.81 377 VAL A O 1
ATOM 3046 N N . LEU A 1 378 ? 1.743 -23.296 -3.207 1.00 89.62 378 LEU A N 1
ATOM 3047 C CA . LEU A 1 378 ? 0.696 -22.522 -2.536 1.00 89.62 378 LEU A CA 1
ATOM 3048 C C . LEU A 1 378 ? 0.370 -21.209 -3.270 1.00 89.62 378 LEU A C 1
ATOM 3050 O O . LEU A 1 378 ? -0.796 -20.855 -3.384 1.00 89.62 378 LEU A O 1
ATOM 3054 N N . VAL A 1 379 ? 1.381 -20.525 -3.819 1.00 86.38 379 VAL A N 1
ATOM 3055 C CA . VAL A 1 379 ? 1.207 -19.288 -4.608 1.00 86.38 379 VAL A CA 1
ATOM 3056 C C . VAL A 1 379 ? 0.473 -19.533 -5.936 1.00 86.38 379 VAL A C 1
ATOM 3058 O O . VAL A 1 379 ? -0.162 -18.624 -6.460 1.00 86.38 379 VAL A O 1
ATOM 3061 N N . LYS A 1 380 ? 0.547 -20.753 -6.480 1.00 85.44 380 LYS A N 1
ATOM 3062 C CA . LYS A 1 380 ? -0.057 -21.133 -7.767 1.00 85.44 380 LYS A CA 1
ATOM 3063 C C . LYS A 1 380 ? -1.478 -21.683 -7.638 1.00 85.44 380 LYS A C 1
ATOM 3065 O O . LYS A 1 380 ? -2.117 -21.908 -8.662 1.00 85.44 380 LYS A O 1
ATOM 3070 N N . ILE A 1 381 ? -1.964 -21.943 -6.423 1.00 84.19 381 ILE A N 1
ATOM 3071 C CA . ILE A 1 381 ? -3.311 -22.482 -6.213 1.00 84.19 381 ILE A CA 1
ATOM 3072 C C . ILE A 1 381 ? -4.324 -21.352 -6.452 1.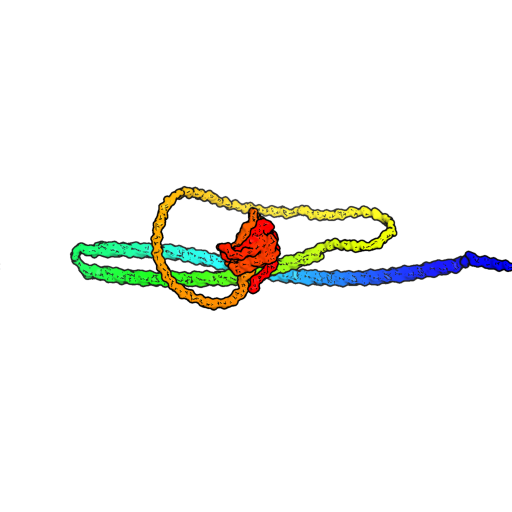00 84.19 381 ILE A C 1
ATOM 3074 O O . ILE A 1 381 ? -4.284 -20.353 -5.730 1.00 84.19 381 ILE A O 1
ATOM 3078 N N . PRO A 1 382 ? -5.226 -21.480 -7.443 1.00 72.44 382 PRO A N 1
ATOM 3079 C CA . PRO A 1 382 ? -6.298 -20.513 -7.633 1.00 72.44 382 PRO A CA 1
ATOM 3080 C C . PRO A 1 382 ? -7.256 -20.550 -6.434 1.00 72.44 382 PRO A C 1
ATOM 3082 O O . PRO A 1 382 ? -7.461 -21.609 -5.824 1.00 72.44 382 PRO A O 1
ATOM 3085 N N . GLY A 1 383 ? -7.834 -19.392 -6.098 1.00 66.00 383 GLY A N 1
ATOM 3086 C CA . GLY A 1 383 ? -8.850 -19.278 -5.048 1.00 66.00 383 GLY A CA 1
ATOM 3087 C C . GLY A 1 383 ? -10.006 -20.266 -5.272 1.00 66.00 383 GLY A C 1
ATOM 3088 O O . GLY A 1 383 ? -10.224 -20.701 -6.408 1.00 66.00 383 GLY A O 1
ATOM 3089 N N . PRO A 1 384 ? -10.701 -20.695 -4.204 1.00 59.53 384 PRO A N 1
ATOM 3090 C CA . PRO A 1 384 ? -11.862 -21.570 -4.340 1.00 59.53 384 PRO A CA 1
ATOM 3091 C C . PRO A 1 384 ? -12.902 -20.902 -5.254 1.00 59.53 384 PRO A C 1
ATOM 3093 O O . PRO A 1 384 ? -13.254 -19.745 -5.035 1.00 59.53 384 PRO A O 1
ATOM 3096 N N . ALA A 1 385 ? -13.327 -21.622 -6.295 1.00 44.66 385 ALA A N 1
ATOM 3097 C CA . ALA A 1 385 ? -14.317 -21.163 -7.270 1.00 44.66 385 ALA A CA 1
ATOM 3098 C C . ALA A 1 385 ? -15.751 -21.228 -6.731 1.00 44.66 385 ALA A C 1
ATOM 3100 O O . ALA A 1 385 ? -16.033 -22.151 -5.926 1.00 44.66 385 ALA A O 1
#

Mean predicted aligned error: 23.22 Å

Secondary structure (DSSP, 8-state):
-------S--HHHHHHHHHHHHHHHHHHHHHHHHHHHHHHHHHHHHHHHHHHHHHHHHHHHHHHHHHHHHHHHHHHHHHHHHHHHHHHHHHHHHHHHHHHHHHHHHHHHHHHHHHHHHHHHHHHHHTTS-SS-S-HHHHHHHHHHHHHHHHHHHHHHHHHHHHHHHHHHHHHHHHHHHHHHHHHHHSSHHHHHHHHHHHHHHHHHHHHHHS--------------------------PPPP-----PPP-------PPPPP---------------PPP---PPPP--------SHHHHHHHHHHHHHHHHHS--S-HHHHHHHHHHH---HHHHHHHHHHHHHH-TTTEEEP--SS-TT--EEE-TT--HHHHHHHHTTPPPP-

Foldseek 3Di:
DDDDPPPDPDPVVVVVVVVVVVVVVVVVVVVVVVVVVVVVVVVVVVVVVVVVVVVVVVVVVVVVVVVVVVVVVVVVVVVVVVVVVVVVVVVVVVVVVVVCVVVVVVVVVVVVVVVVVVVVLVVVLVVVPDPDDDDVPVNVVSVVVVVVVVVVVVVVVVVVVVVVVVVVVVVVVVVVVVVVVVVVVVVPVVVVVVVVVVVVVVVVVVVVVVDDPDPDDDDDDDDDDDDDDDDDDDDDDDDDDDDDDDDDDDDDDDDDDDDDDDDDDDDDDDDDDDDDDDDDDDDDDDDDDDDPDPQPVPLVVLVVVLVVVCVVPPDPAQQVSVVVSLVPRPDLVQSVLLLVQCCVVCVVFKPADPDDDDSRHGIDGHSPDHPVNSVVSSVVRDDDD

Sequence (385 aa):
MDVFDTGKPDRLHQSLSSAWGSFLSAQHCSHEVNTIRRTLDEHIHQTNLATTSLQKEASEKHEQLATAVAELKSEAEQCTSEIKEVAALRATISTLQQKINKEGKEFAKKIADLSKKVASQQEGLDGLRPEGFSDSRELQEKFQLGFEKVETLQEELKETRAEKLAAEERLAALESRMMTITGAHENGPGNDDRRLKELLSRYDDLIGLLDPQPLEPKSQNSSPSQDNAKISHSQARGFPYVDTYQEEPLEDSIVLSSVEEPDQDYYPVRRTRRRLEEPRSRRQPTPGPASANHSDFDIRSLYLVFREKYKTYPPRSDTAFIWQFLNSIKDPVISKHIQESIAVALPDYVLRKHRRRTPRKFIEISKALTWRMFREVLVKIPGPA

Solvent-accessible surface area (backbone atoms only — not comparable to full-atom values): 24053 Å² total; per-residue (Å²): 137,87,78,81,83,77,85,66,82,56,67,65,60,54,51,50,52,52,51,51,52,50,50,54,51,53,52,50,52,51,51,50,53,53,49,53,49,53,54,50,54,49,51,52,50,53,48,52,52,50,52,53,50,50,52,50,53,52,51,54,51,52,50,55,48,52,52,52,51,52,50,52,51,53,52,52,53,48,54,54,52,51,52,51,51,52,52,51,50,52,51,52,51,52,53,50,52,53,48,52,55,50,50,52,53,53,50,53,50,53,51,51,52,50,52,51,51,50,52,55,51,48,52,57,53,63,69,63,59,81,84,71,90,88,61,74,63,66,52,49,51,51,51,53,55,47,49,54,52,50,51,52,53,54,49,53,52,52,51,53,53,50,52,51,51,56,51,52,52,52,50,52,52,49,52,53,53,48,50,52,54,53,52,55,56,68,71,48,56,68,55,56,60,48,51,51,50,50,52,50,51,54,47,52,55,55,50,59,72,68,53,82,75,82,80,76,78,83,86,76,89,82,86,90,83,90,84,87,79,92,79,90,78,89,77,87,80,81,80,90,78,88,89,83,86,80,87,77,87,86,85,79,90,80,89,77,79,87,79,80,84,80,90,81,87,86,90,88,87,81,88,80,89,80,89,76,88,79,85,85,78,86,76,80,86,78,87,73,81,88,76,84,82,76,71,71,69,56,58,60,56,51,47,52,56,53,51,51,45,44,72,78,52,69,66,96,41,42,50,62,49,52,50,53,55,56,69,65,47,84,50,65,66,58,38,46,52,51,46,56,50,48,29,69,78,35,54,94,38,21,43,78,50,87,83,81,94,55,100,86,62,59,55,44,76,36,86,84,39,44,60,69,63,52,51,64,48,59,75,67,57,74,75,91,128